Protein AF-0000000077077808 (afdb_homodimer)

Secondary structure (DSSP, 8-state):
-------HHHHHHTT-PEEEE-TTS-EEEE-TTS-EEE-GGGGGGS-SHHHHHHHHHHHHHHHHHTT--EEEEEEEGGGGGGHHHHHHTT-EEEEEETTEEEEEEE--SSS---PPPPP-EEEEEEEEEB-TT-EEEEEEESGGGGSSS---B--EEEPPTT--HHHHHHHHHHHHH---EEEEEEEEEEEEEEEETTEEEEEEEEEEEES-------TTTEEEEEEEEHHHHHH-TTS-HHHHHHHHHHHHHHHHTEEEEEEEE--SSTTSPPEEEEEEEEPPGGG--------------/-------HHHHHHTT-PEEEE-TTS-EEEE-TTS-EEE-GGGGGGT-SHHHHHHHHHHHHHHHHHTT--EEEEEEEGGGGGGHHHHHHTT-EEEEEETTEEEEEEE--SSS---PPPPP-EEEEEEEEEB-TT-EEEEEEESGGGGSSS---B--EEEPPTT--HHHHHHHHHHHHH---EEEEEEEEEEEEEEEETTEEEEEEEEEEEES-------TTTEEEEEEEEHHHHHH-TTS-HHHHHHHHHHHHHHHHTEEEEEEEE--SSTTSPPEEEEEEEEPPGGG--------------

InterPro domains:
  IPR000086 NUDIX hydrolase domain [PF00293] (123-238)
  IPR000086 NUDIX hydrolase domain [PS51462] (120-250)
  IPR003293 Nudix hydrolase 6-like [PR01356] (79-97)
  IPR003293 Nudix hydrolase 6-like [PR01356] (118-136)
  IPR003293 Nudix hydrolase 6-like [PR01356] (206-230)
  IPR003293 Nudix hydrolase 6-like [PTHR13994] (26-263)
  IPR015797 NUDIX hydrolase-like domain superfamily [SSF55811] (88-247)
  IPR020084 NUDIX hydrolase, conserved site [PS00893] (157-178)
  IPR020476 NUDIX hydrolase [PR00502] (152-166)
  IPR020476 NUDIX hydrolase [PR00502] (166-181)
  IPR040618 Pre-nudix hydrolase domain [PF18290] (26-107)

Structure (mmCIF, N/CA/C/O backbone):
data_AF-0000000077077808-model_v1
#
loop_
_entity.id
_entity.type
_entity.pdbx_description
1 polymer 'Nudix hydrolase domain-containing protein'
#
loop_
_atom_site.group_PDB
_atom_site.id
_atom_site.type_symbol
_atom_site.label_atom_id
_atom_site.label_alt_id
_atom_site.label_comp_id
_atom_site.label_asym_id
_atom_site.label_entity_id
_atom_site.label_seq_id
_atom_site.pdbx_PDB_ins_code
_atom_site.Cartn_x
_atom_site.Cartn_y
_atom_site.Cartn_z
_atom_site.occupancy
_atom_site.B_iso_or_equiv
_atom_site.auth_seq_id
_atom_site.auth_comp_id
_atom_site.auth_asym_id
_atom_site.auth_atom_id
_atom_site.pdbx_PDB_model_num
ATOM 1 N N . MET A 1 1 ? -30.734 -7.098 -23.516 1 17.91 1 MET A N 1
ATOM 2 C CA . MET A 1 1 ? -31.203 -7.047 -22.125 1 17.91 1 MET A CA 1
ATOM 3 C C . MET A 1 1 ? -30.031 -6.898 -21.172 1 17.91 1 MET A C 1
ATOM 5 O O . MET A 1 1 ? -29.172 -7.77 -21.094 1 17.91 1 MET A O 1
ATOM 9 N N . ALA A 1 2 ? -29.562 -5.672 -21.047 1 20.84 2 ALA A N 1
ATOM 10 C CA . ALA A 1 2 ? -28.328 -5.035 -20.609 1 20.84 2 ALA A CA 1
ATOM 11 C C . ALA A 1 2 ? -28.062 -5.324 -19.125 1 20.84 2 ALA A C 1
ATOM 13 O O . ALA A 1 2 ? -28.859 -4.957 -18.266 1 20.84 2 ALA A O 1
ATOM 14 N N . THR A 1 3 ? -27.562 -6.566 -18.781 1 25.2 3 THR A N 1
ATOM 15 C CA . THR A 1 3 ? -27.312 -7.27 -17.531 1 25.2 3 THR A CA 1
ATOM 16 C C . THR A 1 3 ? -26.656 -6.336 -16.516 1 25.2 3 THR A C 1
ATOM 18 O O . THR A 1 3 ? -25.641 -5.699 -16.797 1 25.2 3 THR A O 1
ATOM 21 N N . GLU A 1 4 ? -27.484 -5.66 -15.766 1 26.56 4 GLU A N 1
ATOM 22 C CA . GLU A 1 4 ? -27.297 -4.637 -14.742 1 26.56 4 GLU A CA 1
ATOM 23 C C . GLU A 1 4 ? -26.078 -4.938 -13.875 1 26.56 4 GLU A C 1
ATOM 25 O O . GLU A 1 4 ? -26.031 -5.98 -13.211 1 26.56 4 GLU A O 1
ATOM 30 N N . ARG A 1 5 ? -24.906 -4.746 -14.461 1 29.81 5 ARG A N 1
ATOM 31 C CA . ARG A 1 5 ? -23.531 -4.777 -13.984 1 29.81 5 ARG A CA 1
ATOM 32 C C . ARG A 1 5 ? -23.438 -4.32 -12.531 1 29.81 5 ARG A C 1
ATOM 34 O O . ARG A 1 5 ? -23.812 -3.193 -12.203 1 29.81 5 ARG A O 1
ATOM 41 N N . PHE A 1 6 ? -23.922 -5.09 -11.648 1 31.81 6 PHE A N 1
ATOM 42 C CA . PHE A 1 6 ? -23.938 -5.016 -10.195 1 31.81 6 PHE A CA 1
ATOM 43 C C . PHE A 1 6 ? -22.719 -4.273 -9.68 1 31.81 6 PHE A C 1
ATOM 45 O O . PHE A 1 6 ? -21.594 -4.75 -9.812 1 31.81 6 PHE A O 1
ATOM 52 N N . ASP A 1 7 ? -22.531 -2.9 -9.844 1 35.22 7 ASP A N 1
ATOM 53 C CA . ASP A 1 7 ? -21.547 -1.822 -9.945 1 35.22 7 ASP A CA 1
ATOM 54 C C . ASP A 1 7 ? -20.875 -1.556 -8.609 1 35.22 7 ASP A C 1
ATOM 56 O O . ASP A 1 7 ? -21.547 -1.324 -7.602 1 35.22 7 ASP A O 1
ATOM 60 N N . GLN A 1 8 ? -19.75 -2.119 -8.297 1 35.97 8 GLN A N 1
ATOM 61 C CA . GLN A 1 8 ? -18.797 -1.578 -7.336 1 35.97 8 GLN A CA 1
ATOM 62 C C . GLN A 1 8 ? -19 -0.08 -7.137 1 35.97 8 GLN A C 1
ATOM 64 O O . GLN A 1 8 ? -18.594 0.481 -6.121 1 35.97 8 GLN A O 1
ATOM 69 N N . LYS A 1 9 ? -19.625 0.487 -8.086 1 37.06 9 LYS A N 1
ATOM 70 C CA . LYS A 1 9 ? -20.109 1.868 -8.07 1 37.06 9 LYS A CA 1
ATOM 71 C C . LYS A 1 9 ? -21.109 2.09 -6.941 1 37.06 9 LYS A C 1
ATOM 73 O O . LYS A 1 9 ? -21.094 3.131 -6.281 1 37.06 9 LYS A O 1
ATOM 78 N N . GLU A 1 10 ? -21.922 1.099 -6.828 1 40.56 10 GLU A N 1
ATOM 79 C CA . GLU A 1 10 ? -22.969 1.285 -5.832 1 40.56 10 GLU A CA 1
ATOM 80 C C . GLU A 1 10 ? -22.406 1.292 -4.418 1 40.56 10 GLU A C 1
ATOM 82 O O . GLU A 1 10 ? -22.859 2.059 -3.566 1 40.56 10 GLU A O 1
ATOM 87 N N . ILE A 1 11 ? -21.344 0.424 -4.246 1 43.03 11 ILE A N 1
ATOM 88 C CA . ILE A 1 11 ? -20.703 0.46 -2.938 1 43.03 11 ILE A CA 1
ATOM 89 C C . ILE A 1 11 ? -20.031 1.815 -2.729 1 43.03 11 ILE A C 1
ATOM 91 O O . ILE A 1 11 ? -20.141 2.408 -1.652 1 43.03 11 ILE A O 1
ATOM 95 N N . GLN A 1 12 ? -19.297 2.191 -3.725 1 42.84 12 GLN A N 1
ATOM 96 C CA . GLN A 1 12 ? -18.625 3.482 -3.609 1 42.84 12 GLN A CA 1
ATOM 97 C C . GLN A 1 12 ? -19.641 4.617 -3.498 1 42.84 12 GLN A C 1
ATOM 99 O O . GLN A 1 12 ? -19.391 5.613 -2.816 1 42.84 12 GLN A O 1
ATOM 104 N N . ARG A 1 13 ? -20.75 4.445 -4.25 1 43.78 13 ARG A N 1
ATOM 105 C CA . ARG A 1 13 ? -21.797 5.453 -4.172 1 43.78 13 ARG A CA 1
ATOM 106 C C . ARG A 1 13 ? -22.375 5.539 -2.762 1 43.78 13 ARG A C 1
ATOM 108 O O . ARG A 1 13 ? -23.031 6.52 -2.416 1 43.78 13 ARG A O 1
ATOM 115 N N . LEU A 1 14 ? -22.375 4.395 -2.256 1 44.97 14 LEU A N 1
ATOM 116 C CA . LEU A 1 14 ? -22.938 4.461 -0.909 1 44.97 14 LEU A CA 1
ATOM 117 C C . LEU A 1 14 ? -22.203 5.496 -0.066 1 44.97 14 LEU A C 1
ATOM 119 O O . LEU A 1 14 ? -22.688 5.914 0.985 1 44.97 14 LEU A O 1
ATOM 123 N N . VAL A 1 15 ? -20.953 5.871 -0.549 1 51.28 15 VAL A N 1
ATOM 124 C CA . VAL A 1 15 ? -20.391 6.895 0.324 1 51.28 15 VAL A CA 1
ATOM 125 C C . VAL A 1 15 ? -20.766 8.281 -0.195 1 51.28 15 VAL A C 1
ATOM 127 O O . VAL A 1 15 ? -19.984 9.219 -0.094 1 51.28 15 VAL A O 1
ATOM 130 N N . VAL A 1 16 ? -21.781 8.312 -1.075 1 55.19 16 VAL A N 1
ATOM 131 C CA . VAL A 1 16 ? -22.094 9.695 -1.415 1 55.19 16 VAL A CA 1
ATOM 132 C C . VAL A 1 16 ? -22.594 10.438 -0.173 1 55.19 16 VAL A C 1
ATOM 134 O O . VAL A 1 16 ? -23.578 10.039 0.443 1 55.19 16 VAL A O 1
ATOM 137 N N . GLY A 1 17 ? -21.766 11.266 0.308 1 70.44 17 GLY A N 1
ATOM 138 C CA . GLY A 1 17 ? -22.062 12.07 1.484 1 70.44 17 GLY A CA 1
ATOM 139 C C . GLY A 1 17 ? -23.219 13.016 1.279 1 70.44 17 GLY A C 1
ATOM 140 O O . GLY A 1 17 ? -23.453 13.508 0.168 1 70.44 17 GLY A O 1
ATOM 141 N N . VAL A 1 18 ? -24.234 13.086 2.094 1 84.06 18 VAL A N 1
ATOM 142 C CA . VAL A 1 18 ? -25.312 14.062 2.127 1 84.06 18 VAL A CA 1
ATOM 143 C C . VAL A 1 18 ? -24.812 15.375 2.729 1 84.06 18 VAL A C 1
ATOM 145 O O . VAL A 1 18 ? -24.25 15.383 3.82 1 84.06 18 VAL A O 1
ATOM 148 N N . PRO A 1 19 ? -25 16.406 1.884 1 87.75 19 PRO A N 1
ATOM 149 C CA . PRO A 1 19 ? -24.531 17.688 2.414 1 87.75 19 PRO A CA 1
ATOM 150 C C . PRO A 1 19 ? -25.219 18.078 3.723 1 87.75 19 PRO A C 1
ATOM 152 O O . PRO A 1 19 ? -26.406 17.812 3.9 1 87.75 19 PRO A O 1
ATOM 155 N N . THR A 1 20 ? -24.438 18.609 4.609 1 86.44 20 THR A N 1
ATOM 156 C CA . THR A 1 20 ? -24.953 19.109 5.879 1 86.44 20 THR A CA 1
ATOM 157 C C . THR A 1 20 ? -24.266 20.406 6.266 1 86.44 20 THR A C 1
ATOM 159 O O . THR A 1 20 ? -23.156 20.688 5.82 1 86.44 20 THR A O 1
ATOM 162 N N . LYS A 1 21 ? -25.094 21.234 6.863 1 85.62 21 LYS A N 1
ATOM 163 C CA . LYS A 1 21 ? -24.547 22.484 7.398 1 85.62 21 LYS A CA 1
ATOM 164 C C . LYS A 1 21 ? -25.094 22.766 8.797 1 85.62 21 LYS A C 1
ATOM 166 O O . LYS A 1 21 ? -26.297 22.734 9.016 1 85.62 21 LYS A O 1
ATOM 171 N N . THR A 1 22 ? -24.141 22.953 9.656 1 84.5 22 THR A N 1
ATOM 172 C CA . THR A 1 22 ? -24.5 23.375 11.008 1 84.5 22 THR A CA 1
ATOM 173 C C . THR A 1 22 ? -24.781 24.875 11.055 1 84.5 22 THR A C 1
ATOM 175 O O . THR A 1 22 ? -24.078 25.656 10.422 1 84.5 22 THR A O 1
ATOM 178 N N . GLU A 1 23 ? -25.828 25.25 11.664 1 83.75 23 GLU A N 1
ATOM 179 C CA . GLU A 1 23 ? -26.078 26.672 11.828 1 83.75 23 GLU A CA 1
ATOM 180 C C . GLU A 1 23 ? -24.906 27.375 12.508 1 83.75 23 GLU A C 1
ATOM 182 O O . GLU A 1 23 ? -24.547 27.047 13.641 1 83.75 23 GLU A O 1
ATOM 187 N N . GLY A 1 24 ? -24.25 28.266 11.789 1 87.94 24 GLY A N 1
ATOM 188 C CA . GLY A 1 24 ? -23.094 28.953 12.328 1 87.94 24 GLY A CA 1
ATOM 189 C C . GLY A 1 24 ? -21.828 28.109 12.336 1 87.94 24 GLY A C 1
ATOM 190 O O . GLY A 1 24 ? -20.844 28.469 12.977 1 87.94 24 GLY A O 1
ATOM 191 N N . GLY A 1 25 ? -22.016 26.984 11.68 1 94.62 25 GLY A N 1
ATOM 192 C CA . GLY A 1 25 ? -20.891 26.062 11.719 1 94.62 25 GLY A CA 1
ATOM 193 C C . GLY A 1 25 ? -20.328 25.734 10.352 1 94.62 25 GLY A C 1
ATOM 194 O O . GLY A 1 25 ? -20.438 26.547 9.422 1 94.62 25 GLY A O 1
ATOM 195 N N . LEU A 1 26 ? -19.578 24.672 10.289 1 96.56 26 LEU A N 1
ATOM 196 C CA . LEU A 1 26 ? -18.906 24.266 9.062 1 96.56 26 LEU A CA 1
ATOM 197 C C . LEU A 1 26 ? -19.859 23.484 8.156 1 96.56 26 LEU A C 1
ATOM 199 O O . LEU A 1 26 ? -20.812 22.859 8.641 1 96.56 26 LEU A O 1
ATOM 203 N N . GLN A 1 27 ? -19.578 23.594 6.891 1 95.31 27 GLN A N 1
ATOM 204 C CA . GLN A 1 27 ? -20.234 22.734 5.918 1 95.31 27 GLN A CA 1
ATOM 205 C C . GLN A 1 27 ? -19.5 21.391 5.789 1 95.31 27 GLN A C 1
ATOM 207 O O . GLN A 1 27 ? -18.281 21.328 5.965 1 95.31 27 GLN A O 1
ATOM 212 N N . GLY A 1 28 ? -20.328 20.328 5.535 1 95.06 28 GLY A N 1
ATOM 213 C CA . GLY A 1 28 ? -19.734 19.016 5.336 1 95.06 28 GLY A CA 1
ATOM 214 C C . GLY A 1 28 ? -20.688 18.031 4.68 1 95.06 28 GLY A C 1
ATOM 215 O O . GLY A 1 28 ? -21.781 18.391 4.277 1 95.06 28 GLY A O 1
ATOM 216 N N . ASP A 1 29 ? -20.203 16.812 4.48 1 95.25 29 ASP A N 1
ATOM 217 C CA . ASP A 1 29 ? -21 15.734 3.91 1 95.25 29 ASP A CA 1
ATOM 218 C C . ASP A 1 29 ? -21.125 14.57 4.891 1 95.25 29 ASP A C 1
ATOM 220 O O . ASP A 1 29 ? -20.125 14.102 5.438 1 95.25 29 ASP A O 1
ATOM 224 N N . ILE A 1 30 ? -22.359 14.109 5.059 1 93.69 30 ILE A N 1
ATOM 225 C CA . ILE A 1 30 ? -22.609 12.969 5.934 1 93.69 30 ILE A CA 1
ATOM 226 C C . ILE A 1 30 ? -22.484 11.672 5.141 1 93.69 30 ILE A C 1
ATOM 228 O O . ILE A 1 30 ? -23 11.57 4.02 1 93.69 30 ILE A O 1
ATOM 232 N N . ASP A 1 31 ? -21.812 10.734 5.754 1 88.69 31 ASP A N 1
ATOM 233 C CA . ASP A 1 31 ? -21.656 9.461 5.062 1 88.69 31 ASP A CA 1
ATOM 234 C C . ASP A 1 31 ? -22.531 8.375 5.691 1 88.69 31 ASP A C 1
ATOM 236 O O . ASP A 1 31 ? -23.281 8.648 6.629 1 88.69 31 ASP A O 1
ATOM 240 N N . VAL A 1 32 ? -22.5 7.172 5.156 1 82 32 VAL A N 1
ATOM 241 C CA . VAL A 1 32 ? -23.391 6.078 5.535 1 82 32 VAL A CA 1
ATOM 242 C C . VAL A 1 32 ? -23.031 5.586 6.938 1 82 32 VAL A C 1
ATOM 244 O O . VAL A 1 32 ? -23.812 4.875 7.566 1 82 32 VAL A O 1
ATOM 247 N N . PHE A 1 33 ? -21.906 5.965 7.418 1 85.62 33 PHE A N 1
ATOM 248 C CA . PHE A 1 33 ? -21.469 5.535 8.742 1 85.62 33 PHE A CA 1
ATOM 249 C C . PHE A 1 33 ? -21.766 6.609 9.781 1 85.62 33 PHE A C 1
ATOM 251 O O . PHE A 1 33 ? -21.25 6.551 10.906 1 85.62 33 PHE A O 1
ATOM 258 N N . ASN A 1 34 ? -22.453 7.594 9.297 1 91.75 34 ASN A N 1
ATOM 259 C CA . ASN A 1 34 ? -22.844 8.711 10.156 1 91.75 34 ASN A CA 1
ATOM 260 C C . ASN A 1 34 ? -21.656 9.602 10.5 1 91.75 34 ASN A C 1
ATOM 262 O O . ASN A 1 34 ? -21.641 10.219 11.57 1 91.75 34 ASN A O 1
ATOM 266 N N . GLY A 1 35 ? -20.688 9.625 9.641 1 94.94 35 GLY A N 1
ATOM 267 C CA . GLY A 1 35 ? -19.578 10.547 9.734 1 94.94 35 GLY A CA 1
ATOM 268 C C . GLY A 1 35 ? -19.781 11.812 8.922 1 94.94 35 GLY A C 1
ATOM 269 O O . GLY A 1 35 ? -20.688 11.883 8.102 1 94.94 35 GLY A O 1
ATOM 270 N N . VAL A 1 36 ? -18.938 12.82 9.227 1 96.5 36 VAL A N 1
ATOM 271 C CA . VAL A 1 36 ? -19 14.078 8.484 1 96.5 36 VAL A CA 1
ATOM 272 C C . VAL A 1 36 ? -17.625 14.391 7.883 1 96.5 36 VAL A C 1
ATOM 274 O O . VAL A 1 36 ? -16.609 14.266 8.555 1 96.5 36 VAL A O 1
ATOM 277 N N . THR A 1 37 ? -17.625 14.75 6.648 1 96.94 37 THR A N 1
ATOM 278 C CA . THR A 1 37 ? -16.391 15.156 5.98 1 96.94 37 THR A CA 1
ATOM 279 C C . THR A 1 37 ? -16.469 16.609 5.551 1 96.94 37 THR A C 1
ATOM 281 O O . THR A 1 37 ? -17.328 17 4.77 1 96.94 37 THR A O 1
ATOM 284 N N . VAL A 1 38 ? -15.57 17.391 6.148 1 97.12 38 VAL A N 1
ATOM 285 C CA . VAL A 1 38 ? -15.359 18.75 5.664 1 97.12 38 VAL A CA 1
ATOM 286 C C . VAL A 1 38 ? -14.305 18.75 4.555 1 97.12 38 VAL A C 1
ATOM 288 O O . VAL A 1 38 ? -13.117 18.594 4.82 1 97.12 38 VAL A O 1
ATOM 291 N N . LYS A 1 39 ? -14.734 19.016 3.379 1 95.81 39 LYS A N 1
ATOM 292 C CA . LYS A 1 39 ? -13.867 18.906 2.207 1 95.81 39 LYS A CA 1
ATOM 293 C C . LYS A 1 39 ? -13.125 20.203 1.947 1 95.81 39 LYS A C 1
ATOM 295 O O . LYS A 1 39 ? -13.469 21.25 2.504 1 95.81 39 LYS A O 1
ATOM 300 N N . THR A 1 40 ? -12.148 20.078 1.099 1 95.56 40 THR A N 1
ATOM 301 C CA . THR A 1 40 ? -11.258 21.188 0.792 1 95.56 40 THR A CA 1
ATOM 302 C C . THR A 1 40 ? -12.055 22.406 0.343 1 95.56 40 THR A C 1
ATOM 304 O O . THR A 1 40 ? -11.781 23.531 0.777 1 95.56 40 THR A O 1
ATOM 307 N N . HIS A 1 41 ? -13.031 22.156 -0.48 1 93.62 41 HIS A N 1
ATOM 308 C CA . HIS A 1 41 ? -13.766 23.281 -1.044 1 93.62 41 HIS A CA 1
ATOM 309 C C . HIS A 1 41 ? -14.641 23.953 0.011 1 93.62 41 HIS A C 1
ATOM 311 O O . HIS A 1 41 ? -15.031 25.109 -0.149 1 93.62 41 HIS A O 1
ATOM 317 N N . HIS A 1 42 ? -14.961 23.281 1.086 1 93.31 42 HIS A N 1
ATOM 318 C CA . HIS A 1 42 ? -15.758 23.859 2.166 1 93.31 42 HIS A CA 1
ATOM 319 C C . HIS A 1 42 ? -14.977 24.938 2.918 1 93.31 42 HIS A C 1
ATOM 321 O O . HIS A 1 42 ? -15.562 25.75 3.631 1 93.31 42 HIS A O 1
ATOM 327 N N . PHE A 1 43 ? -13.625 24.938 2.803 1 93.94 43 PHE A N 1
ATOM 328 C CA . PHE A 1 43 ? -12.781 25.875 3.521 1 93.94 43 PHE A CA 1
ATOM 329 C C . PHE A 1 43 ? -12.797 27.25 2.842 1 93.94 43 PHE A C 1
ATOM 331 O O . PHE A 1 43 ? -12.375 28.234 3.434 1 93.94 43 PHE A O 1
ATOM 338 N N . ASN A 1 44 ? -13.258 27.281 1.633 1 91 44 ASN A N 1
ATOM 339 C CA . ASN A 1 44 ? -13.25 28.516 0.852 1 91 44 ASN A CA 1
ATOM 340 C C . ASN A 1 44 ? -14.109 29.594 1.498 1 91 44 ASN A C 1
ATOM 342 O O . ASN A 1 44 ? -13.797 30.781 1.396 1 91 44 ASN A O 1
ATOM 346 N N . ASP A 1 45 ? -15.125 29.203 2.25 1 87.75 45 ASP A N 1
ATOM 347 C CA . ASP A 1 45 ? -16.094 30.172 2.758 1 87.75 45 ASP A CA 1
ATOM 348 C C . ASP A 1 45 ? -15.984 30.312 4.273 1 87.75 45 ASP A C 1
ATOM 350 O O . ASP A 1 45 ? -16.875 30.859 4.918 1 87.75 45 ASP A O 1
ATOM 354 N N . ILE A 1 46 ? -14.984 29.797 4.879 1 91.62 46 ILE A N 1
ATOM 355 C CA . ILE A 1 46 ? -14.906 29.75 6.336 1 91.62 46 ILE A CA 1
ATOM 356 C C . ILE A 1 46 ? -14.359 31.062 6.871 1 91.62 46 ILE A C 1
ATOM 358 O O . ILE A 1 46 ? -14.711 31.484 7.977 1 91.62 46 ILE A O 1
ATOM 362 N N . GLY A 1 47 ? -13.625 31.781 6.109 1 90.62 47 GLY A N 1
ATOM 363 C CA . GLY A 1 47 ? -13.031 33 6.598 1 90.62 47 GLY A CA 1
ATOM 364 C C . GLY A 1 47 ? -11.656 32.812 7.215 1 90.62 47 GLY A C 1
ATOM 365 O O . GLY A 1 47 ? -10.867 32 6.723 1 90.62 47 GLY A O 1
ATOM 366 N N . ASP A 1 48 ? -11.391 33.562 8.312 1 93.31 48 ASP A N 1
ATOM 367 C CA . ASP A 1 48 ? -10.055 33.5 8.898 1 93.31 48 ASP A CA 1
ATOM 368 C C . ASP A 1 48 ? -10 32.469 10.016 1 93.31 48 ASP A C 1
ATOM 370 O O . ASP A 1 48 ? -10.961 31.719 10.227 1 93.31 48 ASP A O 1
ATOM 374 N N . ALA A 1 49 ? -8.898 32.344 10.695 1 95.31 49 ALA A N 1
ATOM 375 C CA . ALA A 1 49 ? -8.633 31.344 11.711 1 95.31 49 ALA A CA 1
ATOM 376 C C . ALA A 1 49 ? -9.617 31.453 12.875 1 95.31 49 ALA A C 1
ATOM 378 O O . ALA A 1 49 ? -10.086 30.453 13.406 1 95.31 49 ALA A O 1
ATOM 379 N N . GLU A 1 50 ? -9.891 32.656 13.234 1 96 50 GLU A N 1
ATOM 380 C CA . GLU A 1 50 ? -10.82 32.875 14.344 1 96 50 GLU A CA 1
ATOM 381 C C . GLU A 1 50 ? -12.234 32.438 13.977 1 96 50 GLU A C 1
ATOM 383 O O . GLU A 1 50 ? -12.922 31.812 14.789 1 96 50 GLU A O 1
ATOM 388 N N . SER A 1 51 ? -12.617 32.844 12.82 1 96.81 51 SER A N 1
ATOM 389 C CA . SER A 1 51 ? -13.922 32.406 12.328 1 96.81 51 SER A CA 1
ATOM 390 C C . SER A 1 51 ? -13.992 30.891 12.266 1 96.81 51 SER A C 1
ATOM 392 O O . SER A 1 51 ? -15 30.281 12.648 1 96.81 51 SER A O 1
ATOM 394 N N . PHE A 1 52 ? -12.977 30.312 11.781 1 97.94 52 PHE A N 1
ATOM 395 C CA . PHE A 1 52 ? -12.906 28.859 11.703 1 97.94 52 PHE A CA 1
ATOM 396 C C . PHE A 1 52 ? -13.062 28.234 13.078 1 97.94 52 PHE A C 1
ATOM 398 O O . PHE A 1 52 ? -13.797 27.266 13.25 1 97.94 52 PHE A O 1
ATOM 405 N N . LYS A 1 53 ? -12.336 28.734 14 1 98.12 53 LYS A N 1
ATOM 406 C CA . LYS A 1 53 ? -12.391 28.234 15.367 1 98.12 53 LYS A CA 1
ATOM 407 C C . LYS A 1 53 ? -13.828 28.219 15.891 1 98.12 53 LYS A C 1
ATOM 409 O O . LYS A 1 53 ? -14.297 27.219 16.422 1 98.12 53 LYS A O 1
ATOM 414 N N . GLU A 1 54 ? -14.492 29.328 15.734 1 97.56 54 GLU A N 1
ATOM 415 C CA . GLU A 1 54 ? -15.867 29.453 16.203 1 97.56 54 GLU A CA 1
ATOM 416 C C . GLU A 1 54 ? -16.797 28.469 15.5 1 97.56 54 GLU A C 1
ATOM 418 O O . GLU A 1 54 ? -17.609 27.797 16.156 1 97.56 54 GLU A O 1
ATOM 423 N N . LYS A 1 55 ? -16.594 28.406 14.258 1 97.44 55 LYS A N 1
ATOM 424 C CA . LYS A 1 55 ? -17.438 27.516 13.461 1 97.44 55 LYS A CA 1
ATOM 425 C C . LYS A 1 55 ? -17.188 26.047 13.82 1 97.44 55 LYS A C 1
ATOM 427 O O . LYS A 1 55 ? -18.125 25.234 13.859 1 97.44 55 LYS A O 1
ATOM 432 N N . LEU A 1 56 ? -15.938 25.703 14.023 1 98.19 56 LEU A N 1
ATOM 433 C CA . LEU A 1 56 ? -15.594 24.328 14.367 1 98.19 56 LEU A CA 1
ATOM 434 C C . LEU A 1 56 ? -16.172 23.938 15.727 1 98.19 56 LEU A C 1
ATOM 436 O O . LEU A 1 56 ? -16.703 22.844 15.891 1 98.19 56 LEU A O 1
ATOM 440 N N . ILE A 1 57 ? -16.062 24.844 16.688 1 98.06 57 ILE A N 1
ATOM 441 C CA . ILE A 1 57 ? -16.609 24.594 18.016 1 98.06 57 ILE A CA 1
ATOM 442 C C . ILE A 1 57 ? -18.109 24.375 17.922 1 98.06 57 ILE A C 1
ATOM 444 O O . ILE A 1 57 ? -18.641 23.406 18.5 1 98.06 57 ILE A O 1
ATOM 448 N N . ALA A 1 58 ? -18.781 25.234 17.203 1 97.38 58 ALA A N 1
ATOM 449 C CA . ALA A 1 58 ? -20.219 25.109 17.016 1 97.38 58 ALA A CA 1
ATOM 450 C C . ALA A 1 58 ? -20.578 23.781 16.344 1 97.38 58 ALA A C 1
ATOM 452 O O . ALA A 1 58 ? -21.516 23.109 16.75 1 97.38 58 ALA A O 1
ATOM 453 N N . SER A 1 59 ? -19.844 23.406 15.352 1 97.81 59 SER A N 1
ATOM 454 C CA . SER A 1 59 ? -20.094 22.188 14.609 1 97.81 59 SER A CA 1
ATOM 455 C C . SER A 1 59 ? -19.891 20.953 15.484 1 97.81 59 SER A C 1
ATOM 457 O O . SER A 1 59 ? -20.688 20.016 15.453 1 97.81 59 SER A O 1
ATOM 459 N N . LEU A 1 60 ? -18.828 20.984 16.25 1 97.75 60 LEU A N 1
ATOM 460 C CA . LEU A 1 60 ? -18.516 19.859 17.125 1 97.75 60 LEU A CA 1
ATOM 461 C C . LEU A 1 60 ? -19.641 19.625 18.125 1 97.75 60 LEU A C 1
ATOM 463 O O . LEU A 1 60 ? -20.016 18.484 18.406 1 97.75 60 LEU A O 1
ATOM 467 N N . ARG A 1 61 ? -20.156 20.688 18.672 1 96.62 61 ARG A N 1
ATOM 468 C CA . ARG A 1 61 ? -21.281 20.578 19.609 1 96.62 61 ARG A CA 1
ATOM 469 C C . ARG A 1 61 ? -22.5 19.969 18.922 1 96.62 61 ARG A C 1
ATOM 471 O O . ARG A 1 61 ? -23.109 19.047 19.453 1 96.62 61 ARG A O 1
ATOM 478 N N . THR A 1 62 ? -22.781 20.453 17.766 1 97.06 62 THR A N 1
ATOM 479 C CA . THR A 1 62 ? -23.938 19.984 17.016 1 97.06 62 THR A CA 1
ATOM 480 C C . THR A 1 62 ? -23.75 18.516 16.609 1 97.06 62 THR A C 1
ATOM 482 O O . THR A 1 62 ? -24.672 17.719 16.734 1 97.06 62 THR A O 1
ATOM 485 N N . TRP A 1 63 ? -22.578 18.203 16.109 1 97.06 63 TRP A N 1
ATOM 486 C CA . TRP A 1 63 ? -22.297 16.844 15.641 1 97.06 63 TRP A CA 1
ATOM 487 C C . TRP A 1 63 ? -22.391 15.844 16.797 1 97.06 63 TRP A C 1
ATOM 489 O O . TRP A 1 63 ? -22.891 14.727 16.625 1 97.06 63 TRP A O 1
ATOM 499 N N . GLU A 1 64 ? -21.953 16.25 17.906 1 95.94 64 GLU A N 1
ATOM 500 C CA . GLU A 1 64 ? -22.062 15.391 19.094 1 95.94 64 GLU A CA 1
ATOM 501 C C . GLU A 1 64 ? -23.516 15.156 19.469 1 95.94 64 GLU A C 1
ATOM 503 O O . GLU A 1 64 ? -23.922 14.023 19.75 1 95.94 64 GLU A O 1
ATOM 508 N N . LEU A 1 65 ? -24.281 16.188 19.453 1 95.12 65 LEU A N 1
ATOM 509 C CA . LEU A 1 65 ? -25.703 16.109 19.797 1 95.12 65 LEU A CA 1
ATOM 510 C C . LEU A 1 65 ? -26.453 15.242 18.797 1 95.12 65 LEU A C 1
ATOM 512 O O . LEU A 1 65 ? -27.391 14.523 19.172 1 95.12 65 LEU A O 1
ATOM 516 N N . GLU A 1 66 ? -26.031 15.305 17.562 1 95.5 66 GLU A N 1
ATOM 517 C CA . GLU A 1 66 ? -26.703 14.562 16.484 1 95.5 66 GLU A CA 1
ATOM 518 C C . GLU A 1 66 ? -26.219 13.117 16.438 1 95.5 66 GLU A C 1
ATOM 520 O O . GLU A 1 66 ? -26.719 12.312 15.641 1 95.5 66 GLU A O 1
ATOM 525 N N . GLY A 1 67 ? -25.188 12.867 17.219 1 95.38 67 GLY A N 1
ATOM 526 C CA . GLY A 1 67 ? -24.703 11.508 17.297 1 95.38 67 GLY A CA 1
ATOM 527 C C . GLY A 1 67 ? -23.766 11.148 16.156 1 95.38 67 GLY A C 1
ATOM 528 O O . GLY A 1 67 ? -23.688 9.984 15.758 1 95.38 67 GLY A O 1
ATOM 529 N N . ARG A 1 68 ? -23.156 12.18 15.617 1 95.94 68 ARG A N 1
ATOM 530 C CA . ARG A 1 68 ? -22.188 11.914 14.57 1 95.94 68 ARG A CA 1
ATOM 531 C C . ARG A 1 68 ? -20.984 11.156 15.117 1 95.94 68 ARG A C 1
ATOM 533 O O . ARG A 1 68 ? -20.688 11.234 16.312 1 95.94 68 ARG A O 1
ATOM 540 N N . ARG A 1 69 ? -20.297 10.414 14.219 1 95.88 69 ARG A N 1
ATOM 541 C CA . ARG A 1 69 ? -19.219 9.523 14.672 1 95.88 69 ARG A CA 1
ATOM 542 C C . ARG A 1 69 ? -17.859 10.062 14.258 1 95.88 69 ARG A C 1
ATOM 544 O O . ARG A 1 69 ? -17.328 10.977 14.898 1 95.88 69 ARG A O 1
ATOM 551 N N . GLY A 1 70 ? -17.391 9.648 13.07 1 97.19 70 GLY A N 1
ATOM 552 C CA . GLY A 1 70 ? -16.078 10.102 12.609 1 97.19 70 GLY A CA 1
ATOM 553 C C . GLY A 1 70 ? -16.141 11.398 11.828 1 97.19 70 GLY A C 1
ATOM 554 O O . GLY A 1 70 ? -16.906 11.516 10.867 1 97.19 70 GLY A O 1
ATOM 555 N N . ILE A 1 71 ? -15.336 12.438 12.289 1 97.88 71 ILE A N 1
ATOM 556 C CA . ILE A 1 71 ? -15.25 13.695 11.562 1 97.88 71 ILE A CA 1
ATOM 557 C C . ILE A 1 71 ? -13.945 13.75 10.773 1 97.88 71 ILE A C 1
ATOM 559 O O . ILE A 1 71 ? -12.867 13.5 11.328 1 97.88 71 ILE A O 1
ATOM 563 N N . TRP A 1 72 ? -14.102 14 9.516 1 97.94 72 TRP A N 1
ATOM 564 C CA . TRP A 1 72 ? -12.969 14.156 8.609 1 97.94 72 TRP A CA 1
ATOM 565 C C . TRP A 1 72 ? -12.82 15.609 8.164 1 97.94 72 TRP A C 1
ATOM 567 O O . TRP A 1 72 ? -13.812 16.266 7.828 1 97.94 72 TRP A O 1
ATOM 577 N N . MET A 1 73 ? -11.57 16.078 8.195 1 98.19 73 MET A N 1
ATOM 578 C CA . MET A 1 73 ? -11.305 17.422 7.695 1 98.19 73 MET A CA 1
ATOM 579 C C . MET A 1 73 ? -10.125 17.422 6.723 1 98.19 73 MET A C 1
ATOM 581 O O . MET A 1 73 ? -8.992 17.141 7.117 1 98.19 73 MET A O 1
ATOM 585 N N . GLN A 1 74 ? -10.453 17.719 5.516 1 98.25 74 GLN A N 1
ATOM 586 C CA . GLN A 1 74 ? -9.422 17.828 4.484 1 98.25 74 GLN A CA 1
ATOM 587 C C . GLN A 1 74 ? -8.938 19.266 4.34 1 98.25 74 GLN A C 1
ATOM 589 O O . GLN A 1 74 ? -9.469 20.016 3.531 1 98.25 74 GLN A O 1
ATOM 594 N N . VAL A 1 75 ? -7.887 19.625 5.035 1 98.5 75 VAL A N 1
ATOM 595 C CA . VAL A 1 75 ? -7.414 21 5.105 1 98.5 75 VAL A CA 1
ATOM 596 C C . VAL A 1 75 ? -6.391 21.25 4 1 98.5 75 VAL A C 1
ATOM 598 O O . VAL A 1 75 ? -5.336 20.609 3.961 1 98.5 75 VAL A O 1
ATOM 601 N N . PRO A 1 76 ? -6.668 22.172 3.111 1 98.12 76 PRO A N 1
ATOM 602 C CA . PRO A 1 76 ? -5.676 22.469 2.08 1 98.12 76 PRO A CA 1
ATOM 603 C C . PRO A 1 76 ? -4.434 23.156 2.639 1 98.12 76 PRO A C 1
ATOM 605 O O . PRO A 1 76 ? -4.523 23.875 3.637 1 98.12 76 PRO A O 1
ATOM 608 N N . THR A 1 77 ? -3.367 22.922 1.94 1 98.31 77 THR A N 1
ATOM 609 C CA . THR A 1 77 ? -2.1 23.5 2.375 1 98.31 77 THR A CA 1
ATOM 610 C C . THR A 1 77 ? -2.219 25.016 2.547 1 98.31 77 THR A C 1
ATOM 612 O O . THR A 1 77 ? -1.648 25.578 3.48 1 98.31 77 THR A O 1
ATOM 615 N N . GLU A 1 78 ? -2.971 25.656 1.761 1 96.75 78 GLU A N 1
ATOM 616 C CA . GLU A 1 78 ? -3.117 27.109 1.776 1 96.75 78 GLU A CA 1
ATOM 617 C C . GLU A 1 78 ? -3.865 27.578 3.021 1 96.75 78 GLU A C 1
ATOM 619 O O . GLU A 1 78 ? -3.854 28.766 3.352 1 96.75 78 GLU A O 1
ATOM 624 N N . LYS A 1 79 ? -4.523 26.672 3.699 1 97.75 79 LYS A N 1
ATOM 625 C CA . LYS A 1 79 ? -5.254 26.984 4.926 1 97.75 79 LYS A CA 1
ATOM 626 C C . LYS A 1 79 ? -4.625 26.281 6.129 1 97.75 79 LYS A C 1
ATOM 628 O O . LYS A 1 79 ? -5.324 25.906 7.074 1 97.75 79 LYS A O 1
ATOM 633 N N . ALA A 1 80 ? -3.34 26.094 6.074 1 98.06 80 ALA A N 1
ATOM 634 C CA . ALA A 1 80 ? -2.613 25.359 7.105 1 98.06 80 ALA A CA 1
ATOM 635 C C . ALA A 1 80 ? -2.783 26.016 8.469 1 98.06 80 ALA A C 1
ATOM 637 O O . ALA A 1 80 ? -2.588 25.375 9.508 1 98.06 80 ALA A O 1
ATOM 638 N N . GLU A 1 81 ? -3.176 27.281 8.547 1 97.69 81 GLU A N 1
ATOM 639 C CA . GLU A 1 81 ? -3.365 28 9.797 1 97.69 81 GLU A CA 1
ATOM 640 C C . GLU A 1 81 ? -4.52 27.422 10.602 1 97.69 81 GLU A C 1
ATOM 642 O O . GLU A 1 81 ? -4.633 27.656 11.805 1 97.69 81 GLU A O 1
ATOM 647 N N . MET A 1 82 ? -5.328 26.641 9.969 1 98.25 82 MET A N 1
ATOM 648 C CA . MET A 1 82 ? -6.484 26.047 10.633 1 98.25 82 MET A CA 1
ATOM 649 C C . MET A 1 82 ? -6.09 24.766 11.375 1 98.25 82 MET A C 1
ATOM 651 O O . MET A 1 82 ? -6.82 24.297 12.25 1 98.25 82 MET A O 1
ATOM 655 N N . ILE A 1 83 ? -4.969 24.203 11.047 1 98.69 83 ILE A N 1
ATOM 656 C CA . ILE A 1 83 ? -4.57 22.891 11.523 1 98.69 83 ILE A CA 1
ATOM 657 C C . ILE A 1 83 ? -4.297 22.953 13.023 1 98.69 83 ILE A C 1
ATOM 659 O O . ILE A 1 83 ? -4.805 22.125 13.781 1 98.69 83 ILE A O 1
ATOM 663 N N . PRO A 1 84 ? -3.539 23.969 13.523 1 98.5 84 PRO A N 1
ATOM 664 C CA . PRO A 1 84 ? -3.322 24.016 14.977 1 98.5 84 PRO A CA 1
ATOM 665 C C . PRO A 1 84 ? -4.621 24.203 15.758 1 98.5 84 PRO A C 1
ATOM 667 O O . PRO A 1 84 ? -4.742 23.703 16.875 1 98.5 84 PRO A O 1
ATOM 670 N N . ILE A 1 85 ? -5.578 24.875 15.195 1 98.69 85 ILE A N 1
ATOM 671 C CA . ILE A 1 85 ? -6.875 25.062 15.836 1 98.69 85 ILE A CA 1
ATOM 672 C C . ILE A 1 85 ? -7.582 23.719 15.961 1 98.69 85 ILE A C 1
ATOM 674 O O . ILE A 1 85 ? -8.062 23.359 17.031 1 98.69 85 ILE A O 1
ATOM 678 N N . ALA A 1 86 ? -7.605 22.969 14.867 1 98.75 86 ALA A N 1
ATOM 679 C CA . ALA A 1 86 ? -8.258 21.656 14.844 1 98.75 86 ALA A CA 1
ATOM 680 C C . ALA A 1 86 ? -7.602 20.703 15.836 1 98.75 86 ALA A C 1
ATOM 682 O O . ALA A 1 86 ? -8.289 19.984 16.562 1 98.75 86 ALA A O 1
ATOM 683 N N . THR A 1 87 ? -6.273 20.688 15.828 1 98.69 87 THR A N 1
ATOM 684 C CA . THR A 1 87 ? -5.574 19.75 16.703 1 98.69 87 THR A CA 1
ATOM 685 C C . THR A 1 87 ? -5.809 20.094 18.172 1 98.69 87 THR A C 1
ATOM 687 O O . THR A 1 87 ? -5.898 19.203 19.016 1 98.69 87 THR A O 1
ATOM 690 N N . LYS A 1 88 ? -5.891 21.344 18.5 1 98.25 88 LYS A N 1
ATOM 691 C CA . LYS A 1 88 ? -6.184 21.766 19.859 1 98.25 88 LYS A CA 1
ATOM 692 C C . LYS A 1 88 ? -7.59 21.344 20.281 1 98.25 88 LYS A C 1
ATOM 694 O O . LYS A 1 88 ? -7.863 21.172 21.469 1 98.25 88 LYS A O 1
ATOM 699 N N . LEU A 1 89 ? -8.43 21.172 19.297 1 98.38 89 LEU A N 1
ATOM 700 C CA . LEU A 1 89 ? -9.797 20.766 19.578 1 98.38 89 LEU A CA 1
ATOM 701 C C . LEU A 1 89 ? -9.938 19.25 19.469 1 98.38 89 LEU A C 1
ATOM 703 O O . LEU A 1 89 ? -11.055 18.734 19.391 1 98.38 89 LEU A O 1
ATOM 707 N N . GLY A 1 90 ? -8.859 18.547 19.375 1 97.94 90 GLY A N 1
ATOM 708 C CA . GLY A 1 90 ? -8.891 17.094 19.547 1 97.94 90 GLY A CA 1
ATOM 709 C C . GLY A 1 90 ? -8.711 16.344 18.25 1 97.94 90 GLY A C 1
ATOM 710 O O . GLY A 1 90 ? -8.766 15.109 18.234 1 97.94 90 GLY A O 1
ATOM 711 N N . PHE A 1 91 ? -8.523 17.062 17.141 1 98.75 91 PHE A N 1
ATOM 712 C CA . PHE A 1 91 ? -8.227 16.391 15.891 1 98.75 91 PHE A CA 1
ATOM 713 C C . PHE A 1 91 ? -6.777 15.922 15.844 1 98.75 91 PHE A C 1
ATOM 715 O O . PHE A 1 91 ? -5.91 16.531 16.484 1 98.75 91 PHE A O 1
ATOM 722 N N . ASP A 1 92 ? -6.562 14.836 15.117 1 98.69 92 ASP A N 1
ATOM 723 C CA . ASP A 1 92 ? -5.223 14.344 14.828 1 98.69 92 ASP A CA 1
ATOM 724 C C . ASP A 1 92 ? -5.059 14.039 13.344 1 98.69 92 ASP A C 1
ATOM 726 O O . ASP A 1 92 ? -6.043 13.961 12.602 1 98.69 92 ASP A O 1
ATOM 730 N N . PHE A 1 93 ? -3.83 13.906 12.969 1 98.81 93 PHE A N 1
ATOM 731 C CA . PHE A 1 93 ? -3.557 13.609 11.57 1 98.81 93 PHE A CA 1
ATOM 732 C C . PHE A 1 93 ? -3.982 12.188 11.227 1 98.81 93 PHE A C 1
ATOM 734 O O . PHE A 1 93 ? -3.801 11.266 12.031 1 98.81 93 PHE A O 1
ATOM 741 N N . HIS A 1 94 ? -4.559 12.016 10.078 1 98.12 94 HIS A N 1
ATOM 742 C CA . HIS A 1 94 ? -4.836 10.703 9.516 1 98.12 94 HIS A CA 1
ATOM 743 C C . HIS A 1 94 ? -3.863 10.375 8.383 1 98.12 94 HIS A C 1
ATOM 745 O O . HIS A 1 94 ? -3.168 9.359 8.438 1 98.12 94 HIS A O 1
ATOM 751 N N . HIS A 1 95 ? -3.822 11.188 7.426 1 98.31 95 HIS A N 1
ATOM 752 C CA . HIS A 1 95 ? -2.883 11.125 6.312 1 98.31 95 HIS A CA 1
ATOM 753 C C . HIS A 1 95 ? -2.707 12.492 5.66 1 98.31 95 HIS A C 1
ATOM 755 O O . HIS A 1 95 ? -3.395 13.453 6.02 1 98.31 95 HIS A O 1
ATOM 761 N N . ALA A 1 96 ? -1.734 12.555 4.777 1 98.69 96 ALA A N 1
ATOM 762 C CA . ALA A 1 96 ? -1.556 13.766 3.98 1 98.69 96 ALA A CA 1
ATOM 763 C C . ALA A 1 96 ? -1.023 13.438 2.59 1 98.69 96 ALA A C 1
ATOM 765 O O . ALA A 1 96 ? -0.472 12.352 2.369 1 98.69 96 ALA A O 1
ATOM 766 N N . GLN A 1 97 ? -1.292 14.258 1.706 1 97.62 97 GLN A N 1
ATOM 767 C CA . GLN A 1 97 ? -0.742 14.32 0.355 1 97.62 97 GLN A CA 1
ATOM 768 C C . GLN A 1 97 ? -0.336 15.742 -0.012 1 97.62 97 GLN A C 1
ATOM 770 O O . GLN A 1 97 ? -0.722 16.703 0.665 1 97.62 97 GLN A O 1
ATOM 775 N N . PRO A 1 98 ? 0.535 15.82 -1.01 1 97.44 98 PRO A N 1
ATOM 776 C CA . PRO A 1 98 ? 0.793 17.188 -1.442 1 97.44 98 PRO A CA 1
ATOM 777 C C . PRO A 1 98 ? -0.488 17.984 -1.688 1 97.44 98 PRO A C 1
ATOM 779 O O . PRO A 1 98 ? -1.37 17.531 -2.42 1 97.44 98 PRO A O 1
ATOM 782 N N . GLY A 1 99 ? -0.602 19.078 -0.955 1 98.12 99 GLY A N 1
ATOM 783 C CA . GLY A 1 99 ? -1.741 19.953 -1.18 1 98.12 99 GLY A CA 1
ATOM 784 C C . GLY A 1 99 ? -2.744 19.938 -0.042 1 98.12 99 GLY A C 1
ATOM 785 O O . GLY A 1 99 ? -3.588 20.828 0.066 1 98.12 99 GLY A O 1
ATOM 786 N N . TYR A 1 100 ? -2.627 18.844 0.809 1 98.38 100 TYR A N 1
ATOM 787 C CA . TYR A 1 100 ? -3.59 18.859 1.903 1 98.38 100 TYR A CA 1
ATOM 788 C C . TYR A 1 100 ? -3.17 17.922 3.021 1 98.38 100 TYR A C 1
ATOM 790 O O . TYR A 1 100 ? -2.328 17.047 2.816 1 98.38 100 TYR A O 1
ATOM 798 N N . ALA A 1 101 ? -3.707 18.125 4.156 1 98.75 101 ALA A N 1
ATOM 799 C CA . ALA A 1 101 ? -3.676 17.188 5.281 1 98.75 101 ALA A CA 1
ATOM 800 C C . ALA A 1 101 ? -5.086 16.781 5.695 1 98.75 101 ALA A C 1
ATOM 802 O O . ALA A 1 101 ? -5.996 17.609 5.73 1 98.75 101 ALA A O 1
ATOM 803 N N . MET A 1 102 ? -5.254 15.516 5.93 1 98.75 102 MET A N 1
ATOM 804 C CA . MET A 1 102 ? -6.512 14.992 6.449 1 98.75 102 MET A CA 1
ATOM 805 C C . MET A 1 102 ? -6.441 14.797 7.957 1 98.75 102 MET A C 1
ATOM 807 O O . MET A 1 102 ? -5.582 14.07 8.453 1 98.75 102 MET A O 1
ATOM 811 N N . LEU A 1 103 ? -7.297 15.469 8.656 1 98.81 103 LEU A N 1
ATOM 812 C CA . LEU A 1 103 ? -7.426 15.32 10.102 1 98.81 103 LEU A CA 1
ATOM 813 C C . LEU A 1 103 ? -8.719 14.594 10.461 1 98.81 103 LEU A C 1
ATOM 815 O O . LEU A 1 103 ? -9.711 14.68 9.727 1 98.81 103 LEU A O 1
ATOM 819 N N . THR A 1 104 ? -8.672 13.875 11.625 1 98.62 104 THR A N 1
ATOM 820 C CA . THR A 1 104 ? -9.883 13.172 12.047 1 98.62 104 THR A CA 1
ATOM 821 C C . THR A 1 104 ? -10.094 13.312 13.547 1 98.62 104 THR A C 1
ATOM 823 O O . THR A 1 104 ? -9.156 13.594 14.289 1 98.62 104 THR A O 1
ATOM 826 N N . LYS A 1 105 ? -11.297 13.195 13.922 1 98.5 105 LYS A N 1
ATOM 827 C CA . LYS A 1 105 ? -11.734 13.109 15.312 1 98.5 105 LYS A CA 1
ATOM 828 C C . LYS A 1 105 ? -12.898 12.133 15.469 1 98.5 105 LYS A C 1
ATOM 830 O O . LYS A 1 105 ? -13.891 12.227 14.742 1 98.5 105 LYS A O 1
ATOM 835 N N . TRP A 1 106 ? -12.742 11.148 16.281 1 98.19 106 TRP A N 1
ATOM 836 C CA . TRP A 1 106 ? -13.812 10.219 16.625 1 98.19 106 TRP A CA 1
ATOM 837 C C . TRP A 1 106 ? -14.617 10.734 17.812 1 98.19 106 TRP A C 1
ATOM 839 O O . TRP A 1 106 ? -14.07 10.977 18.891 1 98.19 106 TRP A O 1
ATOM 849 N N . LEU A 1 107 ? -15.859 10.93 17.688 1 97.81 107 LEU A N 1
ATOM 850 C CA . LEU A 1 107 ? -16.656 11.672 18.672 1 97.81 107 LEU A CA 1
ATOM 851 C C . LEU A 1 107 ? -17.188 10.734 19.766 1 97.81 107 LEU A C 1
ATOM 853 O O . LEU A 1 107 ? -17.172 11.078 20.938 1 97.81 107 LEU A O 1
ATOM 857 N N . PRO A 1 108 ? -17.656 9.516 19.391 1 96.38 108 PRO A N 1
ATOM 858 C CA . PRO A 1 108 ? -18.172 8.656 20.453 1 96.38 108 PRO A CA 1
ATOM 859 C C . PRO A 1 108 ? -17.125 8.281 21.5 1 96.38 108 PRO A C 1
ATOM 861 O O . PRO A 1 108 ? -15.977 7.996 21.141 1 96.38 108 PRO A O 1
ATOM 864 N N . LYS A 1 109 ? -17.484 8.258 22.672 1 93.88 109 LYS A N 1
ATOM 865 C CA . LYS A 1 109 ? -16.562 7.953 23.766 1 93.88 109 LYS A CA 1
ATOM 866 C C . LYS A 1 109 ? -16.703 6.504 24.219 1 93.88 109 LYS A C 1
ATOM 868 O O . LYS A 1 109 ? -15.805 5.953 24.859 1 93.88 109 LYS A O 1
ATOM 873 N N . ASP A 1 110 ? -17.781 5.863 23.906 1 93.5 110 ASP A N 1
ATOM 874 C CA . ASP A 1 110 ? -18.125 4.543 24.438 1 93.5 110 ASP A CA 1
ATOM 875 C C . ASP A 1 110 ? -17.797 3.447 23.422 1 93.5 110 ASP A C 1
ATOM 877 O O . ASP A 1 110 ? -18.109 2.275 23.641 1 93.5 110 ASP A O 1
ATOM 881 N N . GLU A 1 111 ? -17.344 3.826 22.312 1 90.69 111 GLU A N 1
ATOM 882 C CA . GLU A 1 111 ? -16.922 2.848 21.312 1 90.69 111 GLU A CA 1
ATOM 883 C C . GLU A 1 111 ? -15.539 3.195 20.766 1 90.69 111 GLU A C 1
ATOM 885 O O . GLU A 1 111 ? -15.164 4.367 20.688 1 90.69 111 GLU A O 1
ATOM 890 N N . PRO A 1 112 ? -14.859 2.211 20.469 1 92.06 112 PRO A N 1
ATOM 891 C CA . PRO A 1 112 ? -13.523 2.471 19.922 1 92.06 112 PRO A CA 1
ATOM 892 C C . PRO A 1 112 ? -13.555 3.133 18.547 1 92.06 112 PRO A C 1
ATOM 894 O O . PRO A 1 112 ? -14.531 2.984 17.812 1 92.06 112 PRO A O 1
ATOM 897 N N . ASN A 1 113 ? -12.508 3.902 18.25 1 93.94 113 ASN A N 1
ATOM 898 C CA . ASN A 1 113 ? -12.344 4.523 16.938 1 93.94 113 ASN A CA 1
ATOM 899 C C . ASN A 1 113 ? -12.289 3.48 15.828 1 93.94 113 ASN A C 1
ATOM 901 O O . ASN A 1 113 ? -11.414 2.617 15.82 1 93.94 113 ASN A O 1
ATOM 905 N N . LYS A 1 114 ? -13.141 3.529 14.898 1 87.5 114 LYS A N 1
ATOM 906 C CA . LYS A 1 114 ? -13.266 2.518 13.852 1 87.5 114 LYS A CA 1
ATOM 907 C C . LYS A 1 114 ? -12.898 3.09 12.484 1 87.5 114 LYS A C 1
ATOM 909 O O . LYS A 1 114 ? -13.18 2.48 11.453 1 87.5 114 LYS A O 1
ATOM 914 N N . LEU A 1 115 ? -12.312 4.301 12.492 1 92.31 115 LEU A N 1
ATOM 915 C CA . LEU A 1 115 ? -11.906 4.887 11.219 1 92.31 115 LEU A CA 1
ATOM 916 C C . LEU A 1 115 ? -10.852 4.023 10.539 1 92.31 115 LEU A C 1
ATOM 918 O O . LEU A 1 115 ? -9.938 3.52 11.195 1 92.31 115 LEU A O 1
ATOM 922 N N . PRO A 1 116 ? -10.984 3.816 9.297 1 89.88 116 PRO A N 1
ATOM 923 C CA . PRO A 1 116 ? -10.023 2.961 8.594 1 89.88 116 PRO A CA 1
ATOM 924 C C . PRO A 1 116 ? -8.641 3.594 8.484 1 89.88 116 PRO A C 1
ATOM 926 O O . PRO A 1 116 ? -8.516 4.82 8.469 1 89.88 116 PRO A O 1
ATOM 929 N N . HIS A 1 117 ? -7.684 2.736 8.352 1 92.94 117 HIS A N 1
ATOM 930 C CA . HIS A 1 117 ? -6.312 3.199 8.156 1 92.94 117 HIS A CA 1
ATOM 931 C C . HIS A 1 117 ? -6.098 3.689 6.727 1 92.94 117 HIS A C 1
ATOM 933 O O . HIS A 1 117 ? -6.895 3.395 5.836 1 92.94 117 HIS A O 1
ATOM 939 N N . TYR A 1 118 ? -5.078 4.465 6.551 1 95.19 118 TYR A N 1
ATOM 940 C CA . TYR A 1 118 ? -4.637 4.906 5.234 1 95.19 118 TYR A CA 1
ATOM 941 C C . TYR A 1 118 ? -3.789 3.838 4.555 1 95.19 118 TYR A C 1
ATOM 943 O O . TYR A 1 118 ? -3.41 2.846 5.184 1 95.19 118 TYR A O 1
ATOM 951 N N . ALA A 1 119 ? -3.543 4.012 3.227 1 96.75 119 ALA A N 1
ATOM 952 C CA . ALA A 1 119 ? -2.646 3.121 2.496 1 96.75 119 ALA A CA 1
ATOM 953 C C . ALA A 1 119 ? -1.321 2.949 3.232 1 96.75 119 ALA A C 1
ATOM 955 O O . ALA A 1 119 ? -0.785 3.91 3.789 1 96.75 119 ALA A O 1
ATOM 956 N N . ASN A 1 120 ? -0.808 1.72 3.246 1 97.12 120 ASN A N 1
ATOM 957 C CA . ASN A 1 120 ? 0.371 1.475 4.07 1 97.12 120 ASN A CA 1
ATOM 958 C C . ASN A 1 120 ? 1.322 0.482 3.408 1 97.12 120 ASN A C 1
ATOM 960 O O . ASN A 1 120 ? 2.07 -0.219 4.09 1 97.12 120 ASN A O 1
ATOM 964 N N . HIS A 1 121 ? 1.246 0.36 2.094 1 97.88 121 HIS A N 1
ATOM 965 C CA . HIS A 1 121 ? 2.162 -0.505 1.36 1 97.88 121 HIS A CA 1
ATOM 966 C C . HIS A 1 121 ? 2.814 0.24 0.201 1 97.88 121 HIS A C 1
ATOM 968 O O . HIS A 1 121 ? 2.137 0.956 -0.541 1 97.88 121 HIS A O 1
ATOM 974 N N . TYR A 1 122 ? 4.113 0.062 0.134 1 96.94 122 TYR A N 1
ATOM 975 C CA . TYR A 1 122 ? 4.852 0.437 -1.065 1 96.94 122 TYR A CA 1
ATOM 976 C C . TYR A 1 122 ? 4.859 -0.7 -2.08 1 96.94 122 TYR A C 1
ATOM 978 O O . TYR A 1 122 ? 4.59 -1.853 -1.732 1 96.94 122 TYR A O 1
ATOM 986 N N . VAL A 1 123 ? 5.121 -0.344 -3.334 1 97.62 123 VAL A N 1
ATOM 987 C CA . VAL A 1 123 ? 5.23 -1.36 -4.375 1 97.62 123 VAL A CA 1
ATOM 988 C C . VAL A 1 123 ? 6.5 -1.132 -5.195 1 97.62 123 VAL A C 1
ATOM 990 O O . VAL A 1 123 ? 6.648 -0.093 -5.844 1 97.62 123 VAL A O 1
ATOM 993 N N . GLY A 1 124 ? 7.41 -2.049 -5.086 1 97.5 124 GLY A N 1
ATOM 994 C CA . GLY A 1 124 ? 8.531 -2.158 -6.004 1 97.5 124 GLY A CA 1
ATOM 995 C C . GLY A 1 124 ? 8.367 -3.279 -7.012 1 97.5 124 GLY A C 1
ATOM 996 O O . GLY A 1 124 ? 7.664 -4.258 -6.754 1 97.5 124 GLY A O 1
ATOM 997 N N . VAL A 1 125 ? 9.008 -3.078 -8.133 1 98.12 125 VAL A N 1
ATOM 998 C CA . VAL A 1 125 ? 8.914 -4.082 -9.188 1 98.12 125 VAL A CA 1
ATOM 999 C C . VAL A 1 125 ? 10.297 -4.328 -9.789 1 98.12 125 VAL A C 1
ATOM 1001 O O . VAL A 1 125 ? 11.055 -3.385 -10.016 1 98.12 125 VAL A O 1
ATOM 1004 N N . GLY A 1 126 ? 10.625 -5.547 -9.977 1 97.88 126 GLY A N 1
ATOM 1005 C CA . GLY A 1 126 ? 11.844 -5.945 -10.656 1 97.88 126 GLY A CA 1
ATOM 1006 C C . GLY A 1 126 ? 11.594 -6.625 -11.992 1 97.88 126 GLY A C 1
ATOM 1007 O O . GLY A 1 126 ? 10.594 -7.316 -12.164 1 97.88 126 GLY A O 1
ATOM 1008 N N . GLY A 1 127 ? 12.508 -6.395 -12.875 1 98.31 127 GLY A N 1
ATOM 1009 C CA . GLY A 1 127 ? 12.492 -7.074 -14.156 1 98.31 127 GLY A CA 1
ATOM 1010 C C . GLY A 1 127 ? 13.492 -8.211 -14.242 1 98.31 127 GLY A C 1
ATOM 1011 O O . GLY A 1 127 ? 14.703 -7.977 -14.289 1 98.31 127 GLY A O 1
ATOM 1012 N N . PHE A 1 128 ? 13 -9.398 -14.211 1 98.12 128 PHE A N 1
ATOM 1013 C CA . PHE A 1 128 ? 13.789 -10.602 -14.484 1 98.12 128 PHE A CA 1
ATOM 1014 C C . PHE A 1 128 ? 13.93 -10.82 -15.984 1 98.12 128 PHE A C 1
ATOM 1016 O O . PHE A 1 128 ? 13.148 -11.555 -16.594 1 98.12 128 PHE A O 1
ATOM 1023 N N . VAL A 1 129 ? 14.977 -10.227 -16.531 1 97.69 129 VAL A N 1
ATOM 1024 C CA . VAL A 1 129 ? 15.164 -10.227 -17.984 1 97.69 129 VAL A CA 1
ATOM 1025 C C . VAL A 1 129 ? 16.031 -11.406 -18.391 1 97.69 129 VAL A C 1
ATOM 1027 O O . VAL A 1 129 ? 17.219 -11.453 -18.094 1 97.69 129 VAL A O 1
ATOM 1030 N N . LEU A 1 130 ? 15.422 -12.297 -19.078 1 95.94 130 LEU A N 1
ATOM 1031 C CA . LEU A 1 130 ? 16.109 -13.492 -19.562 1 95.94 130 LEU A CA 1
ATOM 1032 C C . LEU A 1 130 ? 16.141 -13.523 -21.078 1 95.94 130 LEU A C 1
ATOM 1034 O O . LEU A 1 130 ? 15.109 -13.414 -21.734 1 95.94 130 LEU A O 1
ATOM 1038 N N . ASN A 1 131 ? 17.344 -13.656 -21.609 1 93.81 131 ASN A N 1
ATOM 1039 C CA . ASN A 1 131 ? 17.438 -13.727 -23.062 1 93.81 131 ASN A CA 1
ATOM 1040 C C . ASN A 1 131 ? 17.328 -15.164 -23.578 1 93.81 131 ASN A C 1
ATOM 1042 O O . ASN A 1 131 ? 17.094 -16.078 -22.781 1 93.81 131 ASN A O 1
ATOM 1046 N N . ASP A 1 132 ? 17.516 -15.344 -24.844 1 90.06 132 ASP A N 1
ATOM 1047 C CA . ASP A 1 132 ? 17.281 -16.641 -25.484 1 90.06 132 ASP A CA 1
ATOM 1048 C C . ASP A 1 132 ? 18.344 -17.656 -25.078 1 90.06 132 ASP A C 1
ATOM 1050 O O . ASP A 1 132 ? 18.141 -18.859 -25.234 1 90.06 132 ASP A O 1
ATOM 1054 N N . LYS A 1 133 ? 19.5 -17.172 -24.609 1 91.06 133 LYS A N 1
ATOM 1055 C CA . LYS A 1 133 ? 20.578 -18.047 -24.172 1 91.06 133 LYS A CA 1
ATOM 1056 C C . LYS A 1 133 ? 20.453 -18.391 -22.703 1 91.06 133 LYS A C 1
ATOM 1058 O O . LYS A 1 133 ? 21.359 -18.984 -22.109 1 91.06 133 LYS A O 1
ATOM 1063 N N . ASN A 1 134 ? 19.375 -17.906 -22.047 1 92.31 134 ASN A N 1
ATOM 1064 C CA . ASN A 1 134 ? 19.125 -18.094 -20.625 1 92.31 134 ASN A CA 1
ATOM 1065 C C . ASN A 1 134 ? 20.094 -17.297 -19.766 1 92.31 134 ASN A C 1
ATOM 1067 O O . ASN A 1 134 ? 20.453 -17.719 -18.672 1 92.31 134 ASN A O 1
ATOM 1071 N N . ASP A 1 135 ? 20.578 -16.25 -20.375 1 95.31 135 ASP A N 1
ATOM 1072 C CA . ASP A 1 135 ? 21.359 -15.312 -19.562 1 95.31 135 ASP A CA 1
ATOM 1073 C C . ASP A 1 135 ? 20.438 -14.297 -18.875 1 95.31 135 ASP A C 1
ATOM 1075 O O . ASP A 1 135 ? 19.484 -13.812 -19.484 1 95.31 135 ASP A O 1
ATOM 1079 N N . LEU A 1 136 ? 20.781 -14.023 -17.641 1 97.12 136 LEU A N 1
ATOM 1080 C CA . LEU A 1 136 ? 20.031 -13.07 -16.828 1 97.12 136 LEU A CA 1
ATOM 1081 C C . LEU A 1 136 ? 20.719 -11.711 -16.812 1 97.12 136 LEU A C 1
ATOM 1083 O O . LEU A 1 136 ? 21.922 -11.617 -16.594 1 97.12 136 LEU A O 1
ATOM 1087 N N . LEU A 1 137 ? 19.969 -10.656 -17.062 1 97.06 137 LEU A N 1
ATOM 1088 C CA . LEU A 1 137 ? 20.484 -9.297 -16.969 1 97.06 137 LEU A CA 1
ATOM 1089 C C . LEU A 1 137 ? 20.547 -8.836 -15.523 1 97.06 137 LEU A C 1
ATOM 1091 O O . LEU A 1 137 ? 19.531 -8.812 -14.836 1 97.06 137 LEU A O 1
ATOM 1095 N N . VAL A 1 138 ? 21.703 -8.5 -15.008 1 95.88 138 VAL A N 1
ATOM 1096 C CA . VAL A 1 138 ? 21.859 -7.992 -13.648 1 95.88 138 VAL A CA 1
ATOM 1097 C C . VAL A 1 138 ? 22.656 -6.691 -13.672 1 95.88 138 VAL A C 1
ATOM 1099 O O . VAL A 1 138 ? 23.375 -6.414 -14.633 1 95.88 138 VAL A O 1
ATOM 1102 N N . ILE A 1 139 ? 22.438 -5.891 -12.625 1 93.62 139 ILE A N 1
ATOM 1103 C CA . ILE A 1 139 ? 23.062 -4.574 -12.562 1 93.62 139 ILE A CA 1
ATOM 1104 C C . ILE A 1 139 ? 23.688 -4.367 -11.18 1 93.62 139 ILE A C 1
ATOM 1106 O O . ILE A 1 139 ? 23.391 -5.117 -10.242 1 93.62 139 ILE A O 1
ATOM 1110 N N . GLN A 1 140 ? 24.562 -3.396 -11.125 1 89.5 140 GLN A N 1
ATOM 1111 C CA . GLN A 1 140 ? 25.125 -2.891 -9.875 1 89.5 140 GLN A CA 1
ATOM 1112 C C . GLN A 1 140 ? 24.828 -1.407 -9.695 1 89.5 140 GLN A C 1
ATOM 1114 O O . GLN A 1 140 ? 25.047 -0.605 -10.602 1 89.5 140 GLN A O 1
ATOM 1119 N N . GLU A 1 141 ? 24.328 -1.115 -8.547 1 81.56 141 GLU A N 1
ATOM 1120 C CA . GLU A 1 141 ? 24.031 0.286 -8.266 1 81.56 141 GLU A CA 1
ATOM 1121 C C . GLU A 1 141 ? 25.266 1.023 -7.77 1 81.56 141 GLU A C 1
ATOM 1123 O O . GLU A 1 141 ? 26.109 0.443 -7.074 1 81.56 141 GLU A O 1
ATOM 1128 N N . LYS A 1 142 ? 25.391 2.305 -8.094 1 74.75 142 LYS A N 1
ATOM 1129 C CA . LYS A 1 142 ? 26.547 3.123 -7.762 1 74.75 142 LYS A CA 1
ATOM 1130 C C . LYS A 1 142 ? 26.703 3.275 -6.25 1 74.75 142 LYS A C 1
ATOM 1132 O O . LYS A 1 142 ? 27.812 3.182 -5.723 1 74.75 142 LYS A O 1
ATOM 1137 N N . TYR A 1 143 ? 25.672 3.582 -5.586 1 61.41 143 TYR A N 1
ATOM 1138 C CA . TYR A 1 143 ? 25.828 3.967 -4.188 1 61.41 143 TYR A CA 1
ATOM 1139 C C . TYR A 1 143 ? 25.938 2.736 -3.293 1 61.41 143 TYR A C 1
ATOM 1141 O O . TYR A 1 143 ? 26.266 2.848 -2.111 1 61.41 143 TYR A O 1
ATOM 1149 N N . LEU A 1 144 ? 25.703 1.596 -3.744 1 57.22 144 LEU A N 1
ATOM 1150 C CA . LEU A 1 144 ? 25.859 0.37 -2.969 1 57.22 144 LEU A CA 1
ATOM 1151 C C . LEU A 1 144 ? 27.25 -0.229 -3.174 1 57.22 144 LEU A C 1
ATOM 1153 O O . LEU A 1 144 ? 27.578 -1.277 -2.607 1 57.22 144 LEU A O 1
ATOM 1157 N N . THR A 1 145 ? 28.031 0.465 -3.854 1 48.75 145 THR A N 1
ATOM 1158 C CA . THR A 1 145 ? 29.344 -0.041 -4.254 1 48.75 145 THR A CA 1
ATOM 1159 C C . THR A 1 145 ? 30.344 0.07 -3.104 1 48.75 145 THR A C 1
ATOM 1161 O O . THR A 1 145 ? 31.422 -0.499 -3.164 1 48.75 145 THR A O 1
ATOM 1164 N N . SER A 1 146 ? 29.875 0.797 -2.158 1 50.28 146 SER A N 1
ATOM 1165 C CA . SER A 1 146 ? 30.859 0.937 -1.09 1 50.28 146 SER A CA 1
ATOM 1166 C C . SER A 1 146 ? 31 -0.354 -0.289 1 50.28 146 SER A C 1
ATOM 1168 O O . SER A 1 146 ? 31.875 -0.469 0.573 1 50.28 146 SER A O 1
ATOM 1170 N N . LEU A 1 147 ? 30.156 -1.217 -0.694 1 53.22 147 LEU A N 1
ATOM 1171 C CA . LEU A 1 147 ? 30.266 -2.496 -0.002 1 53.22 147 LEU A CA 1
ATOM 1172 C C . LEU A 1 147 ? 31.453 -3.301 -0.524 1 53.22 147 LEU A C 1
ATOM 1174 O O . LEU A 1 147 ? 31.859 -3.127 -1.672 1 53.22 147 LEU A O 1
ATOM 1178 N N . LYS A 1 148 ? 32.156 -3.945 0.275 1 56.53 148 LYS A N 1
ATOM 1179 C CA . LYS A 1 148 ? 33.344 -4.723 -0.017 1 56.53 148 LYS A CA 1
ATOM 1180 C C . LYS A 1 148 ? 33.125 -5.652 -1.205 1 56.53 148 LYS A C 1
ATOM 1182 O O . LYS A 1 148 ? 34.062 -5.984 -1.927 1 56.53 148 LYS A O 1
ATOM 1187 N N . ARG A 1 149 ? 31.891 -6.047 -1.422 1 64.81 149 ARG A N 1
ATOM 1188 C CA . ARG A 1 149 ? 31.625 -6.906 -2.576 1 64.81 149 ARG A CA 1
ATOM 1189 C C . ARG A 1 149 ? 30.469 -6.367 -3.41 1 64.81 149 ARG A C 1
ATOM 1191 O O . ARG A 1 149 ? 29.5 -5.844 -2.867 1 64.81 149 ARG A O 1
ATOM 1198 N N . PRO A 1 150 ? 30.734 -6.535 -4.707 1 75.25 150 PRO A N 1
ATOM 1199 C CA . PRO A 1 150 ? 29.672 -6.035 -5.586 1 75.25 150 PRO A CA 1
ATOM 1200 C C . PRO A 1 150 ? 28.375 -6.836 -5.461 1 75.25 150 PRO A C 1
ATOM 1202 O O . PRO A 1 150 ? 28.406 -8.07 -5.418 1 75.25 150 PRO A O 1
ATOM 1205 N N . ILE A 1 151 ? 27.312 -6.176 -5.32 1 82.94 151 ILE A N 1
ATOM 1206 C CA . ILE A 1 151 ? 26.016 -6.848 -5.266 1 82.94 151 ILE A CA 1
ATOM 1207 C C . ILE A 1 151 ? 25.297 -6.707 -6.609 1 82.94 151 ILE A C 1
ATOM 1209 O O . ILE A 1 151 ? 25 -5.594 -7.047 1 82.94 151 ILE A O 1
ATOM 1213 N N . TRP A 1 152 ? 25.172 -7.867 -7.258 1 90 152 TRP A N 1
ATOM 1214 C CA . TRP A 1 152 ? 24.422 -7.902 -8.516 1 90 152 TRP A CA 1
ATOM 1215 C C . TRP A 1 152 ? 22.953 -8.172 -8.266 1 90 152 TRP A C 1
ATOM 1217 O O . TRP A 1 152 ? 22.594 -9.141 -7.59 1 90 152 TRP A O 1
ATOM 1227 N N . LYS A 1 153 ? 22.125 -7.352 -8.758 1 91.56 153 LYS A N 1
ATOM 1228 C CA . LYS A 1 153 ? 20.688 -7.508 -8.602 1 91.56 153 LYS A CA 1
ATOM 1229 C C . LYS A 1 153 ? 19.953 -7.297 -9.922 1 91.56 153 LYS A C 1
ATOM 1231 O O . LYS A 1 153 ? 20.547 -6.801 -10.883 1 91.56 153 LYS A O 1
ATOM 1236 N N . ILE A 1 154 ? 18.75 -7.684 -9.984 1 95.88 154 ILE A N 1
ATOM 1237 C CA . ILE A 1 154 ? 17.953 -7.438 -11.18 1 95.88 154 ILE A CA 1
ATOM 1238 C C . ILE A 1 154 ? 17.531 -5.969 -11.234 1 95.88 154 ILE A C 1
ATOM 1240 O O . ILE A 1 154 ? 17.406 -5.316 -10.203 1 95.88 154 ILE A O 1
ATOM 1244 N N . PRO A 1 155 ? 17.391 -5.445 -12.461 1 96.06 155 PRO A N 1
ATOM 1245 C CA . PRO A 1 155 ? 16.906 -4.07 -12.562 1 96.06 155 PRO A CA 1
ATOM 1246 C C . PRO A 1 155 ? 15.484 -3.91 -12.016 1 96.06 155 PRO A C 1
ATOM 1248 O O . PRO A 1 155 ? 14.688 -4.852 -12.07 1 96.06 155 PRO A O 1
ATOM 1251 N N . GLY A 1 156 ? 15.109 -2.82 -11.516 1 95.88 156 GLY A N 1
ATOM 1252 C CA . GLY A 1 156 ? 13.789 -2.555 -10.969 1 95.88 156 GLY A CA 1
ATOM 1253 C C . GLY A 1 156 ? 13.703 -1.231 -10.227 1 95.88 156 GLY A C 1
ATOM 1254 O O . GLY A 1 156 ? 14.656 -0.449 -10.234 1 95.88 156 GLY A O 1
ATOM 1255 N N . GLY A 1 157 ? 12.562 -0.978 -9.641 1 94.5 157 GLY A N 1
ATOM 1256 C CA . GLY A 1 157 ? 12.32 0.256 -8.914 1 94.5 157 GLY A CA 1
ATOM 1257 C C . GLY A 1 157 ? 10.906 0.355 -8.367 1 94.5 157 GLY A C 1
ATOM 1258 O O . GLY A 1 157 ? 10.18 -0.638 -8.336 1 94.5 157 GLY A O 1
ATOM 1259 N N . MET A 1 158 ? 10.609 1.521 -7.914 1 94.81 158 MET A N 1
ATOM 1260 C CA . MET A 1 158 ? 9.297 1.76 -7.316 1 94.81 158 MET A CA 1
ATOM 1261 C C . MET A 1 158 ? 8.242 1.991 -8.398 1 94.81 158 MET A C 1
ATOM 1263 O O . MET A 1 158 ? 8.516 2.641 -9.406 1 94.81 158 MET A O 1
ATOM 1267 N N . ALA A 1 159 ? 7.082 1.479 -8.141 1 96.25 159 ALA A N 1
ATOM 1268 C CA . ALA A 1 159 ? 5.965 1.744 -9.039 1 96.25 159 ALA A CA 1
ATOM 1269 C C . ALA A 1 159 ? 5.434 3.162 -8.852 1 96.25 159 ALA A C 1
ATOM 1271 O O . ALA A 1 159 ? 5.246 3.617 -7.723 1 96.25 159 ALA A O 1
ATOM 1272 N N . ASP A 1 160 ? 5.199 3.871 -9.945 1 93.44 160 ASP A N 1
ATOM 1273 C CA . ASP A 1 160 ? 4.504 5.152 -9.875 1 93.44 160 ASP A CA 1
ATOM 1274 C C . ASP A 1 160 ? 3.014 4.957 -9.602 1 93.44 160 ASP A C 1
ATOM 1276 O O . ASP A 1 160 ? 2.43 3.949 -10.008 1 93.44 160 ASP A O 1
ATOM 1280 N N . PRO A 1 161 ? 2.43 5.922 -8.898 1 92.56 161 PRO A N 1
ATOM 1281 C CA . PRO A 1 161 ? 0.987 5.801 -8.68 1 92.56 161 PRO A CA 1
ATOM 1282 C C . PRO A 1 161 ? 0.212 5.551 -9.969 1 92.56 161 PRO A C 1
ATOM 1284 O O . PRO A 1 161 ? 0.424 6.25 -10.961 1 92.56 161 PRO A O 1
ATOM 1287 N N . GLY A 1 162 ? -0.628 4.488 -9.922 1 93.88 162 GLY A N 1
ATOM 1288 C CA . GLY A 1 162 ? -1.482 4.215 -11.062 1 93.88 162 GLY A CA 1
ATOM 1289 C C . GLY A 1 162 ? -0.855 3.262 -12.062 1 93.88 162 GLY A C 1
ATOM 1290 O O . GLY A 1 162 ? -1.506 2.844 -13.023 1 93.88 162 GLY A O 1
ATOM 1291 N N . GLU A 1 163 ? 0.361 2.838 -11.914 1 95.94 163 GLU A N 1
ATOM 1292 C CA . GLU A 1 163 ? 1.038 1.935 -12.836 1 95.94 163 GLU A CA 1
ATOM 1293 C C . GLU A 1 163 ? 0.72 0.477 -12.516 1 95.94 163 GLU A C 1
ATOM 1295 O O . GLU A 1 163 ? 0.733 0.074 -11.352 1 95.94 163 GLU A O 1
ATOM 1300 N N . ASN A 1 164 ? 0.433 -0.24 -13.602 1 97.62 164 ASN A N 1
ATOM 1301 C CA . ASN A 1 164 ? 0.379 -1.688 -13.43 1 97.62 164 ASN A CA 1
ATOM 1302 C C . ASN A 1 164 ? 1.766 -2.275 -13.18 1 97.62 164 ASN A C 1
ATOM 1304 O O . ASN A 1 164 ? 2.771 -1.7 -13.602 1 97.62 164 ASN A O 1
ATOM 1308 N N . ILE A 1 165 ? 1.792 -3.41 -12.562 1 98.38 165 ILE A N 1
ATOM 1309 C CA . ILE A 1 165 ? 3.031 -4.09 -12.195 1 98.38 165 ILE A CA 1
ATOM 1310 C C . ILE A 1 165 ? 3.902 -4.273 -13.438 1 98.38 165 ILE A C 1
ATOM 1312 O O . ILE A 1 165 ? 5.082 -3.918 -13.43 1 98.38 165 ILE A O 1
ATOM 1316 N N . ALA A 1 166 ? 3.338 -4.746 -14.5 1 98.06 166 ALA A N 1
ATOM 1317 C CA . ALA A 1 166 ? 4.082 -5.012 -15.734 1 98.06 166 ALA A CA 1
ATOM 1318 C C . ALA A 1 166 ? 4.633 -3.719 -16.328 1 98.06 166 ALA A C 1
ATOM 1320 O O . ALA A 1 166 ? 5.77 -3.684 -16.812 1 98.06 166 ALA A O 1
ATOM 1321 N N . GLU A 1 167 ? 3.83 -2.678 -16.312 1 98 167 GLU A N 1
ATOM 1322 C CA . GLU A 1 167 ? 4.25 -1.378 -16.828 1 98 167 GLU A CA 1
ATOM 1323 C C . GLU A 1 167 ? 5.473 -0.855 -16.078 1 98 167 GLU A C 1
ATOM 1325 O O . GLU A 1 167 ? 6.398 -0.318 -16.688 1 98 167 GLU A O 1
ATOM 1330 N N . THR A 1 168 ? 5.434 -1.016 -14.812 1 97.94 168 THR A N 1
ATOM 1331 C CA . THR A 1 168 ? 6.543 -0.561 -13.984 1 97.94 168 THR A CA 1
ATOM 1332 C C . THR A 1 168 ? 7.82 -1.319 -14.328 1 97.94 168 THR A C 1
ATOM 1334 O O . THR A 1 168 ? 8.883 -0.714 -14.508 1 97.94 168 THR A O 1
ATOM 1337 N N . ALA A 1 169 ? 7.723 -2.633 -14.445 1 98.25 169 ALA A N 1
ATOM 1338 C CA . ALA A 1 169 ? 8.891 -3.453 -14.734 1 98.25 169 ALA A CA 1
ATOM 1339 C C . ALA A 1 169 ? 9.531 -3.045 -16.062 1 98.25 169 ALA A C 1
ATOM 1341 O O . ALA A 1 169 ? 10.742 -2.826 -16.141 1 98.25 169 ALA A O 1
ATOM 1342 N N . ILE A 1 170 ? 8.719 -2.914 -17.031 1 98.38 170 ILE A N 1
ATOM 1343 C CA . ILE A 1 170 ? 9.188 -2.578 -18.375 1 98.38 170 ILE A CA 1
ATOM 1344 C C . ILE A 1 170 ? 9.836 -1.198 -18.359 1 98.38 170 ILE A C 1
ATOM 1346 O O . ILE A 1 170 ? 10.93 -1.015 -18.906 1 98.38 170 ILE A O 1
ATOM 1350 N N . ARG A 1 171 ? 9.203 -0.261 -17.719 1 97.88 171 ARG A N 1
A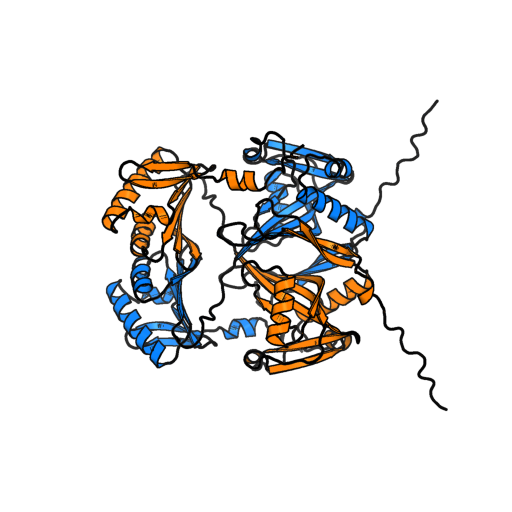TOM 1351 C CA . ARG A 1 171 ? 9.734 1.1 -17.672 1 97.88 171 ARG A CA 1
ATOM 1352 C C . ARG A 1 171 ? 11.062 1.141 -16.938 1 97.88 171 ARG A C 1
ATOM 1354 O O . ARG A 1 171 ? 12.023 1.747 -17.406 1 97.88 171 ARG A O 1
ATOM 1361 N N . GLU A 1 172 ? 11.156 0.497 -15.758 1 96.44 172 GLU A N 1
ATOM 1362 C CA . GLU A 1 172 ? 12.367 0.521 -14.945 1 96.44 172 GLU A CA 1
ATOM 1363 C C . GLU A 1 172 ? 13.539 -0.118 -15.68 1 96.44 172 GLU A C 1
ATOM 1365 O O . GLU A 1 172 ? 14.664 0.379 -15.609 1 96.44 172 GLU A O 1
ATOM 1370 N N . VAL A 1 173 ? 13.328 -1.229 -16.375 1 97.31 173 VAL A N 1
ATOM 1371 C CA . VAL A 1 173 ? 14.383 -1.886 -17.141 1 97.31 173 VAL A CA 1
ATOM 1372 C C . VAL A 1 173 ? 14.875 -0.962 -18.25 1 97.31 173 VAL A C 1
ATOM 1374 O O . VAL A 1 173 ? 16.078 -0.815 -18.453 1 97.31 173 VAL A O 1
ATOM 1377 N N . LYS A 1 174 ? 13.945 -0.336 -18.906 1 97.5 174 LYS A N 1
ATOM 1378 C CA . LYS A 1 174 ? 14.312 0.593 -19.984 1 97.5 174 LYS A CA 1
ATOM 1379 C C . LYS A 1 174 ? 15.102 1.778 -19.422 1 97.5 174 LYS A C 1
ATOM 1381 O O . LYS A 1 174 ? 16.125 2.16 -19.984 1 97.5 174 LYS A O 1
ATOM 1386 N N . GLU A 1 175 ? 14.625 2.354 -18.359 1 95 175 GLU A N 1
ATOM 1387 C CA . GLU A 1 175 ? 15.281 3.516 -17.766 1 95 175 GLU A CA 1
ATOM 1388 C C . GLU A 1 175 ? 16.688 3.176 -17.297 1 95 175 GLU A C 1
ATOM 1390 O O . GLU A 1 175 ? 17.625 3.957 -17.484 1 95 175 GLU A O 1
ATOM 1395 N N . GLU A 1 176 ? 16.844 1.987 -16.703 1 94.25 176 GLU A N 1
ATOM 1396 C CA . GLU A 1 176 ? 18.109 1.656 -16.047 1 94.25 176 GLU A CA 1
ATOM 1397 C C . GLU A 1 176 ? 19.094 1.039 -17.031 1 94.25 176 GLU A C 1
ATOM 1399 O O . GLU A 1 176 ? 20.312 1.149 -16.844 1 94.25 176 GLU A O 1
ATOM 1404 N N . THR A 1 177 ? 18.625 0.37 -18.094 1 95.75 177 THR A N 1
ATOM 1405 C CA . THR A 1 177 ? 19.531 -0.419 -18.922 1 95.75 177 THR A CA 1
ATOM 1406 C C . THR A 1 177 ? 19.359 -0.067 -20.391 1 95.75 177 THR A C 1
ATOM 1408 O O . THR A 1 177 ? 20.156 -0.493 -21.234 1 95.75 177 THR A O 1
ATOM 1411 N N . GLY A 1 178 ? 18.297 0.651 -20.734 1 95.69 178 GLY A N 1
ATOM 1412 C CA . GLY A 1 178 ? 18.031 1.018 -22.125 1 95.69 178 GLY A CA 1
ATOM 1413 C C . GLY A 1 178 ? 17.375 -0.091 -22.922 1 95.69 178 GLY A C 1
ATOM 1414 O O . GLY A 1 178 ? 16.953 0.12 -24.062 1 95.69 178 GLY A O 1
ATOM 1415 N N . ILE A 1 179 ? 17.203 -1.223 -22.391 1 95.25 179 ILE A N 1
ATOM 1416 C CA . ILE A 1 179 ? 16.688 -2.387 -23.109 1 95.25 179 ILE A CA 1
ATOM 1417 C C . ILE A 1 179 ? 15.164 -2.33 -23.141 1 95.25 179 ILE A C 1
ATOM 1419 O O . ILE A 1 179 ? 14.516 -2.041 -22.141 1 95.25 179 ILE A O 1
ATOM 1423 N N . GLU A 1 180 ? 14.617 -2.533 -24.328 1 96.88 180 GLU A N 1
ATOM 1424 C CA . GLU A 1 180 ? 13.18 -2.729 -24.469 1 96.88 180 GLU A CA 1
ATOM 1425 C C . GLU A 1 180 ? 12.789 -4.176 -24.172 1 96.88 180 GLU A C 1
ATOM 1427 O O . GLU A 1 180 ? 13.492 -5.105 -24.562 1 96.88 180 GLU A O 1
ATOM 1432 N N . THR A 1 181 ? 11.68 -4.332 -23.422 1 97.56 181 THR A N 1
ATOM 1433 C CA . THR A 1 181 ? 11.281 -5.68 -23.031 1 97.56 181 THR A CA 1
ATOM 1434 C C . THR A 1 181 ? 9.781 -5.879 -23.234 1 97.56 181 THR A C 1
ATOM 1436 O O . THR A 1 181 ? 9.047 -4.914 -23.453 1 97.56 181 THR A O 1
ATOM 1439 N N . GLU A 1 182 ? 9.422 -7.102 -23.266 1 97.31 182 GLU A N 1
ATOM 1440 C CA . GLU A 1 182 ? 8.023 -7.512 -23.25 1 97.31 182 GLU A CA 1
ATOM 1441 C C . GLU A 1 182 ? 7.707 -8.344 -22.016 1 97.31 182 GLU A C 1
ATOM 1443 O O . GLU A 1 182 ? 8.516 -9.18 -21.594 1 97.31 182 GLU A O 1
ATOM 1448 N N . PHE A 1 183 ? 6.551 -8.055 -21.453 1 97.5 183 PHE A N 1
ATOM 1449 C CA . PHE A 1 183 ? 6.105 -8.781 -20.266 1 97.5 183 PHE A CA 1
ATOM 1450 C C . PHE A 1 183 ? 5.695 -10.203 -20.625 1 97.5 183 PHE A C 1
ATOM 1452 O O . PHE A 1 183 ? 4.953 -10.422 -21.594 1 97.5 183 PHE A O 1
ATOM 1459 N N . VAL A 1 184 ? 6.16 -11.203 -19.859 1 96.44 184 VAL A N 1
ATOM 1460 C CA . VAL A 1 184 ? 5.797 -12.602 -20.062 1 96.44 184 VAL A CA 1
ATOM 1461 C C . VAL A 1 184 ? 4.859 -13.062 -18.953 1 96.44 184 VAL A C 1
ATOM 1463 O O . VAL A 1 184 ? 3.719 -13.453 -19.219 1 96.44 184 VAL A O 1
ATOM 1466 N N . SER A 1 185 ? 5.285 -12.945 -17.719 1 97 185 SER A N 1
ATOM 1467 C CA . SER A 1 185 ? 4.492 -13.367 -16.562 1 97 185 SER A CA 1
ATOM 1468 C C . SER A 1 185 ? 5.051 -12.789 -15.273 1 97 185 SER A C 1
ATOM 1470 O O . SER A 1 185 ? 6.109 -12.156 -15.273 1 97 185 SER A O 1
ATOM 1472 N N . LEU A 1 186 ? 4.297 -12.914 -14.195 1 97.69 186 LEU A N 1
ATOM 1473 C CA . LEU A 1 186 ? 4.77 -12.625 -12.844 1 97.69 186 LEU A CA 1
ATOM 1474 C C . LEU A 1 186 ? 5.363 -13.867 -12.195 1 97.69 186 LEU A C 1
ATOM 1476 O O . LEU A 1 186 ? 4.684 -14.891 -12.062 1 97.69 186 LEU A O 1
ATOM 1480 N N . LEU A 1 187 ? 6.609 -13.812 -11.781 1 96.88 187 LEU A N 1
ATOM 1481 C CA . LEU A 1 187 ? 7.312 -14.984 -11.273 1 96.88 187 LEU A CA 1
ATOM 1482 C C . LEU A 1 187 ? 7.016 -15.195 -9.789 1 96.88 187 LEU A C 1
ATOM 1484 O O . LEU A 1 187 ? 6.75 -16.312 -9.359 1 96.88 187 LEU A O 1
ATOM 1488 N N . CYS A 1 188 ? 7.148 -14.203 -9.07 1 98.06 188 CYS A N 1
ATOM 1489 C CA . CYS A 1 188 ? 6.988 -14.227 -7.617 1 98.06 188 CYS A CA 1
ATOM 1490 C C . CYS A 1 188 ? 6.859 -12.812 -7.059 1 98.06 188 CYS A C 1
ATOM 1492 O O . CYS A 1 188 ? 6.945 -11.836 -7.805 1 98.06 188 CYS A O 1
ATOM 1494 N N . PHE A 1 189 ? 6.555 -12.672 -5.812 1 98.31 189 PHE A N 1
ATOM 1495 C CA . PHE A 1 189 ? 6.609 -11.383 -5.133 1 98.31 189 PHE A CA 1
ATOM 1496 C C . PHE A 1 189 ? 6.934 -11.57 -3.656 1 98.31 189 PHE A C 1
ATOM 1498 O O . PHE A 1 189 ? 6.609 -12.602 -3.066 1 98.31 189 PHE A O 1
ATOM 1505 N N . ARG A 1 190 ? 7.582 -10.586 -3.104 1 97.44 190 ARG A N 1
ATOM 1506 C CA . ARG A 1 190 ? 7.988 -10.586 -1.702 1 97.44 190 ARG A CA 1
ATOM 1507 C C . ARG A 1 190 ? 7.148 -9.609 -0.888 1 97.44 190 ARG A C 1
ATOM 1509 O O . ARG A 1 190 ? 6.887 -8.492 -1.333 1 97.44 190 ARG A O 1
ATOM 1516 N N . HIS A 1 191 ? 6.656 -10.023 0.207 1 97.56 191 HIS A N 1
ATOM 1517 C CA . HIS A 1 191 ? 5.992 -9.188 1.203 1 97.56 191 HIS A CA 1
ATOM 1518 C C . HIS A 1 191 ? 6.906 -8.914 2.393 1 97.56 191 HIS A C 1
ATOM 1520 O O . HIS A 1 191 ? 7.363 -9.852 3.057 1 97.56 191 HIS A O 1
ATOM 1526 N N . MET A 1 192 ? 7.203 -7.652 2.613 1 96.12 192 MET A N 1
ATOM 1527 C CA . MET A 1 192 ? 8.07 -7.23 3.707 1 96.12 192 MET A CA 1
ATOM 1528 C C . MET A 1 192 ? 7.391 -6.172 4.566 1 96.12 192 MET A C 1
ATOM 1530 O O . MET A 1 192 ? 6.777 -5.242 4.043 1 96.12 192 MET A O 1
ATOM 1534 N N . HIS A 1 193 ? 7.508 -6.352 5.891 1 95.19 193 HIS A N 1
ATOM 1535 C CA . HIS A 1 193 ? 6.938 -5.359 6.797 1 95.19 193 HIS A CA 1
ATOM 1536 C C . HIS A 1 193 ? 8.023 -4.441 7.355 1 95.19 193 HIS A C 1
ATOM 1538 O O . HIS A 1 193 ? 9.211 -4.715 7.203 1 95.19 193 HIS A O 1
ATOM 1544 N N . GLN A 1 194 ? 7.621 -3.211 7.957 1 90.69 194 GLN A N 1
ATOM 1545 C CA . GLN A 1 194 ? 8.508 -2.211 8.539 1 90.69 194 GLN A CA 1
ATOM 1546 C C . GLN A 1 194 ? 9.539 -1.732 7.523 1 90.69 194 GLN A C 1
ATOM 1548 O O . GLN A 1 194 ? 10.734 -1.652 7.832 1 90.69 194 GLN A O 1
ATOM 1553 N N . PHE A 1 195 ? 9.141 -1.475 6.316 1 90.31 195 PHE A N 1
ATOM 1554 C CA . PHE A 1 195 ? 9.992 -1.031 5.223 1 90.31 195 PHE A CA 1
ATOM 1555 C C . PHE A 1 195 ? 10.375 0.434 5.395 1 90.31 195 PHE A C 1
ATOM 1557 O O . PHE A 1 195 ? 11.547 0.755 5.609 1 90.31 195 PHE A O 1
ATOM 1564 N N . ARG A 1 196 ? 9.391 1.254 5.367 1 89.56 196 ARG A N 1
ATOM 1565 C CA . ARG A 1 196 ? 9.617 2.686 5.531 1 89.56 196 ARG A CA 1
ATOM 1566 C C . ARG A 1 196 ? 8.469 3.338 6.293 1 89.56 196 ARG A C 1
ATOM 1568 O O . ARG A 1 196 ? 7.297 3.129 5.961 1 89.56 196 ARG A O 1
ATOM 1575 N N . TRP A 1 197 ? 8.805 4.164 7.32 1 91.81 197 TRP A N 1
ATOM 1576 C CA . TRP A 1 197 ? 7.836 4.891 8.141 1 91.81 197 TRP A CA 1
ATOM 1577 C C . TRP A 1 197 ? 6.789 3.941 8.719 1 91.81 197 TRP A C 1
ATOM 1579 O O . TRP A 1 197 ? 5.598 4.258 8.742 1 91.81 197 TRP A O 1
ATOM 1589 N N . GLY A 1 198 ? 7.219 2.75 8.961 1 91.19 198 GLY A N 1
ATOM 1590 C CA . GLY A 1 198 ? 6.352 1.771 9.594 1 91.19 198 GLY A CA 1
ATOM 1591 C C . GLY A 1 198 ? 5.441 1.055 8.617 1 91.19 198 GLY A C 1
ATOM 1592 O O . GLY A 1 198 ? 4.633 0.216 9.008 1 91.19 198 GLY A O 1
ATOM 1593 N N . ASN A 1 199 ? 5.594 1.353 7.328 1 95.62 199 ASN A N 1
ATOM 1594 C CA . ASN A 1 199 ? 4.75 0.751 6.301 1 95.62 199 ASN A CA 1
ATOM 1595 C C . ASN A 1 199 ? 5.383 -0.512 5.727 1 95.62 199 ASN A C 1
ATOM 1597 O O . ASN A 1 199 ? 6.547 -0.809 6 1 95.62 199 ASN A O 1
ATOM 1601 N N . SER A 1 200 ? 4.633 -1.254 4.984 1 96.62 200 SER A N 1
ATOM 1602 C CA . SER A 1 200 ? 5.066 -2.502 4.363 1 96.62 200 SER A CA 1
ATOM 1603 C C . SER A 1 200 ? 5.406 -2.295 2.891 1 96.62 200 SER A C 1
ATOM 1605 O O . SER A 1 200 ? 5.203 -1.209 2.346 1 96.62 200 SER A O 1
ATOM 1607 N N . ASP A 1 201 ? 6.031 -3.369 2.322 1 96.56 201 ASP A N 1
ATOM 1608 C CA . ASP A 1 201 ? 6.492 -3.283 0.94 1 96.56 201 ASP A CA 1
ATOM 1609 C C . ASP A 1 201 ? 6.25 -4.594 0.198 1 96.56 201 ASP A C 1
ATOM 1611 O O . ASP A 1 201 ? 6.453 -5.676 0.754 1 96.56 201 ASP A O 1
ATOM 1615 N N . PHE A 1 202 ? 5.672 -4.43 -0.984 1 98 202 PHE A N 1
ATOM 1616 C CA . PHE A 1 202 ? 5.668 -5.539 -1.931 1 98 202 PHE A CA 1
ATOM 1617 C C . PHE A 1 202 ? 6.719 -5.332 -3.014 1 98 202 PHE A C 1
ATOM 1619 O O . PHE A 1 202 ? 6.898 -4.215 -3.506 1 98 202 PHE A O 1
ATOM 1626 N N . PHE A 1 203 ? 7.477 -6.336 -3.268 1 98 203 PHE A N 1
ATOM 1627 C CA . PHE A 1 203 ? 8.406 -6.367 -4.391 1 98 203 PHE A CA 1
ATOM 1628 C C . PHE A 1 203 ? 8.008 -7.438 -5.398 1 98 203 PHE A C 1
ATOM 1630 O O . PHE A 1 203 ? 8.203 -8.633 -5.152 1 98 203 PHE A O 1
ATOM 1637 N N . PHE A 1 204 ? 7.422 -7.059 -6.543 1 98.62 204 PHE A N 1
ATOM 1638 C CA . PHE A 1 204 ? 6.957 -7.973 -7.582 1 98.62 204 PHE A CA 1
ATOM 1639 C C . PHE A 1 204 ? 8.039 -8.211 -8.625 1 98.62 204 PHE A C 1
ATOM 1641 O O . PHE A 1 204 ? 8.734 -7.273 -9.023 1 98.62 204 PHE A O 1
ATOM 1648 N N . ILE A 1 205 ? 8.203 -9.445 -9.039 1 98.56 205 ILE A N 1
ATOM 1649 C CA . ILE A 1 205 ? 9.219 -9.805 -10.023 1 98.56 205 ILE A CA 1
ATOM 1650 C C . ILE A 1 205 ? 8.547 -10.25 -11.32 1 98.56 205 ILE A C 1
ATOM 1652 O O . ILE A 1 205 ? 7.887 -11.289 -11.359 1 98.56 205 ILE A O 1
ATOM 1656 N N . CYS A 1 206 ? 8.766 -9.539 -12.375 1 98.44 206 CYS A N 1
ATOM 1657 C CA . CYS A 1 206 ? 8.203 -9.852 -13.68 1 98.44 206 CYS A CA 1
ATOM 1658 C C . CYS A 1 206 ? 9.227 -10.555 -14.562 1 98.44 206 CYS A C 1
ATOM 1660 O O . CYS A 1 206 ? 10.359 -10.086 -14.711 1 98.44 206 CYS A O 1
ATOM 1662 N N . LEU A 1 207 ? 8.836 -11.656 -15.125 1 97.75 207 LEU A N 1
ATOM 1663 C CA . LEU A 1 207 ? 9.617 -12.25 -16.203 1 97.75 207 LEU A CA 1
ATOM 1664 C C . LEU A 1 207 ? 9.453 -11.453 -17.484 1 97.75 207 LEU A C 1
ATOM 1666 O O . LEU A 1 207 ? 8.336 -11.258 -17.969 1 97.75 207 LEU A O 1
ATOM 1670 N N . LEU A 1 208 ? 10.594 -10.984 -18 1 97.81 208 LEU A N 1
ATOM 1671 C CA . LEU A 1 208 ? 10.594 -10.172 -19.203 1 97.81 208 LEU A CA 1
ATOM 1672 C C . LEU A 1 208 ? 11.477 -10.789 -20.281 1 97.81 208 LEU A C 1
ATOM 1674 O O . LEU A 1 208 ? 12.539 -11.336 -19.984 1 97.81 208 LEU A O 1
ATOM 1678 N N . LYS A 1 209 ? 11.039 -10.617 -21.484 1 96.44 209 LYS A N 1
ATOM 1679 C CA . LYS A 1 209 ? 11.836 -10.961 -22.656 1 96.44 209 LYS A CA 1
ATOM 1680 C C . LYS A 1 209 ? 12.43 -9.711 -23.297 1 96.44 209 LYS A C 1
ATOM 1682 O O . LYS A 1 209 ? 11.695 -8.773 -23.625 1 96.44 209 LYS A O 1
ATOM 1687 N N . PRO A 1 210 ? 13.742 -9.719 -23.484 1 97 210 PRO A N 1
ATOM 1688 C CA . PRO A 1 210 ? 14.328 -8.562 -24.156 1 97 210 PRO A CA 1
ATOM 1689 C C . PRO A 1 210 ? 13.992 -8.516 -25.656 1 97 210 PRO A C 1
ATOM 1691 O O . PRO A 1 210 ? 13.992 -9.555 -26.312 1 97 210 PRO A O 1
ATOM 1694 N N . LEU A 1 211 ? 13.664 -7.344 -26.109 1 95.44 211 LEU A N 1
ATOM 1695 C CA . LEU A 1 211 ? 13.406 -7.109 -27.516 1 95.44 211 LEU A CA 1
ATOM 1696 C C . LEU A 1 211 ? 14.633 -6.504 -28.203 1 95.44 211 LEU A C 1
ATOM 1698 O O . LEU A 1 211 ? 14.758 -6.559 -29.422 1 95.44 211 LEU A O 1
ATOM 1702 N N . THR A 1 212 ? 15.461 -5.859 -27.391 1 91.44 212 THR A N 1
ATOM 1703 C CA . THR A 1 212 ? 16.75 -5.332 -27.828 1 91.44 212 THR A CA 1
ATOM 1704 C C . THR A 1 212 ? 17.875 -5.871 -26.953 1 91.44 212 THR A C 1
ATOM 1706 O O . THR A 1 212 ? 17.641 -6.379 -25.859 1 91.44 212 THR A O 1
ATOM 1709 N N . ILE A 1 213 ? 19.078 -5.828 -27.516 1 82.88 213 ILE A N 1
ATOM 1710 C CA . ILE A 1 213 ? 20.156 -6.465 -26.766 1 82.88 213 ILE A CA 1
ATOM 1711 C C . ILE A 1 213 ? 21.188 -5.414 -26.359 1 82.88 213 ILE A C 1
ATOM 1713 O O . ILE A 1 213 ? 22.016 -5.66 -25.484 1 82.88 213 ILE A O 1
ATOM 1717 N N . ASP A 1 214 ? 21.156 -4.297 -26.922 1 87.12 214 ASP A N 1
ATOM 1718 C CA . ASP A 1 214 ? 22.141 -3.27 -26.625 1 87.12 214 ASP A CA 1
ATOM 1719 C C . ASP A 1 214 ? 21.797 -2.541 -25.328 1 87.12 214 ASP A C 1
ATOM 1721 O O . ASP A 1 214 ? 20.812 -1.807 -25.266 1 87.12 214 ASP A O 1
ATOM 1725 N N . VAL A 1 215 ? 22.656 -2.711 -24.406 1 88.62 215 VAL A N 1
ATOM 1726 C CA . VAL A 1 215 ? 22.422 -2.127 -23.094 1 88.62 215 VAL A CA 1
ATOM 1727 C C . VAL A 1 215 ? 23.047 -0.735 -23.031 1 88.62 215 VAL A C 1
ATOM 1729 O O . VAL A 1 215 ? 24.203 -0.545 -23.422 1 88.62 215 VAL A O 1
ATOM 1732 N N . VAL A 1 216 ? 22.359 0.197 -22.641 1 89.06 216 VAL A N 1
ATOM 1733 C CA . VAL A 1 216 ? 22.812 1.539 -22.297 1 89.06 216 VAL A CA 1
ATOM 1734 C C . VAL A 1 216 ? 22.422 1.876 -20.859 1 89.06 216 VAL A C 1
ATOM 1736 O O . VAL A 1 216 ? 21.266 2.17 -20.578 1 89.06 216 VAL A O 1
ATOM 1739 N N . ILE A 1 217 ? 23.344 1.919 -19.984 1 88.31 217 ILE A N 1
ATOM 1740 C CA . ILE A 1 217 ? 23.047 2.064 -18.562 1 88.31 217 ILE A CA 1
ATOM 1741 C C . ILE A 1 217 ? 22.859 3.543 -18.219 1 88.31 217 ILE A C 1
ATOM 1743 O O . ILE A 1 217 ? 23.516 4.41 -18.812 1 88.31 217 ILE A O 1
ATOM 1747 N N . ASP A 1 218 ? 22.031 3.805 -17.375 1 87.25 218 ASP A N 1
ATOM 1748 C CA . ASP A 1 218 ? 21.938 5.117 -16.734 1 87.25 218 ASP A CA 1
ATOM 1749 C C . ASP A 1 218 ? 23.078 5.32 -15.742 1 87.25 218 ASP A C 1
ATOM 1751 O O . ASP A 1 218 ? 23 4.871 -14.602 1 87.25 218 ASP A O 1
ATOM 1755 N N . ARG A 1 219 ? 24.031 6.023 -16.016 1 84.31 219 ARG A N 1
ATOM 1756 C CA . ARG A 1 219 ? 25.266 6.137 -15.25 1 84.31 219 ARG A CA 1
ATOM 1757 C C . ARG A 1 219 ? 25.031 6.934 -13.969 1 84.31 219 ARG A C 1
ATOM 1759 O O . ARG A 1 219 ? 25.875 6.918 -13.07 1 84.31 219 ARG A O 1
ATOM 1766 N N . SER A 1 220 ? 23.953 7.582 -13.883 1 79.62 220 SER A N 1
ATOM 1767 C CA . SER A 1 220 ? 23.656 8.297 -12.648 1 79.62 220 SER A CA 1
ATOM 1768 C C . SER A 1 220 ? 23.234 7.34 -11.531 1 79.62 220 SER A C 1
ATOM 1770 O O . SER A 1 220 ? 23.406 7.645 -10.352 1 79.62 220 SER A O 1
ATOM 1772 N N . GLU A 1 221 ? 22.844 6.086 -11.875 1 80.12 221 GLU A N 1
ATOM 1773 C CA . GLU A 1 221 ? 22.281 5.168 -10.891 1 80.12 221 GLU A CA 1
ATOM 1774 C C . GLU A 1 221 ? 23.047 3.84 -10.891 1 80.12 221 GLU A C 1
ATOM 1776 O O . GLU A 1 221 ? 23.156 3.184 -9.852 1 80.12 221 GLU A O 1
ATOM 1781 N N . ILE A 1 222 ? 23.5 3.512 -12.102 1 86.06 222 ILE A N 1
ATOM 1782 C CA . ILE A 1 222 ? 24.031 2.17 -12.305 1 86.06 222 ILE A CA 1
ATOM 1783 C C . ILE A 1 222 ? 25.516 2.256 -12.641 1 86.06 222 ILE A C 1
ATOM 1785 O O . ILE A 1 222 ? 25.922 3.07 -13.477 1 86.06 222 ILE A O 1
ATOM 1789 N N . SER A 1 223 ? 26.281 1.449 -12 1 87.69 223 SER A N 1
ATOM 1790 C CA . SER A 1 223 ? 27.734 1.46 -12.219 1 87.69 223 SER A CA 1
ATOM 1791 C C . SER A 1 223 ? 28.141 0.425 -13.266 1 87.69 223 SER A C 1
ATOM 1793 O O . SER A 1 223 ? 29.047 0.667 -14.062 1 87.69 223 SER A O 1
ATOM 1795 N N . GLU A 1 224 ? 27.422 -0.708 -13.172 1 91.62 224 GLU A N 1
ATOM 1796 C CA . GLU A 1 224 ? 27.797 -1.812 -14.055 1 91.62 224 GLU A CA 1
ATOM 1797 C C . GLU A 1 224 ? 26.594 -2.686 -14.383 1 91.62 224 GLU A C 1
ATOM 1799 O O . GLU A 1 224 ? 25.562 -2.619 -13.695 1 91.62 224 GLU A O 1
ATOM 1804 N N . TYR A 1 225 ? 26.734 -3.387 -15.523 1 93.44 225 TYR A N 1
ATOM 1805 C CA . TYR A 1 225 ? 25.766 -4.402 -15.891 1 93.44 225 TYR A CA 1
ATOM 1806 C C . TYR A 1 225 ? 26.453 -5.652 -16.422 1 93.44 225 TYR A C 1
ATOM 1808 O O . TYR A 1 225 ? 27.625 -5.613 -16.797 1 93.44 225 TYR A O 1
ATOM 1816 N N . LYS A 1 226 ? 25.719 -6.762 -16.438 1 93.88 226 LYS A N 1
ATOM 1817 C CA . LYS A 1 226 ? 26.203 -7.938 -17.156 1 93.88 226 LYS A CA 1
ATOM 1818 C C . LYS A 1 226 ? 25.062 -8.914 -17.438 1 93.88 226 LYS A C 1
ATOM 1820 O O . LYS A 1 226 ? 24.031 -8.875 -16.766 1 93.88 226 LYS A O 1
ATOM 1825 N N . TRP A 1 227 ? 25.312 -9.633 -18.484 1 95.38 227 TRP A N 1
ATOM 1826 C CA . TRP A 1 227 ? 24.547 -10.852 -18.734 1 95.38 227 TRP A CA 1
ATOM 1827 C C . TRP A 1 227 ? 25.25 -12.062 -18.109 1 95.38 227 TRP A C 1
ATOM 1829 O O . TRP A 1 227 ? 26.406 -12.336 -18.406 1 95.38 227 TRP A O 1
ATOM 1839 N N . ILE A 1 228 ? 24.531 -12.727 -17.25 1 96 228 ILE A N 1
ATOM 1840 C CA . ILE A 1 228 ? 25.141 -13.859 -16.547 1 96 228 ILE A CA 1
ATOM 1841 C C . ILE A 1 228 ? 24.266 -15.102 -16.734 1 96 228 ILE A C 1
ATOM 1843 O O . ILE A 1 228 ? 23.047 -15.016 -16.719 1 96 228 ILE A O 1
ATOM 1847 N N . LYS A 1 229 ? 24.938 -16.219 -16.875 1 96.5 229 LYS A N 1
ATOM 1848 C CA . LYS A 1 229 ? 24.188 -17.453 -16.938 1 96.5 229 LYS A CA 1
ATOM 1849 C C . LYS A 1 229 ? 23.375 -17.656 -15.656 1 96.5 229 LYS A C 1
ATOM 1851 O O . LYS A 1 229 ? 23.875 -17.469 -14.547 1 96.5 229 LYS A O 1
ATOM 1856 N N . LEU A 1 230 ? 22.156 -18.062 -15.828 1 95.94 230 LEU A N 1
ATOM 1857 C CA . LEU A 1 230 ? 21.234 -18.203 -14.703 1 95.94 230 LEU A CA 1
ATOM 1858 C C . LEU A 1 230 ? 21.797 -19.141 -13.648 1 95.94 230 LEU A C 1
ATOM 1860 O O . LEU A 1 230 ? 21.766 -18.828 -12.453 1 95.94 230 LEU A O 1
ATOM 1864 N N . GLU A 1 231 ? 22.344 -20.234 -14.086 1 94.88 231 GLU A N 1
ATOM 1865 C CA . GLU A 1 231 ? 22.891 -21.234 -13.172 1 94.88 231 GLU A CA 1
ATOM 1866 C C . GLU A 1 231 ? 24.078 -20.672 -12.391 1 94.88 231 GLU A C 1
ATOM 1868 O O . GLU A 1 231 ? 24.25 -20.984 -11.211 1 94.88 231 GLU A O 1
ATOM 1873 N N . GLU A 1 232 ? 24.844 -19.906 -13.039 1 95.62 232 GLU A N 1
ATOM 1874 C CA . GLU A 1 232 ? 25.984 -19.266 -12.383 1 95.62 232 GLU A CA 1
ATOM 1875 C C . GLU A 1 232 ? 25.516 -18.266 -11.336 1 95.62 232 GLU A C 1
ATOM 1877 O O . GLU A 1 232 ? 26.094 -18.172 -10.258 1 95.62 232 GLU A O 1
ATOM 1882 N N . TYR A 1 233 ? 24.5 -17.531 -11.688 1 95.44 233 TYR A N 1
ATOM 1883 C CA . TYR A 1 233 ? 23.953 -16.547 -10.758 1 95.44 233 TYR A CA 1
ATOM 1884 C C . TYR A 1 233 ? 23.438 -17.234 -9.492 1 95.44 233 TYR A C 1
ATOM 1886 O O . TYR A 1 233 ? 23.703 -16.75 -8.383 1 95.44 233 TYR A O 1
ATOM 1894 N N . ILE A 1 234 ? 22.797 -18.328 -9.602 1 95.5 234 ILE A N 1
ATOM 1895 C CA . ILE A 1 234 ? 22.203 -19.062 -8.484 1 95.5 234 ILE A CA 1
ATOM 1896 C C . ILE A 1 234 ? 23.312 -19.672 -7.629 1 95.5 234 ILE A C 1
ATOM 1898 O O . ILE A 1 234 ? 23.219 -19.688 -6.398 1 95.5 234 ILE A O 1
ATOM 1902 N N . ALA A 1 235 ? 24.359 -20.031 -8.266 1 94.69 235 ALA A N 1
ATOM 1903 C CA . ALA A 1 235 ? 25.438 -20.734 -7.578 1 94.69 235 ALA A CA 1
ATOM 1904 C C . ALA A 1 235 ? 26.406 -19.75 -6.93 1 94.69 235 ALA A C 1
ATOM 1906 O O . ALA A 1 235 ? 27.219 -20.141 -6.082 1 94.69 235 ALA A O 1
ATOM 1907 N N . ASP A 1 236 ? 26.344 -18.531 -7.363 1 92.44 236 ASP A N 1
ATOM 1908 C CA . ASP A 1 236 ? 27.266 -17.516 -6.859 1 92.44 236 ASP A CA 1
ATOM 1909 C C . ASP A 1 236 ? 27.047 -17.266 -5.367 1 92.44 236 ASP A C 1
ATOM 1911 O O . ASP A 1 236 ? 25.969 -16.859 -4.957 1 92.44 236 ASP A O 1
ATOM 1915 N N . PRO A 1 237 ? 28.031 -17.438 -4.574 1 88.81 237 PRO A N 1
ATOM 1916 C CA . PRO A 1 237 ? 27.875 -17.25 -3.131 1 88.81 237 PRO A CA 1
ATOM 1917 C C . PRO A 1 237 ? 27.625 -15.789 -2.754 1 88.81 237 PRO A C 1
ATOM 1919 O O . PRO A 1 237 ? 27.141 -15.508 -1.66 1 88.81 237 PRO A O 1
ATOM 1922 N N . ASP A 1 238 ? 27.953 -14.93 -3.674 1 85.75 238 ASP A N 1
ATOM 1923 C CA . ASP A 1 238 ? 27.812 -13.508 -3.381 1 85.75 238 ASP A CA 1
ATOM 1924 C C . ASP A 1 238 ? 26.391 -13.023 -3.709 1 85.75 238 ASP A C 1
ATOM 1926 O O . ASP A 1 238 ? 26.031 -11.906 -3.363 1 85.75 238 ASP A O 1
ATOM 1930 N N . THR A 1 239 ? 25.656 -13.867 -4.375 1 88.44 239 THR A N 1
ATOM 1931 C CA . THR A 1 239 ? 24.25 -13.523 -4.637 1 88.44 239 THR A CA 1
ATOM 1932 C C . THR A 1 239 ? 23.453 -13.516 -3.344 1 88.44 239 THR A C 1
ATOM 1934 O O . THR A 1 239 ? 23.5 -14.477 -2.57 1 88.44 239 THR A O 1
ATOM 1937 N N . LEU A 1 240 ? 22.766 -12.445 -3.111 1 84.88 240 LEU A N 1
ATOM 1938 C CA . LEU A 1 240 ? 21.922 -12.359 -1.92 1 84.88 240 LEU A CA 1
ATOM 1939 C C . LEU A 1 240 ? 20.859 -13.453 -1.917 1 84.88 240 LEU A C 1
ATOM 1941 O O . LEU A 1 240 ? 20.359 -13.836 -2.973 1 84.88 240 LEU A O 1
ATOM 1945 N N . GLU A 1 241 ? 20.5 -13.883 -0.738 1 86.88 241 GLU A N 1
ATOM 1946 C CA . GLU A 1 241 ? 19.578 -15 -0.58 1 86.88 241 GLU A CA 1
ATOM 1947 C C . GLU A 1 241 ? 18.25 -14.727 -1.29 1 86.88 241 GLU A C 1
ATOM 1949 O O . GLU A 1 241 ? 17.734 -15.586 -2.008 1 86.88 241 GLU A O 1
ATOM 1954 N N . ILE A 1 242 ? 17.719 -13.609 -1.132 1 87.88 242 ILE A N 1
ATOM 1955 C CA . ILE A 1 242 ? 16.422 -13.281 -1.732 1 87.88 242 ILE A CA 1
ATOM 1956 C C . ILE A 1 242 ? 16.547 -13.328 -3.254 1 87.88 242 ILE A C 1
ATOM 1958 O O . ILE A 1 242 ? 15.617 -13.766 -3.939 1 87.88 242 ILE A O 1
ATOM 1962 N N . ASN A 1 243 ? 17.641 -12.883 -3.781 1 91.56 243 ASN A N 1
ATOM 1963 C CA . ASN A 1 243 ? 17.844 -12.914 -5.227 1 91.56 243 ASN A CA 1
ATOM 1964 C C . ASN A 1 243 ? 17.969 -14.344 -5.746 1 91.56 243 ASN A C 1
ATOM 1966 O O . ASN A 1 243 ? 17.484 -14.656 -6.832 1 91.56 243 ASN A O 1
ATOM 1970 N N . ARG A 1 244 ? 18.625 -15.078 -4.949 1 93.75 244 ARG A N 1
ATOM 1971 C CA . ARG A 1 244 ? 18.734 -16.5 -5.289 1 93.75 244 ARG A CA 1
ATOM 1972 C C . ARG A 1 244 ? 17.375 -17.172 -5.32 1 93.75 244 ARG A C 1
ATOM 1974 O O . ARG A 1 244 ? 17.062 -17.938 -6.234 1 93.75 244 ARG A O 1
ATOM 1981 N N . LEU A 1 245 ? 16.594 -16.875 -4.363 1 93.81 245 LEU A N 1
ATOM 1982 C CA . LEU A 1 245 ? 15.25 -17.453 -4.285 1 93.81 245 LEU A CA 1
ATOM 1983 C C . LEU A 1 245 ? 14.406 -17 -5.477 1 93.81 245 LEU A C 1
ATOM 1985 O O . LEU A 1 245 ? 13.609 -17.781 -6.004 1 93.81 245 LEU A O 1
ATOM 1989 N N . ILE A 1 246 ? 14.586 -15.828 -5.879 1 95.44 246 ILE A N 1
ATOM 1990 C CA . ILE A 1 246 ? 13.883 -15.305 -7.043 1 95.44 246 ILE A CA 1
ATOM 1991 C C . ILE A 1 246 ? 14.281 -16.094 -8.289 1 95.44 246 ILE A C 1
ATOM 1993 O O . ILE A 1 246 ? 13.414 -16.531 -9.055 1 95.44 246 ILE A O 1
ATOM 1997 N N . ALA A 1 247 ? 15.555 -16.281 -8.453 1 96.19 247 ALA A N 1
ATOM 1998 C CA . ALA A 1 247 ? 16.047 -17.047 -9.594 1 96.19 247 ALA A CA 1
ATOM 1999 C C . ALA A 1 247 ? 15.523 -18.484 -9.547 1 96.19 247 ALA A C 1
ATOM 2001 O O . ALA A 1 247 ? 15.141 -19.047 -10.578 1 96.19 247 ALA A O 1
ATOM 2002 N N . GLN A 1 248 ? 15.492 -19 -8.414 1 95 248 GLN A N 1
ATOM 2003 C CA . GLN A 1 248 ? 15 -20.359 -8.227 1 95 248 GLN A CA 1
ATOM 2004 C C . GLN A 1 248 ? 13.508 -20.453 -8.523 1 95 248 GLN A C 1
ATOM 2006 O O . GLN A 1 248 ? 13.023 -21.484 -8.984 1 95 248 GLN A O 1
ATOM 2011 N N . SER A 1 249 ? 12.797 -19.422 -8.227 1 95.19 249 SER A N 1
ATOM 2012 C CA . SER A 1 249 ? 11.375 -19.391 -8.531 1 95.19 249 SER A CA 1
ATOM 2013 C C . SER A 1 249 ? 11.125 -19.516 -10.031 1 95.19 249 SER A C 1
ATOM 2015 O O . SER A 1 249 ? 10.141 -20.141 -10.453 1 95.19 249 SER A O 1
ATOM 2017 N N . PHE A 1 250 ? 11.992 -18.922 -10.82 1 95.38 250 PHE A N 1
ATOM 2018 C CA . PHE A 1 250 ? 11.875 -19.094 -12.266 1 95.38 250 PHE A CA 1
ATOM 2019 C C . PHE A 1 250 ? 12.055 -20.547 -12.664 1 95.38 250 PHE A C 1
ATOM 2021 O O . PHE A 1 250 ? 11.266 -21.078 -13.453 1 95.38 250 PHE A O 1
ATOM 2028 N N . LEU A 1 251 ? 13.078 -21.125 -12.094 1 93.44 251 LEU A N 1
ATOM 2029 C CA . LEU A 1 251 ? 13.352 -22.516 -12.414 1 93.44 251 LEU A CA 1
ATOM 2030 C C . LEU A 1 251 ? 12.172 -23.406 -12.023 1 93.44 251 LEU A C 1
ATOM 2032 O O . LEU A 1 251 ? 11.805 -24.328 -12.766 1 93.44 251 LEU A O 1
ATOM 2036 N N . SER A 1 252 ? 11.633 -23.125 -10.898 1 90.75 252 SER A N 1
ATOM 2037 C CA . SER A 1 252 ? 10.469 -23.875 -10.445 1 90.75 252 SER A CA 1
ATOM 2038 C C . SER A 1 252 ? 9.289 -23.703 -11.398 1 90.75 252 SER A C 1
ATOM 2040 O O . SER A 1 252 ? 8.633 -24.688 -11.758 1 90.75 252 SER A O 1
ATOM 2042 N N . SER A 1 253 ? 9.023 -22.547 -11.758 1 92.25 253 SER A N 1
ATOM 2043 C CA . SER A 1 253 ? 7.945 -22.25 -12.703 1 92.25 253 SER A CA 1
ATOM 2044 C C . SER A 1 253 ? 8.164 -22.969 -14.031 1 92.25 253 SER A C 1
ATOM 2046 O O . SER A 1 253 ? 7.23 -23.531 -14.602 1 92.25 253 SER A O 1
ATOM 2048 N N . ARG A 1 254 ? 9.359 -22.875 -14.469 1 91.44 254 ARG A N 1
ATOM 2049 C CA . ARG A 1 254 ? 9.703 -23.531 -15.719 1 91.44 254 ARG A CA 1
ATOM 2050 C C . ARG A 1 254 ? 9.5 -25.047 -15.625 1 91.44 254 ARG A C 1
ATOM 2052 O O . ARG A 1 254 ? 8.938 -25.656 -16.531 1 91.44 254 ARG A O 1
ATOM 2059 N N . ASP A 1 255 ? 9.961 -25.625 -14.539 1 91 255 ASP A N 1
ATOM 2060 C CA . ASP A 1 255 ? 9.883 -27.062 -14.336 1 91 255 ASP A CA 1
ATOM 2061 C C . ASP A 1 255 ? 8.438 -27.531 -14.273 1 91 255 ASP A C 1
ATOM 2063 O O . ASP A 1 255 ? 8.102 -28.609 -14.781 1 91 255 ASP A O 1
ATOM 2067 N N . HIS A 1 256 ? 7.562 -26.75 -13.711 1 90.44 256 HIS A N 1
ATOM 2068 C CA . HIS A 1 256 ? 6.184 -27.188 -13.5 1 90.44 256 HIS A CA 1
ATOM 2069 C C . HIS A 1 256 ? 5.262 -26.625 -14.578 1 90.44 256 HIS A C 1
ATOM 2071 O O . HIS A 1 256 ? 4.09 -27 -14.656 1 90.44 256 HIS A O 1
ATOM 2077 N N . GLY A 1 257 ? 5.758 -25.672 -15.297 1 91.75 257 GLY A N 1
ATOM 2078 C CA . GLY A 1 257 ? 5.035 -25.172 -16.453 1 91.75 257 GLY A CA 1
ATOM 2079 C C . GLY A 1 257 ? 3.922 -24.203 -16.094 1 91.75 257 GLY A C 1
ATOM 2080 O O . GLY A 1 257 ? 2.922 -24.094 -16.812 1 91.75 257 GLY A O 1
ATOM 2081 N N . CYS A 1 258 ? 3.979 -23.594 -14.883 1 94.75 258 CYS A N 1
ATOM 2082 C CA . CYS A 1 258 ? 2.955 -22.656 -14.453 1 94.75 258 CYS A CA 1
ATOM 2083 C C . CYS A 1 258 ? 3.586 -21.359 -13.945 1 94.75 258 CYS A C 1
ATOM 2085 O O . CYS A 1 258 ? 4.699 -21.375 -13.414 1 94.75 258 CYS A O 1
ATOM 2087 N N . SER A 1 259 ? 2.967 -20.266 -14.156 1 94.75 259 SER A N 1
ATOM 2088 C CA . SER A 1 259 ? 3.338 -18.938 -13.656 1 94.75 259 SER A CA 1
ATOM 2089 C C . SER A 1 259 ? 2.105 -18.094 -13.383 1 94.75 259 SER A C 1
ATOM 2091 O O . SER A 1 259 ? 0.976 -18.531 -13.609 1 94.75 259 SER A O 1
ATOM 2093 N N . MET A 1 260 ? 2.305 -16.906 -12.852 1 96.44 260 MET A N 1
ATOM 2094 C CA . MET A 1 260 ? 1.183 -16.016 -12.609 1 96.44 260 MET A CA 1
ATOM 2095 C C . MET A 1 260 ? 0.941 -15.109 -13.812 1 96.44 260 MET A C 1
ATOM 2097 O O . MET A 1 260 ? 1.856 -14.43 -14.281 1 96.44 260 MET A O 1
ATOM 2101 N N . SER A 1 261 ? -0.237 -15.109 -14.273 1 95.62 261 SER A N 1
ATOM 2102 C CA . SER A 1 261 ? -0.571 -14.312 -15.445 1 95.62 261 SER A CA 1
ATOM 2103 C C . SER A 1 261 ? -1.75 -13.391 -15.172 1 95.62 261 SER A C 1
ATOM 2105 O O . SER A 1 261 ? -2.648 -13.734 -14.398 1 95.62 261 SER A O 1
ATOM 2107 N N . PRO A 1 262 ? -1.746 -12.234 -15.82 1 96.31 262 PRO A N 1
ATOM 2108 C CA . PRO A 1 262 ? -2.826 -11.273 -15.602 1 96.31 262 PRO A CA 1
ATOM 2109 C C . PRO A 1 262 ? -4.055 -11.547 -16.469 1 96.31 262 PRO A C 1
ATOM 2111 O O . PRO A 1 262 ? -3.922 -12.016 -17.594 1 96.31 262 PRO A O 1
ATOM 2114 N N . THR A 1 263 ? -5.199 -11.367 -15.953 1 94.81 263 THR A N 1
ATOM 2115 C CA . THR A 1 263 ? -6.477 -11.242 -16.641 1 94.81 263 THR A CA 1
ATOM 2116 C C . THR A 1 263 ? -7.098 -9.867 -16.391 1 94.81 263 THR A C 1
ATOM 2118 O O . THR A 1 263 ? -7.262 -9.461 -15.242 1 94.81 263 THR A O 1
ATOM 2121 N N . PHE A 1 264 ? -7.43 -9.18 -17.438 1 93.56 264 PHE A N 1
ATOM 2122 C CA . PHE A 1 264 ? -7.957 -7.828 -17.328 1 93.56 264 PHE A CA 1
ATOM 2123 C C . PHE A 1 264 ? -9.484 -7.836 -17.359 1 93.56 264 PHE A C 1
ATOM 2125 O O . PHE A 1 264 ? -10.086 -8.562 -18.156 1 93.56 264 PHE A O 1
ATOM 2132 N N . THR A 1 265 ? -10.078 -7.164 -16.438 1 90.25 265 THR A N 1
ATOM 2133 C CA . THR A 1 265 ? -11.516 -6.949 -16.406 1 90.25 265 THR A CA 1
ATOM 2134 C C . THR A 1 265 ? -11.844 -5.465 -16.281 1 90.25 265 THR A C 1
ATOM 2136 O O . THR A 1 265 ? -11.164 -4.738 -15.547 1 90.25 265 THR A O 1
ATOM 2139 N N . PRO A 1 266 ? -12.797 -5.043 -16.984 1 85.94 266 PRO A N 1
ATOM 2140 C CA . PRO A 1 266 ? -13.133 -3.619 -16.891 1 85.94 266 PRO A CA 1
ATOM 2141 C C . PRO A 1 266 ? -13.453 -3.172 -15.469 1 85.94 266 PRO A C 1
ATOM 2143 O O . PRO A 1 266 ? -14.047 -3.93 -14.703 1 85.94 266 PRO A O 1
ATOM 2146 N N . HIS A 1 267 ? -13.094 -1.973 -15.258 1 84 267 HIS A N 1
ATOM 2147 C CA . HIS A 1 267 ? -13.453 -1.345 -13.992 1 84 267 HIS A CA 1
ATOM 2148 C C . HIS A 1 267 ? -14.953 -1.078 -13.914 1 84 267 HIS A C 1
ATOM 2150 O O . HIS A 1 267 ? -15.602 -0.861 -14.938 1 84 267 HIS A O 1
ATOM 2156 N N . TYR A 1 268 ? -15.422 -1.11 -12.68 1 77.12 268 TYR A N 1
ATOM 2157 C CA . TYR A 1 268 ? -16.844 -0.849 -12.508 1 77.12 268 TYR A CA 1
ATOM 2158 C C . TYR A 1 268 ? -17.188 0.591 -12.875 1 77.12 268 TYR A C 1
ATOM 2160 O O . TYR A 1 268 ? -18.328 0.893 -13.25 1 77.12 268 TYR A O 1
ATOM 2168 N N . ARG A 1 269 ? -16.156 1.48 -12.766 1 77.19 269 ARG A N 1
ATOM 2169 C CA . ARG A 1 269 ? -16.312 2.883 -13.141 1 77.19 269 ARG A CA 1
ATOM 2170 C C . ARG A 1 269 ? -15.742 3.152 -14.523 1 77.19 269 ARG A C 1
ATOM 2172 O O . ARG A 1 269 ? -14.586 2.816 -14.805 1 77.19 269 ARG A O 1
ATOM 2179 N N . LYS A 1 270 ? -16.594 3.795 -15.273 1 78.81 270 LYS A N 1
ATOM 2180 C CA . LYS A 1 270 ? -16.141 4.145 -16.625 1 78.81 270 LYS A CA 1
ATOM 2181 C C . LYS A 1 270 ? -14.945 5.09 -16.578 1 78.81 270 LYS A C 1
ATOM 2183 O O . LYS A 1 270 ? -14.914 6.023 -15.773 1 78.81 270 LYS A O 1
ATOM 2188 N N . GLY A 1 271 ? -13.977 4.824 -17.438 1 80.25 271 GLY A N 1
ATOM 2189 C CA . GLY A 1 271 ? -12.82 5.707 -17.547 1 80.25 271 GLY A CA 1
ATOM 2190 C C . GLY A 1 271 ? -11.664 5.289 -16.656 1 80.25 271 GLY A C 1
ATOM 2191 O O . GLY A 1 271 ? -10.57 5.844 -16.75 1 80.25 271 GLY A O 1
ATOM 2192 N N . PHE A 1 272 ? -11.969 4.426 -15.789 1 85.19 272 PHE A N 1
ATOM 2193 C CA . PHE A 1 272 ? -10.906 3.953 -14.906 1 85.19 272 PHE A CA 1
ATOM 2194 C C . PHE A 1 272 ? -10.141 2.801 -15.539 1 85.19 272 PHE A C 1
ATOM 2196 O O . PHE A 1 272 ? -10.656 2.125 -16.438 1 85.19 272 PHE A O 1
ATOM 2203 N N . LYS A 1 273 ? -8.898 2.666 -15.109 1 88.31 273 LYS A N 1
ATOM 2204 C CA . LYS A 1 273 ? -8.078 1.551 -15.57 1 88.31 273 LYS A CA 1
ATOM 2205 C C . LYS A 1 273 ? -8.711 0.213 -15.203 1 88.31 273 LYS A C 1
ATOM 2207 O O . LYS A 1 273 ? -9.305 0.073 -14.125 1 88.31 273 LYS A O 1
ATOM 2212 N N . ASP A 1 274 ? -8.523 -0.734 -16.109 1 86.75 274 ASP A N 1
ATOM 2213 C CA . ASP A 1 274 ? -9.031 -2.082 -15.883 1 86.75 274 ASP A CA 1
ATOM 2214 C C . ASP A 1 274 ? -8.484 -2.674 -14.594 1 86.75 274 ASP A C 1
ATOM 2216 O O . ASP A 1 274 ? -7.371 -2.336 -14.172 1 86.75 274 ASP A O 1
ATOM 2220 N N . LEU A 1 275 ? -9.297 -3.52 -14.016 1 92.56 275 LEU A N 1
ATOM 2221 C CA . LEU A 1 275 ? -8.805 -4.379 -12.945 1 92.56 275 LEU A CA 1
ATOM 2222 C C . LEU A 1 275 ? -7.883 -5.461 -13.492 1 92.56 275 LEU A C 1
ATOM 2224 O O . LEU A 1 275 ? -8.094 -5.957 -14.602 1 92.56 275 LEU A O 1
ATOM 2228 N N . VAL A 1 276 ? -6.891 -5.797 -12.75 1 95.62 276 VAL A N 1
ATOM 2229 C CA . VAL A 1 276 ? -5.992 -6.871 -13.164 1 95.62 276 VAL A CA 1
ATOM 2230 C C . VAL A 1 276 ? -6.004 -7.984 -12.117 1 95.62 276 VAL A C 1
ATOM 2232 O O . VAL A 1 276 ? -5.66 -7.758 -10.953 1 95.62 276 VAL A O 1
ATOM 2235 N N . LEU A 1 277 ? -6.469 -9.141 -12.555 1 96.81 277 LEU A N 1
ATOM 2236 C CA . LEU A 1 277 ? -6.402 -10.32 -11.688 1 96.81 277 LEU A CA 1
ATOM 2237 C C . LEU A 1 277 ? -5.211 -11.195 -12.062 1 96.81 277 LEU A C 1
ATOM 2239 O O . LEU A 1 277 ? -5.102 -11.648 -13.203 1 96.81 277 LEU A O 1
ATOM 2243 N N . TYR A 1 278 ? -4.289 -11.398 -11.148 1 97.81 278 TYR A N 1
ATOM 2244 C CA . TYR A 1 278 ? -3.184 -12.328 -11.344 1 97.81 278 TYR A CA 1
ATOM 2245 C C . TYR A 1 278 ? -3.52 -13.703 -10.766 1 97.81 278 TYR A C 1
ATOM 2247 O O . TYR A 1 278 ? -3.922 -13.812 -9.602 1 97.81 278 TYR A O 1
ATOM 2255 N N . SER A 1 279 ? -3.426 -14.719 -11.539 1 97.19 279 SER A N 1
ATOM 2256 C CA . SER A 1 279 ? -3.67 -16.094 -11.125 1 97.19 279 SER A CA 1
ATOM 2257 C C . SER A 1 279 ? -2.672 -17.047 -11.766 1 97.19 279 SER A C 1
ATOM 2259 O O . SER A 1 279 ? -1.94 -16.672 -12.688 1 97.19 279 SER A O 1
ATOM 2261 N N . VAL A 1 280 ? -2.58 -18.25 -11.227 1 96.19 280 VAL A N 1
ATOM 2262 C CA . VAL A 1 280 ? -1.654 -19.25 -11.758 1 96.19 280 VAL A CA 1
ATOM 2263 C C . VAL A 1 280 ? -2.234 -19.875 -13.023 1 96.19 280 VAL A C 1
ATOM 2265 O O . VAL A 1 280 ? -3.369 -20.359 -13.016 1 96.19 280 VAL A O 1
ATOM 2268 N N . LYS A 1 281 ? -1.498 -19.797 -14.07 1 93.06 281 LYS A N 1
ATOM 2269 C CA . LYS A 1 281 ? -1.849 -20.359 -15.367 1 93.06 281 LYS A CA 1
ATOM 2270 C C . LYS A 1 281 ? -0.652 -21.062 -16 1 93.06 281 LYS A C 1
ATOM 2272 O O . LYS A 1 281 ? 0.495 -20.812 -15.625 1 93.06 281 LYS A O 1
ATOM 2277 N N . PRO A 1 282 ? -0.983 -21.969 -16.969 1 91.56 282 PRO A N 1
ATOM 2278 C CA . PRO A 1 282 ? 0.132 -22.562 -17.703 1 91.56 282 PRO A CA 1
ATOM 2279 C C . PRO A 1 282 ? 0.977 -21.531 -18.438 1 91.56 282 PRO A C 1
ATOM 2281 O O . PRO A 1 282 ? 0.439 -20.562 -18.984 1 91.56 282 PRO A O 1
ATOM 2284 N N . MET A 1 283 ? 2.252 -21.781 -18.344 1 86.62 283 MET A N 1
ATOM 2285 C CA . MET A 1 283 ? 3.172 -20.891 -19.047 1 86.62 283 MET A CA 1
ATOM 2286 C C . MET A 1 283 ? 3.053 -21.062 -20.562 1 86.62 283 MET A C 1
ATOM 2288 O O . MET A 1 283 ? 2.812 -22.172 -21.047 1 86.62 283 MET A O 1
ATOM 2292 N N . THR A 1 284 ? 3.062 -19.953 -21.234 1 72.88 284 THR A N 1
ATOM 2293 C CA . THR A 1 284 ? 3.031 -20.031 -22.688 1 72.88 284 THR A CA 1
ATOM 2294 C C . THR A 1 284 ? 4.332 -20.609 -23.234 1 72.88 284 THR A C 1
ATOM 2296 O O . THR A 1 284 ? 5.387 -20.484 -22.609 1 72.88 284 THR A O 1
ATOM 2299 N N . ALA A 1 285 ? 4.422 -21.469 -24.312 1 58.28 285 ALA A N 1
ATOM 2300 C CA . ALA A 1 285 ? 5.391 -22.359 -24.953 1 58.28 285 ALA A CA 1
ATOM 2301 C C . ALA A 1 285 ? 6.738 -21.656 -25.125 1 58.28 285 ALA A C 1
ATOM 2303 O O . ALA A 1 285 ? 7.789 -22.297 -25.078 1 58.28 285 ALA A O 1
ATOM 2304 N N . ASP A 1 286 ? 6.871 -20.469 -25.391 1 55.72 286 ASP A N 1
ATOM 2305 C CA . ASP A 1 286 ? 8.164 -19.938 -25.812 1 55.72 286 ASP A CA 1
ATOM 2306 C C . ASP A 1 286 ? 9.195 -20.047 -24.688 1 55.72 286 ASP A C 1
ATOM 2308 O O . ASP A 1 286 ? 10.398 -20.141 -24.953 1 55.72 286 ASP A O 1
ATOM 2312 N N . PHE A 1 287 ? 8.945 -20.188 -23.516 1 52.91 287 PHE A N 1
ATOM 2313 C CA . PHE A 1 287 ? 9.945 -20.234 -22.453 1 52.91 287 PHE A CA 1
ATOM 2314 C C . PHE A 1 287 ? 10.148 -21.672 -21.969 1 52.91 287 PHE A C 1
ATOM 2316 O O . PHE A 1 287 ? 11.016 -21.922 -21.125 1 52.91 287 PHE A O 1
ATOM 2323 N N . ASN A 1 288 ? 9.414 -22.672 -22.406 1 44 288 ASN A N 1
ATOM 2324 C CA . ASN A 1 288 ? 9.578 -24.062 -22 1 44 288 ASN A CA 1
ATOM 2325 C C . ASN A 1 288 ? 10.703 -24.75 -22.781 1 44 288 ASN A C 1
ATOM 2327 O O . ASN A 1 288 ? 10.953 -25.938 -22.609 1 44 288 ASN A O 1
ATOM 2331 N N . LYS A 1 289 ? 11.242 -24.25 -23.859 1 44.78 289 LYS A N 1
ATOM 2332 C CA . LYS A 1 289 ? 12.148 -25.094 -24.641 1 44.78 289 LYS A CA 1
ATOM 2333 C C . LYS A 1 289 ? 13.492 -25.25 -23.938 1 44.78 289 LYS A C 1
ATOM 2335 O O . LYS A 1 289 ? 14.188 -24.281 -23.688 1 44.78 289 LYS A O 1
ATOM 2340 N N . ARG A 1 290 ? 13.688 -26.312 -23.172 1 42.06 290 ARG A N 1
ATOM 2341 C CA . ARG A 1 290 ? 14.977 -26.781 -22.688 1 42.06 290 ARG A CA 1
ATOM 2342 C C . ARG A 1 290 ? 16 -26.859 -23.812 1 42.06 290 ARG A C 1
ATOM 2344 O O . ARG A 1 290 ? 15.688 -27.344 -24.906 1 42.06 290 ARG A O 1
ATOM 2351 N N . GLU A 1 291 ? 16.891 -26 -23.844 1 38.66 291 GLU A N 1
ATOM 2352 C CA . GLU A 1 291 ? 17.953 -26.297 -24.797 1 38.66 291 GLU A CA 1
ATOM 2353 C C . GLU A 1 291 ? 18.391 -27.75 -24.703 1 38.66 291 GLU A C 1
ATOM 2355 O O . GLU A 1 291 ? 18.656 -28.266 -23.609 1 38.66 291 GLU A O 1
ATOM 2360 N N . GLU A 1 292 ? 18.047 -28.609 -25.609 1 35.25 292 GLU A N 1
ATOM 2361 C CA . GLU A 1 292 ? 18.75 -29.891 -25.766 1 35.25 292 GLU A CA 1
ATOM 2362 C C . GLU A 1 292 ? 20.266 -29.688 -25.734 1 35.25 292 GLU A C 1
ATOM 2364 O O . GLU A 1 292 ? 20.781 -28.75 -26.328 1 35.25 292 GLU A O 1
ATOM 2369 N N . PRO A 1 293 ? 20.953 -30.188 -24.719 1 36.34 293 PRO A N 1
ATOM 2370 C CA . PRO A 1 293 ? 22.422 -30.156 -24.812 1 36.34 293 PRO A CA 1
ATOM 2371 C C . PRO A 1 293 ? 22.938 -30.484 -26.219 1 36.34 293 PRO A C 1
ATOM 2373 O O . PRO A 1 293 ? 22.344 -31.297 -26.922 1 36.34 293 PRO A O 1
ATOM 2376 N N . ASP A 1 294 ? 23.453 -29.531 -26.906 1 33.97 294 ASP A N 1
ATOM 2377 C CA . ASP A 1 294 ? 24.172 -29.859 -28.125 1 33.97 294 ASP A CA 1
ATOM 2378 C C . ASP A 1 294 ? 25.078 -31.078 -27.938 1 33.97 294 ASP A C 1
ATOM 2380 O O . ASP A 1 294 ? 26.047 -31.031 -27.188 1 33.97 294 ASP A O 1
ATOM 2384 N N . THR A 1 295 ? 24.594 -32.281 -27.844 1 35.94 295 THR A N 1
ATOM 2385 C CA . THR A 1 295 ? 25.344 -33.531 -27.828 1 35.94 295 THR A CA 1
ATOM 2386 C C . THR A 1 295 ? 26.266 -33.594 -29.031 1 35.94 295 THR A C 1
ATOM 2388 O O . THR A 1 295 ? 26.953 -34.625 -29.234 1 35.94 295 THR A O 1
ATOM 2391 N N . THR A 1 296 ? 26.125 -32.781 -30.062 1 35.25 296 THR A N 1
ATOM 2392 C CA . THR A 1 296 ? 26.859 -33.125 -31.266 1 35.25 296 THR A CA 1
ATOM 2393 C C . THR A 1 296 ? 28.328 -32.719 -31.141 1 35.25 296 THR A C 1
ATOM 2395 O O . THR A 1 296 ? 29.062 -32.688 -32.125 1 35.25 296 THR A O 1
ATOM 2398 N N . PHE A 1 297 ? 28.844 -32.094 -30.016 1 32.31 297 PHE A N 1
ATOM 2399 C CA . PHE A 1 297 ? 30.281 -31.844 -30.062 1 32.31 297 PHE A CA 1
ATOM 2400 C C . PHE A 1 297 ? 31.047 -33.156 -29.922 1 32.31 297 PHE A C 1
ATOM 2402 O O . PHE A 1 297 ? 31.062 -33.75 -28.844 1 32.31 297 PHE A O 1
ATOM 2409 N N . GLN A 1 298 ? 31.016 -34 -30.953 1 30.02 298 GLN A N 1
ATOM 2410 C CA . GLN A 1 298 ? 31.984 -35.094 -31.094 1 30.02 298 GLN A CA 1
ATOM 2411 C C . GLN A 1 298 ? 33.406 -34.562 -31.125 1 30.02 298 GLN A C 1
ATOM 2413 O O . GLN A 1 298 ? 33.719 -33.688 -31.938 1 30.02 298 GLN A O 1
ATOM 2418 N N . PRO A 1 299 ? 34.188 -34.719 -30.047 1 27.8 299 PRO A N 1
ATOM 2419 C CA . PRO A 1 299 ? 35.594 -34.406 -30.141 1 27.8 299 PRO A CA 1
ATOM 2420 C C . PRO A 1 299 ? 36.281 -35.094 -31.312 1 27.8 299 PRO A C 1
ATOM 2422 O O . PRO A 1 299 ? 36 -36.281 -31.594 1 27.8 299 PRO A O 1
ATOM 2425 N N . LYS A 1 300 ? 36.469 -34.438 -32.438 1 33.91 300 LYS A N 1
ATOM 2426 C CA . LYS A 1 300 ? 37.438 -35 -33.375 1 33.91 300 LYS A CA 1
ATOM 2427 C C . LYS A 1 300 ? 38.719 -35.406 -32.688 1 33.91 300 LYS A C 1
ATOM 2429 O O . LYS A 1 300 ? 39.375 -34.594 -32 1 33.91 300 LYS A O 1
ATOM 2434 N N . LEU A 1 301 ? 39.031 -36.719 -32.531 1 25.14 301 LEU A N 1
ATOM 2435 C CA . LEU A 1 301 ? 40.375 -37.281 -32.312 1 25.14 301 LEU A CA 1
ATOM 2436 C C . LEU A 1 301 ? 41.312 -36.844 -33.438 1 25.14 301 LEU A C 1
ATOM 2438 O O . LEU A 1 301 ? 40.906 -36.844 -34.625 1 25.14 301 LEU A O 1
ATOM 2442 N N . MET B 1 1 ? 32.875 -19 10.773 1 16.84 1 MET B N 1
ATOM 2443 C CA . MET B 1 1 ? 33.25 -18.047 9.742 1 16.84 1 MET B CA 1
ATOM 2444 C C . MET B 1 1 ? 32.062 -17.266 9.242 1 16.84 1 MET B C 1
ATOM 2446 O O . MET B 1 1 ? 31.062 -17.859 8.797 1 16.84 1 MET B O 1
ATOM 2450 N N . ALA B 1 2 ? 31.828 -16.062 9.93 1 21.61 2 ALA B N 1
ATOM 2451 C CA . ALA B 1 2 ? 30.688 -15.164 10.102 1 21.61 2 ALA B CA 1
ATOM 2452 C C . ALA B 1 2 ? 30.203 -14.625 8.758 1 21.61 2 ALA B C 1
ATOM 2454 O O . ALA B 1 2 ? 30.938 -13.891 8.078 1 21.61 2 ALA B O 1
ATOM 2455 N N . THR B 1 3 ? 29.703 -15.445 7.828 1 24.09 3 THR B N 1
ATOM 2456 C CA . THR B 1 3 ? 29.25 -15.227 6.461 1 24.09 3 THR B CA 1
ATOM 2457 C C . THR B 1 3 ? 28.406 -13.961 6.363 1 24.09 3 THR B C 1
ATOM 2459 O O . THR B 1 3 ? 27.375 -13.844 7.031 1 24.09 3 THR B O 1
ATOM 2462 N N . GLU B 1 4 ? 29.031 -12.844 6.254 1 26.2 4 GLU B N 1
ATOM 2463 C CA . GLU B 1 4 ? 28.672 -11.438 6.344 1 26.2 4 GLU B CA 1
ATOM 2464 C C . GLU B 1 4 ? 27.453 -11.125 5.48 1 26.2 4 GLU B C 1
ATOM 2466 O O . GLU B 1 4 ? 27.484 -11.297 4.262 1 26.2 4 GLU B O 1
ATOM 2471 N N . ARG B 1 5 ? 26.312 -11.648 5.938 1 30.27 5 ARG B N 1
ATOM 2472 C CA . ARG B 1 5 ? 24.922 -11.453 5.547 1 30.27 5 ARG B CA 1
ATOM 2473 C C . ARG B 1 5 ? 24.703 -10.047 4.984 1 30.27 5 ARG B C 1
ATOM 2475 O O . ARG B 1 5 ? 24.938 -9.055 5.672 1 30.27 5 ARG B O 1
ATOM 2482 N N . PHE B 1 6 ? 25.188 -9.82 3.85 1 31.94 6 PHE B N 1
ATOM 2483 C CA . PHE B 1 6 ? 25.109 -8.648 2.984 1 31.94 6 PHE B CA 1
ATOM 2484 C C . PHE B 1 6 ? 23.797 -7.918 3.17 1 31.94 6 PHE B C 1
ATOM 2486 O O . PHE B 1 6 ? 22.734 -8.43 2.799 1 31.94 6 PHE B O 1
ATOM 2493 N N . ASP B 1 7 ? 23.453 -7.293 4.324 1 35 7 ASP B N 1
ATOM 2494 C CA . ASP B 1 7 ? 22.344 -6.832 5.152 1 35 7 ASP B CA 1
ATOM 2495 C C . ASP B 1 7 ? 21.625 -5.652 4.5 1 35 7 ASP B C 1
ATOM 2497 O O . ASP B 1 7 ? 22.266 -4.684 4.082 1 35 7 ASP B O 1
ATOM 2501 N N . GLN B 1 8 ? 20.531 -5.879 3.809 1 35.78 8 GLN B N 1
ATOM 2502 C CA . GLN B 1 8 ? 19.531 -4.844 3.582 1 35.78 8 GLN B CA 1
ATOM 2503 C C . GLN B 1 8 ? 19.641 -3.74 4.633 1 35.78 8 GLN B C 1
ATOM 2505 O O . GLN B 1 8 ? 19.172 -2.621 4.414 1 35.78 8 GLN B O 1
ATOM 2510 N N . LYS B 1 9 ? 20.234 -4.113 5.684 1 36.53 9 LYS B N 1
ATOM 2511 C CA . LYS B 1 9 ? 20.609 -3.207 6.766 1 36.53 9 LYS B CA 1
ATOM 2512 C C . LYS B 1 9 ? 21.578 -2.129 6.27 1 36.53 9 LYS B C 1
ATOM 2514 O O . LYS B 1 9 ? 21.469 -0.966 6.664 1 36.53 9 LYS B O 1
ATOM 2519 N N . GLU B 1 10 ? 22.453 -2.621 5.48 1 40.38 10 GLU B N 1
ATOM 2520 C CA . GLU B 1 10 ? 23.484 -1.667 5.047 1 40.38 10 GLU B CA 1
ATOM 2521 C C . GLU B 1 10 ? 22.875 -0.599 4.133 1 40.38 10 GLU B C 1
ATOM 2523 O O . GLU B 1 10 ? 23.266 0.57 4.203 1 40.38 10 GLU B O 1
ATOM 2528 N N . ILE B 1 11 ? 21.891 -1.092 3.309 1 42.69 11 ILE B N 1
ATOM 2529 C CA . ILE B 1 11 ? 21.219 -0.095 2.486 1 42.69 11 ILE B CA 1
ATOM 2530 C C . ILE B 1 11 ? 20.438 0.871 3.379 1 42.69 11 ILE B C 1
ATOM 2532 O O . ILE B 1 11 ? 20.469 2.086 3.168 1 42.69 11 ILE B O 1
ATOM 2536 N N . GLN B 1 12 ? 19.688 0.296 4.254 1 42.75 12 GLN B N 1
ATOM 2537 C CA . GLN B 1 12 ? 18.922 1.148 5.16 1 42.75 12 GLN B CA 1
ATOM 2538 C C . GLN B 1 12 ? 19.844 1.99 6.031 1 42.75 12 GLN B C 1
ATOM 2540 O O . GLN B 1 12 ? 19.516 3.127 6.379 1 42.75 12 GLN B O 1
ATOM 2545 N N . ARG B 1 13 ? 20.953 1.347 6.426 1 43.59 13 ARG B N 1
ATOM 2546 C CA . ARG B 1 13 ? 21.922 2.088 7.223 1 43.59 13 ARG B CA 1
ATOM 2547 C C . ARG B 1 13 ? 22.469 3.279 6.445 1 43.59 13 ARG B C 1
ATOM 2549 O O . ARG B 1 13 ? 23.047 4.195 7.031 1 43.59 13 ARG B O 1
ATOM 2556 N N . LEU B 1 14 ? 22.578 2.961 5.238 1 44.78 14 LEU B N 1
ATOM 2557 C CA . LEU B 1 14 ? 23.125 4.09 4.492 1 44.78 14 LEU B CA 1
ATOM 2558 C C . LEU B 1 14 ? 22.312 5.352 4.742 1 44.78 14 LEU B C 1
ATOM 2560 O O . LEU B 1 14 ? 22.75 6.457 4.43 1 44.78 14 LEU B O 1
ATOM 2564 N N . VAL B 1 15 ? 21.047 5.141 5.262 1 50.91 15 VAL B N 1
ATOM 2565 C CA . VAL B 1 15 ? 20.422 6.441 5.484 1 50.91 15 VAL B CA 1
ATOM 2566 C C . VAL B 1 15 ? 20.719 6.918 6.906 1 50.91 15 VAL B C 1
ATOM 2568 O O . VAL B 1 15 ? 19.859 7.52 7.555 1 50.91 15 VAL B O 1
ATOM 2571 N N . VAL B 1 16 ? 21.766 6.32 7.508 1 54.88 16 VAL B N 1
ATOM 2572 C CA . VAL B 1 16 ? 22 6.945 8.805 1 54.88 16 VAL B CA 1
ATOM 2573 C C . VAL B 1 16 ? 22.375 8.414 8.617 1 54.88 16 VAL B C 1
ATOM 2575 O O . VAL B 1 16 ? 23.359 8.727 7.949 1 54.88 16 VAL B O 1
ATOM 2578 N N . GLY B 1 17 ? 21.453 9.234 8.93 1 70.38 17 GLY B N 1
ATOM 2579 C CA . GLY B 1 17 ? 21.641 10.672 8.82 1 70.38 17 GLY B CA 1
ATOM 2580 C C . GLY B 1 17 ? 22.734 11.203 9.727 1 70.38 17 GLY B C 1
ATOM 2581 O O . GLY B 1 17 ? 22.953 10.664 10.812 1 70.38 17 GLY B O 1
ATOM 2582 N N . VAL B 1 18 ? 23.703 11.93 9.312 1 84.19 18 VAL B N 1
ATOM 2583 C CA . VAL B 1 18 ? 24.719 12.656 10.078 1 84.19 18 VAL B CA 1
ATOM 2584 C C . VAL B 1 18 ? 24.094 13.906 10.703 1 84.19 18 VAL B C 1
ATOM 2586 O O . VAL B 1 18 ? 23.484 14.719 10 1 84.19 18 VAL B O 1
ATOM 2589 N N . PRO B 1 19 ? 24.219 13.906 12.062 1 87.94 19 PRO B N 1
ATOM 2590 C CA . PRO B 1 19 ? 23.641 15.078 12.703 1 87.94 19 PRO B CA 1
ATOM 2591 C C . PRO B 1 19 ? 24.25 16.391 12.203 1 87.94 19 PRO B C 1
ATOM 2593 O O . PRO B 1 19 ? 25.438 16.453 11.93 1 87.94 19 PRO B O 1
ATOM 2596 N N . THR B 1 20 ? 23.391 17.359 12.023 1 86.62 20 THR B N 1
ATOM 2597 C CA . THR B 1 20 ? 23.828 18.703 11.625 1 86.62 20 THR B CA 1
ATOM 2598 C C . THR B 1 20 ? 23.031 19.766 12.375 1 86.62 20 THR B C 1
ATOM 2600 O O . THR B 1 20 ? 21.906 19.516 12.828 1 86.62 20 THR B O 1
ATOM 2603 N N . LYS B 1 21 ? 23.766 20.812 12.664 1 85.81 21 LYS B N 1
ATOM 2604 C CA . LYS B 1 21 ? 23.094 21.969 13.266 1 85.81 21 LYS B CA 1
ATOM 2605 C C . LYS B 1 21 ? 23.562 23.266 12.625 1 85.81 21 LYS B C 1
ATOM 2607 O O . LYS B 1 21 ? 24.766 23.516 12.492 1 85.81 21 LYS B O 1
ATOM 2612 N N . THR B 1 22 ? 22.562 23.969 12.188 1 84.81 22 THR B N 1
ATOM 2613 C CA . THR B 1 22 ? 22.828 25.312 11.672 1 84.81 22 THR B CA 1
ATOM 2614 C C . THR B 1 22 ? 23 26.312 12.805 1 84.81 22 THR B C 1
ATOM 2616 O O . THR B 1 22 ? 22.266 26.266 13.797 1 84.81 22 THR B O 1
ATOM 2619 N N . GLU B 1 23 ? 23.984 27.109 12.75 1 83.81 23 GLU B N 1
ATOM 2620 C CA . GLU B 1 23 ? 24.141 28.156 13.75 1 83.81 23 GLU B CA 1
ATOM 2621 C C . GLU B 1 23 ? 22.891 29.031 13.82 1 83.81 23 GLU B C 1
ATOM 2623 O O . GLU B 1 23 ? 22.5 29.656 12.836 1 83.81 23 GLU B O 1
ATOM 2628 N N . GLY B 1 24 ? 22.203 28.984 14.938 1 88.12 24 GLY B N 1
ATOM 2629 C CA . GLY B 1 24 ? 20.969 29.75 15.094 1 88.12 24 GLY B CA 1
ATOM 2630 C C . GLY B 1 24 ? 19.781 29.125 14.391 1 88.12 24 GLY B C 1
ATOM 2631 O O . GLY B 1 24 ? 18.734 29.75 14.234 1 88.12 24 GLY B O 1
ATOM 2632 N N . GLY B 1 25 ? 20.062 27.922 13.945 1 94.69 25 GLY B N 1
ATOM 2633 C CA . GLY B 1 25 ? 19.016 27.281 13.156 1 94.69 25 GLY B CA 1
ATOM 2634 C C . GLY B 1 25 ? 18.531 25.969 13.758 1 94.69 25 GLY B C 1
ATOM 2635 O O . GLY B 1 25 ? 18.609 25.781 14.969 1 94.69 25 GLY B O 1
ATOM 2636 N N . LEU B 1 26 ? 17.891 25.188 12.945 1 96.5 26 LEU B N 1
ATOM 2637 C CA . LEU B 1 26 ? 17.297 23.922 13.375 1 96.5 26 LEU B CA 1
ATOM 2638 C C . LEU B 1 26 ? 18.344 22.812 13.375 1 96.5 26 LEU B C 1
ATOM 2640 O O . LEU B 1 26 ? 19.312 22.875 12.633 1 96.5 26 LEU B O 1
ATOM 2644 N N . GLN B 1 27 ? 18.094 21.875 14.258 1 95.31 27 GLN B N 1
ATOM 2645 C CA . GLN B 1 27 ? 18.844 20.625 14.219 1 95.31 27 GLN B CA 1
ATOM 2646 C C . GLN B 1 27 ? 18.219 19.641 13.242 1 95.31 27 GLN B C 1
ATOM 2648 O O . GLN B 1 27 ? 17 19.641 13.047 1 95.31 27 GLN B O 1
ATOM 2653 N N . GLY B 1 28 ? 19.125 18.828 12.602 1 95.12 28 GLY B N 1
ATOM 2654 C CA . GLY B 1 28 ? 18.641 17.812 11.695 1 95.12 28 GLY B CA 1
ATOM 2655 C C . GLY B 1 28 ? 19.688 16.75 11.375 1 95.12 28 GLY B C 1
ATOM 2656 O O . GLY B 1 28 ? 20.781 16.75 11.961 1 95.12 28 GLY B O 1
ATOM 2657 N N . ASP B 1 29 ? 19.328 15.812 10.547 1 95.31 29 ASP B N 1
ATOM 2658 C CA . ASP B 1 29 ? 20.219 14.75 10.094 1 95.31 29 ASP B CA 1
AT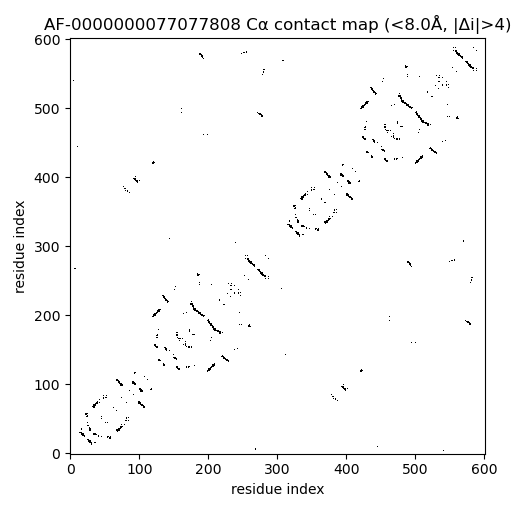OM 2659 C C . ASP B 1 29 ? 20.391 14.789 8.578 1 95.31 29 ASP B C 1
ATOM 2661 O O . ASP B 1 29 ? 19.406 14.836 7.832 1 95.31 29 ASP B O 1
ATOM 2665 N N . ILE B 1 30 ? 21.641 14.727 8.164 1 93.75 30 ILE B N 1
ATOM 2666 C CA . ILE B 1 30 ? 21.953 14.711 6.742 1 93.75 30 ILE B CA 1
ATOM 2667 C C . ILE B 1 30 ? 21.953 13.266 6.23 1 93.75 30 ILE B C 1
ATOM 2669 O O . ILE B 1 30 ? 22.5 12.375 6.883 1 93.75 30 ILE B O 1
ATOM 2673 N N . ASP B 1 31 ? 21.344 13.109 5.09 1 88.62 31 ASP B N 1
ATOM 2674 C CA . ASP B 1 31 ? 21.297 11.758 4.531 1 88.62 31 ASP B CA 1
ATOM 2675 C C . ASP B 1 31 ? 22.219 11.633 3.324 1 88.62 31 ASP B C 1
ATOM 2677 O O . ASP B 1 31 ? 22.922 12.586 2.973 1 88.62 31 ASP B O 1
ATOM 2681 N N . VAL B 1 32 ? 22.312 10.461 2.729 1 81.88 32 VAL B N 1
ATOM 2682 C CA . VAL B 1 32 ? 23.266 10.133 1.671 1 81.88 32 VAL B CA 1
ATOM 2683 C C . VAL B 1 32 ? 22.891 10.883 0.394 1 81.88 32 VAL B C 1
ATOM 2685 O O . VAL B 1 32 ? 23.703 10.984 -0.531 1 81.88 32 VAL B O 1
ATOM 2688 N N . PHE B 1 33 ? 21.734 11.414 0.346 1 85.56 33 PHE B N 1
ATOM 2689 C CA . PHE B 1 33 ? 21.266 12.141 -0.835 1 85.56 33 PHE B CA 1
ATOM 2690 C C . PHE B 1 33 ? 21.453 13.641 -0.651 1 85.56 33 PHE B C 1
ATOM 2692 O O . PHE B 1 33 ? 20.906 14.43 -1.421 1 85.56 33 PHE B O 1
ATOM 2699 N N . ASN B 1 34 ? 22.078 13.93 0.438 1 91.62 34 ASN B N 1
ATOM 2700 C CA . ASN B 1 34 ? 22.359 15.32 0.775 1 91.62 34 ASN B CA 1
ATOM 2701 C C . ASN B 1 34 ? 21.094 16.062 1.21 1 91.62 34 ASN B C 1
ATOM 2703 O O . ASN B 1 34 ? 20.984 17.266 1.01 1 91.62 34 ASN B O 1
ATOM 2707 N N . GLY B 1 35 ? 20.156 15.32 1.73 1 94.88 35 GLY B N 1
ATOM 2708 C CA . GLY B 1 35 ? 18.969 15.891 2.35 1 94.88 35 GLY B CA 1
ATOM 2709 C C . GLY B 1 35 ? 19.109 16.078 3.85 1 94.88 35 GLY B C 1
ATOM 2710 O O . GLY B 1 35 ? 20.047 15.555 4.457 1 94.88 35 GLY B O 1
ATOM 2711 N N . VAL B 1 36 ? 18.188 16.875 4.418 1 96.56 36 VAL B N 1
ATOM 2712 C CA . VAL B 1 36 ? 18.188 17.109 5.859 1 96.56 36 VAL B CA 1
ATOM 2713 C C . VAL B 1 36 ? 16.812 16.719 6.43 1 96.56 36 VAL B C 1
ATOM 2715 O O . VAL B 1 36 ? 15.781 17.094 5.875 1 96.56 36 VAL B O 1
ATOM 2718 N N . THR B 1 37 ? 16.828 15.992 7.488 1 97 37 THR B N 1
ATOM 2719 C CA . THR B 1 37 ? 15.594 15.633 8.172 1 97 37 THR B CA 1
ATOM 2720 C C . THR B 1 37 ? 15.57 16.219 9.578 1 97 37 THR B C 1
ATOM 2722 O O . THR B 1 37 ? 16.438 15.922 10.406 1 97 37 THR B O 1
ATOM 2725 N N . VAL B 1 38 ? 14.594 17.109 9.773 1 97.12 38 VAL B N 1
ATOM 2726 C CA . VAL B 1 38 ? 14.289 17.562 11.125 1 97.12 38 VAL B CA 1
ATOM 2727 C C . VAL B 1 38 ? 13.289 16.625 11.781 1 97.12 38 VAL B C 1
ATOM 2729 O O . VAL B 1 38 ? 12.102 16.641 11.453 1 97.12 38 VAL B O 1
ATOM 2732 N N . LYS B 1 39 ? 13.734 15.914 12.742 1 95.88 39 LYS B N 1
ATOM 2733 C CA . LYS B 1 39 ? 12.93 14.867 13.359 1 95.88 39 LYS B CA 1
ATOM 2734 C C . LYS B 1 39 ? 12.094 15.43 14.508 1 95.88 39 LYS B C 1
ATOM 2736 O O . LYS B 1 39 ? 12.344 16.547 14.984 1 95.88 39 LYS B O 1
ATOM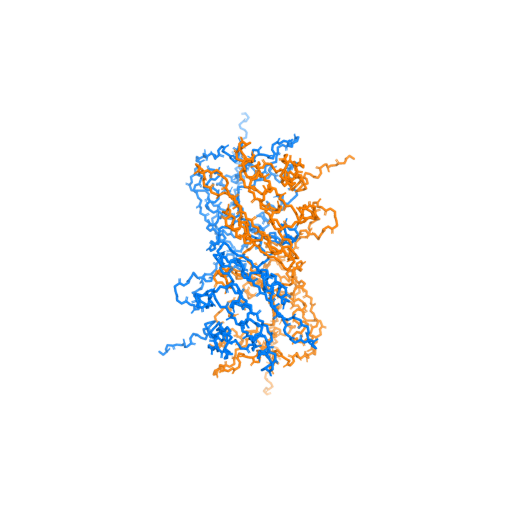 2741 N N . THR B 1 40 ? 11.164 14.609 14.914 1 95.62 40 THR B N 1
ATOM 2742 C CA . THR B 1 40 ? 10.203 15 15.938 1 95.62 40 THR B CA 1
ATOM 2743 C C . THR B 1 40 ? 10.922 15.484 17.188 1 95.62 40 THR B C 1
ATOM 2745 O O . THR B 1 40 ? 10.547 16.5 17.781 1 95.62 40 THR B O 1
ATOM 2748 N N . HIS B 1 41 ? 11.945 14.766 17.547 1 93.62 41 HIS B N 1
ATOM 2749 C CA . HIS B 1 41 ? 12.602 15.094 18.812 1 93.62 41 HIS B CA 1
ATOM 2750 C C . HIS B 1 41 ? 13.383 16.406 18.703 1 93.62 41 HIS B C 1
ATOM 2752 O O . HIS B 1 41 ? 13.695 17.031 19.703 1 93.62 41 HIS B O 1
ATOM 2758 N N . HIS B 1 42 ? 13.719 16.844 17.5 1 93.44 42 HIS B N 1
ATOM 2759 C CA . HIS B 1 42 ? 14.43 18.094 17.297 1 93.44 42 HIS B CA 1
ATOM 2760 C C . HIS B 1 42 ? 13.539 19.297 17.625 1 93.44 42 HIS B C 1
ATOM 2762 O O . HIS B 1 42 ? 14.039 20.406 17.828 1 93.44 42 HIS B O 1
ATOM 2768 N N . PHE B 1 43 ? 12.203 19.094 17.656 1 93.88 43 PHE B N 1
ATOM 2769 C CA . PHE B 1 43 ? 11.266 20.188 17.891 1 93.88 43 PHE B CA 1
ATOM 2770 C C . PHE B 1 43 ? 11.195 20.516 19.391 1 93.88 43 PHE B C 1
ATOM 2772 O O . PHE B 1 43 ? 10.68 21.562 19.766 1 93.88 43 PHE B O 1
ATOM 2779 N N . ASN B 1 44 ? 11.695 19.641 20.188 1 91 44 ASN B N 1
ATOM 2780 C CA . ASN B 1 44 ? 11.617 19.797 21.641 1 91 44 ASN B CA 1
ATOM 2781 C C . ASN B 1 44 ? 12.367 21.047 22.109 1 91 44 ASN B C 1
ATOM 2783 O O . ASN B 1 44 ? 11.969 21.688 23.078 1 91 44 ASN B O 1
ATOM 2787 N N . ASP B 1 45 ? 13.383 21.469 21.375 1 87.75 45 ASP B N 1
ATOM 2788 C CA . ASP B 1 45 ? 14.25 22.531 21.844 1 87.75 45 ASP B CA 1
ATOM 2789 C C . ASP B 1 45 ? 14.086 23.797 20.984 1 87.75 45 ASP B C 1
ATOM 2791 O O . ASP B 1 45 ? 14.914 24.703 21.031 1 87.75 45 ASP B O 1
ATOM 2795 N N . ILE B 1 46 ? 13.094 23.859 20.172 1 91.56 46 ILE B N 1
ATOM 2796 C CA . ILE B 1 46 ? 12.969 24.953 19.203 1 91.56 46 ILE B CA 1
ATOM 2797 C C . ILE B 1 46 ? 12.289 26.156 19.859 1 91.56 46 ILE B C 1
ATOM 2799 O O . ILE B 1 46 ? 12.57 27.297 19.5 1 91.56 46 ILE B O 1
ATOM 2803 N N . GLY B 1 47 ? 11.539 25.953 20.859 1 90.69 47 GLY B N 1
ATOM 2804 C CA . GLY B 1 47 ? 10.828 27.062 21.484 1 90.69 47 GLY B CA 1
ATOM 2805 C C . GLY B 1 47 ? 9.461 27.297 20.891 1 90.69 47 GLY B C 1
ATOM 2806 O O . GLY B 1 47 ? 8.75 26.359 20.547 1 90.69 47 GLY B O 1
ATOM 2807 N N . ASP B 1 48 ? 9.102 28.609 20.766 1 93.31 48 ASP B N 1
ATOM 2808 C CA . ASP B 1 48 ? 7.758 28.938 20.297 1 93.31 48 ASP B CA 1
ATOM 2809 C C . ASP B 1 48 ? 7.738 29.141 18.797 1 93.31 48 ASP B C 1
ATOM 2811 O O . ASP B 1 48 ? 8.75 28.922 18.109 1 93.31 48 ASP B O 1
ATOM 2815 N N . ALA B 1 49 ? 6.617 29.5 18.234 1 95.38 49 ALA B N 1
ATOM 2816 C CA . ALA B 1 49 ? 6.398 29.641 16.797 1 95.38 49 ALA B CA 1
ATOM 2817 C C . ALA B 1 49 ? 7.328 30.688 16.188 1 95.38 49 ALA B C 1
ATOM 2819 O O . ALA B 1 49 ? 7.852 30.5 15.094 1 95.38 49 ALA B O 1
ATOM 2820 N N . GLU B 1 50 ? 7.492 31.75 16.906 1 95.94 50 GLU B N 1
ATOM 2821 C CA . GLU B 1 50 ? 8.359 32.812 16.406 1 95.94 50 GLU B CA 1
ATOM 2822 C C . GLU B 1 50 ? 9.812 32.375 16.344 1 95.94 50 GLU B C 1
ATOM 2824 O O . GLU B 1 50 ? 10.516 32.656 15.375 1 95.94 50 GLU B O 1
ATOM 2829 N N . SER B 1 51 ? 10.211 31.75 17.422 1 96.75 51 SER B N 1
ATOM 2830 C CA . SER B 1 51 ? 11.555 31.188 17.438 1 96.75 51 SER B CA 1
ATOM 2831 C C . SER B 1 51 ? 11.75 30.188 16.297 1 96.75 51 SER B C 1
ATOM 2833 O O . SER B 1 51 ? 12.789 30.188 15.633 1 96.75 51 SER B O 1
ATOM 2835 N N . PHE B 1 52 ? 10.805 29.391 16.125 1 97.88 52 PHE B N 1
ATOM 2836 C CA . PHE B 1 52 ? 10.852 28.406 15.047 1 97.88 52 PHE B CA 1
ATOM 2837 C C . PHE B 1 52 ? 11 29.094 13.695 1 97.88 52 PHE B C 1
ATOM 2839 O O . PHE B 1 52 ? 11.805 28.672 12.859 1 97.88 52 PHE B O 1
ATOM 2846 N N . LYS B 1 53 ? 10.203 30.062 13.477 1 98.19 53 LYS B N 1
ATOM 2847 C CA . LYS B 1 53 ? 10.25 30.812 12.227 1 98.19 53 LYS B CA 1
ATOM 2848 C C . LYS B 1 53 ? 11.656 31.328 11.938 1 98.19 53 LYS B C 1
ATOM 2850 O O . LYS B 1 53 ? 12.18 31.141 10.844 1 98.19 53 LYS B O 1
ATOM 2855 N N . GLU B 1 54 ? 12.25 31.938 12.914 1 97.56 54 GLU B N 1
ATOM 2856 C CA . GLU B 1 54 ? 13.594 32.5 12.773 1 97.56 54 GLU B CA 1
ATOM 2857 C C . GLU B 1 54 ? 14.617 31.406 12.484 1 97.56 54 GLU B C 1
ATOM 2859 O O . GLU B 1 54 ? 15.445 31.547 11.586 1 97.56 54 GLU B O 1
ATOM 2864 N N . LYS B 1 55 ? 14.469 30.375 13.211 1 97.5 55 LYS B N 1
ATOM 2865 C CA . LYS B 1 55 ? 15.406 29.281 13.055 1 97.5 55 LYS B CA 1
ATOM 2866 C C . LYS B 1 55 ? 15.25 28.609 11.688 1 97.5 55 LYS B C 1
ATOM 2868 O O . LYS B 1 55 ? 16.234 28.203 11.07 1 97.5 55 LYS B O 1
ATOM 2873 N N . LEU B 1 56 ? 14.031 28.453 11.25 1 98.25 56 LEU B N 1
ATOM 2874 C CA . LEU B 1 56 ? 13.773 27.828 9.953 1 98.25 56 LEU B CA 1
ATOM 2875 C C . LEU B 1 56 ? 14.328 28.688 8.82 1 98.25 56 LEU B C 1
ATOM 2877 O O . LEU B 1 56 ? 14.945 28.156 7.891 1 98.25 56 LEU B O 1
ATOM 2881 N N . ILE B 1 57 ? 14.117 29.984 8.906 1 98.06 57 ILE B N 1
ATOM 2882 C CA . ILE B 1 57 ? 14.633 30.891 7.891 1 98.06 57 ILE B CA 1
ATOM 2883 C C . ILE B 1 57 ? 16.156 30.797 7.832 1 98.06 57 ILE B C 1
ATOM 2885 O O . ILE B 1 57 ? 16.734 30.688 6.75 1 98.06 57 ILE B O 1
ATOM 2889 N N . ALA B 1 58 ? 16.781 30.828 8.977 1 97.38 58 ALA B N 1
ATOM 2890 C CA . ALA B 1 58 ? 18.234 30.719 9.055 1 97.38 58 ALA B CA 1
ATOM 2891 C C . ALA B 1 58 ? 18.703 29.391 8.461 1 97.38 58 ALA B C 1
ATOM 2893 O O . ALA B 1 58 ? 19.688 29.359 7.715 1 97.38 58 ALA B O 1
ATOM 2894 N N . SER B 1 59 ? 18.047 28.344 8.781 1 97.81 59 SER B N 1
ATOM 2895 C CA . SER B 1 59 ? 18.422 27.016 8.312 1 97.81 59 SER B CA 1
ATOM 2896 C C . SER B 1 59 ? 18.281 26.906 6.797 1 97.81 59 SER B C 1
ATOM 2898 O O . SER B 1 59 ? 19.141 26.344 6.121 1 97.81 59 SER B O 1
ATOM 2900 N N . LEU B 1 60 ? 17.172 27.453 6.305 1 97.75 60 LEU B N 1
ATOM 2901 C CA . LEU B 1 60 ? 16.922 27.375 4.867 1 97.75 60 LEU B CA 1
ATOM 2902 C C . LEU B 1 60 ? 18.031 28.109 4.094 1 97.75 60 LEU B C 1
ATOM 2904 O O . LEU B 1 60 ? 18.484 27.625 3.053 1 97.75 60 LEU B O 1
ATOM 2908 N N . ARG B 1 61 ? 18.453 29.219 4.578 1 96.69 61 ARG B N 1
ATOM 2909 C CA . ARG B 1 61 ? 19.531 29.953 3.947 1 96.69 61 ARG B CA 1
ATOM 2910 C C . ARG B 1 61 ? 20.828 29.141 3.951 1 96.69 61 ARG B C 1
ATOM 2912 O O . ARG B 1 61 ? 21.484 29.016 2.92 1 96.69 61 ARG B O 1
ATOM 2919 N N . THR B 1 62 ? 21.109 28.578 5.059 1 97.12 62 THR B N 1
ATOM 2920 C CA . THR B 1 62 ? 22.328 27.781 5.215 1 97.12 62 THR B CA 1
ATOM 2921 C C . THR B 1 62 ? 22.266 26.531 4.344 1 97.12 62 THR B C 1
ATOM 2923 O O . THR B 1 62 ? 23.25 26.203 3.664 1 97.12 62 THR B O 1
ATOM 2926 N N . TRP B 1 63 ? 21.141 25.859 4.371 1 97.06 63 TRP B N 1
ATOM 2927 C CA . TRP B 1 63 ? 20.984 24.625 3.604 1 97.06 63 TRP B CA 1
ATOM 2928 C C . TRP B 1 63 ? 21.109 24.891 2.107 1 97.06 63 TRP B C 1
ATOM 2930 O O . TRP B 1 63 ? 21.688 24.094 1.369 1 97.06 63 TRP B O 1
ATOM 2940 N N . GLU B 1 64 ? 20.594 25.984 1.691 1 96 64 GLU B N 1
ATOM 2941 C CA . GLU B 1 64 ? 20.734 26.359 0.29 1 96 64 GLU B CA 1
ATOM 2942 C C . GLU B 1 64 ? 22.188 26.625 -0.078 1 96 64 GLU B C 1
ATOM 2944 O O . GLU B 1 64 ? 22.672 26.156 -1.112 1 96 64 GLU B O 1
ATOM 2949 N N . LEU B 1 65 ? 22.875 27.328 0.767 1 95.19 65 LEU B N 1
ATOM 2950 C CA . LEU B 1 65 ? 24.281 27.641 0.54 1 95.19 65 LEU B CA 1
ATOM 2951 C C . LEU B 1 65 ? 25.141 26.391 0.521 1 95.19 65 LEU B C 1
ATOM 2953 O O . LEU B 1 65 ? 26.109 26.297 -0.232 1 95.19 65 LEU B O 1
ATOM 2957 N N . GLU B 1 66 ? 24.766 25.438 1.34 1 95.56 66 GLU B N 1
ATOM 2958 C CA . GLU B 1 66 ? 25.516 24.203 1.465 1 95.56 66 GLU B CA 1
ATOM 2959 C C . GLU B 1 66 ? 25.141 23.219 0.358 1 95.56 66 GLU B C 1
ATOM 2961 O O . GLU B 1 66 ? 25.734 22.141 0.259 1 95.56 66 GLU B O 1
ATOM 2966 N N . GLY B 1 67 ? 24.125 23.578 -0.363 1 95.44 67 GLY B N 1
ATOM 2967 C CA . GLY B 1 67 ? 23.734 22.75 -1.485 1 95.44 67 GLY B CA 1
ATOM 2968 C C . GLY B 1 67 ? 22.875 21.562 -1.076 1 95.44 67 GLY B C 1
ATOM 2969 O O . GLY B 1 67 ? 22.891 20.516 -1.736 1 95.44 67 GLY B O 1
ATOM 2970 N N . ARG B 1 68 ? 22.219 21.75 0.048 1 95.94 68 ARG B N 1
ATOM 2971 C CA . ARG B 1 68 ? 21.297 20.688 0.469 1 95.94 68 ARG B CA 1
ATOM 2972 C C . ARG B 1 68 ? 20.141 20.547 -0.509 1 95.94 68 ARG B C 1
ATOM 2974 O O . ARG B 1 68 ? 19.781 21.516 -1.204 1 95.94 68 ARG B O 1
ATOM 2981 N N . ARG B 1 69 ? 19.531 19.344 -0.556 1 95.88 69 ARG B N 1
ATOM 2982 C CA . ARG B 1 69 ? 18.531 19.047 -1.567 1 95.88 69 ARG B CA 1
ATOM 2983 C C . ARG B 1 69 ? 17.141 18.969 -0.944 1 95.88 69 ARG B C 1
ATOM 2985 O O . ARG B 1 69 ? 16.516 19.984 -0.666 1 95.88 69 ARG B O 1
ATOM 2992 N N . GLY B 1 70 ? 16.75 17.75 -0.522 1 97.19 70 GLY B N 1
ATOM 2993 C CA . GLY B 1 70 ? 15.438 17.578 0.072 1 97.19 70 GLY B CA 1
ATOM 2994 C C . GLY B 1 70 ? 15.43 17.797 1.574 1 97.19 70 GLY B C 1
ATOM 2995 O O . GLY B 1 70 ? 16.203 17.172 2.299 1 97.19 70 GLY B O 1
ATOM 2996 N N . ILE B 1 71 ? 14.523 18.734 2.049 1 97.88 71 ILE B N 1
ATOM 2997 C CA . ILE B 1 71 ? 14.367 18.953 3.48 1 97.88 71 ILE B CA 1
ATOM 2998 C C . ILE B 1 71 ? 13.086 18.281 3.969 1 97.88 71 ILE B C 1
ATOM 3000 O O . ILE B 1 71 ? 12.016 18.469 3.391 1 97.88 71 ILE B O 1
ATOM 3004 N N . TRP B 1 72 ? 13.273 17.469 4.973 1 97.94 72 TRP B N 1
ATOM 3005 C CA . TRP B 1 72 ? 12.164 16.781 5.621 1 97.94 72 TRP B CA 1
ATOM 3006 C C . TRP B 1 72 ? 11.922 17.328 7.023 1 97.94 72 TRP B C 1
ATOM 3008 O O . TRP B 1 72 ? 12.875 17.562 7.773 1 97.94 72 TRP B O 1
ATOM 3018 N N . MET B 1 73 ? 10.641 17.547 7.328 1 98.25 73 MET B N 1
ATOM 3019 C CA . MET B 1 73 ? 10.289 17.984 8.68 1 98.25 73 MET B CA 1
ATOM 3020 C C . MET B 1 73 ? 9.148 17.141 9.242 1 98.25 73 MET B C 1
ATOM 3022 O O . MET B 1 73 ? 8.023 17.188 8.742 1 98.25 73 MET B O 1
ATOM 3026 N N . GLN B 1 74 ? 9.484 16.406 10.242 1 98.25 74 GLN B N 1
ATOM 3027 C CA . GLN B 1 74 ? 8.492 15.602 10.93 1 98.25 74 GLN B CA 1
ATOM 3028 C C . GLN B 1 74 ? 7.902 16.359 12.125 1 98.25 74 GLN B C 1
ATOM 3030 O O . GLN B 1 74 ? 8.398 16.25 13.242 1 98.25 74 GLN B O 1
ATOM 3035 N N . VAL B 1 75 ? 6.809 17.047 11.922 1 98.5 75 VAL B N 1
ATOM 3036 C CA . VAL B 1 75 ? 6.227 17.922 12.922 1 98.5 75 VAL B CA 1
ATOM 3037 C C . VAL B 1 75 ? 5.23 17.156 13.781 1 98.5 75 VAL B C 1
ATOM 3039 O O . VAL B 1 75 ? 4.23 16.641 13.273 1 98.5 75 VAL B O 1
ATOM 3042 N N . PRO B 1 76 ? 5.473 17.062 15.062 1 98.12 76 PRO B N 1
ATOM 3043 C CA . PRO B 1 76 ? 4.496 16.375 15.914 1 98.12 76 PRO B CA 1
ATOM 3044 C C . PRO B 1 76 ? 3.188 17.141 16.047 1 98.12 76 PRO B C 1
ATOM 3046 O O . PRO B 1 76 ? 3.184 18.375 15.984 1 98.12 76 PRO B O 1
ATOM 3049 N N . THR B 1 77 ? 2.168 16.375 16.266 1 98.31 77 THR B N 1
ATOM 3050 C CA . THR B 1 77 ? 0.844 16.969 16.391 1 98.31 77 THR B CA 1
ATOM 3051 C C . THR B 1 77 ? 0.841 18.062 17.453 1 98.31 77 THR B C 1
ATOM 3053 O O . THR B 1 77 ? 0.192 19.094 17.297 1 98.31 77 THR B O 1
ATOM 3056 N N . GLU B 1 78 ? 1.578 17.922 18.484 1 96.81 78 GLU B N 1
ATOM 3057 C CA . GLU B 1 78 ? 1.613 18.859 19.609 1 96.81 78 GLU B CA 1
ATOM 3058 C C . GLU B 1 78 ? 2.277 20.172 19.203 1 96.81 78 GLU B C 1
ATOM 3060 O O . GLU B 1 78 ? 2.162 21.172 19.922 1 96.81 78 GLU B O 1
ATOM 3065 N N . LYS B 1 79 ? 2.971 20.188 18.094 1 97.75 79 LYS B N 1
ATOM 3066 C CA . LYS B 1 79 ? 3.631 21.375 17.578 1 97.75 79 LYS B CA 1
ATOM 3067 C C . LYS B 1 79 ? 3.01 21.828 16.266 1 97.75 79 LYS B C 1
ATOM 3069 O O . LYS B 1 79 ? 3.699 22.375 15.406 1 97.75 79 LYS B O 1
ATOM 3074 N N . ALA B 1 80 ? 1.744 21.562 16.094 1 98.06 80 ALA B N 1
ATOM 3075 C CA . ALA B 1 80 ? 1.04 21.844 14.852 1 98.06 80 ALA B CA 1
ATOM 3076 C C . ALA B 1 80 ? 1.106 23.328 14.508 1 98.06 80 ALA B C 1
ATOM 3078 O O . ALA B 1 80 ? 0.922 23.719 13.352 1 98.06 80 ALA B O 1
ATOM 3079 N N . GLU B 1 81 ? 1.395 24.203 15.461 1 97.69 81 GLU B N 1
ATOM 3080 C CA . GLU B 1 81 ? 1.48 25.641 15.242 1 97.69 81 GLU B CA 1
ATOM 3081 C C . GLU B 1 81 ? 2.646 26 14.32 1 97.69 81 GLU B C 1
ATOM 3083 O O . GLU B 1 81 ? 2.695 27.094 13.758 1 97.69 81 GLU B O 1
ATOM 3088 N N . MET B 1 82 ? 3.545 25.078 14.141 1 98.25 82 MET B N 1
ATOM 3089 C CA . MET B 1 82 ? 4.715 25.312 13.305 1 98.25 82 MET B CA 1
ATOM 3090 C C . MET B 1 82 ? 4.395 25.047 11.836 1 98.25 82 MET B C 1
ATOM 3092 O O . MET B 1 82 ? 5.129 25.5 10.945 1 98.25 82 MET B O 1
ATOM 3096 N N . ILE B 1 83 ? 3.326 24.359 11.578 1 98.69 83 ILE B N 1
ATOM 3097 C CA . ILE B 1 83 ? 3.014 23.875 10.234 1 98.69 83 ILE B CA 1
ATOM 3098 C C . ILE B 1 83 ? 2.68 25.047 9.32 1 98.69 83 ILE B C 1
ATOM 3100 O O . ILE B 1 83 ? 3.223 25.156 8.219 1 98.69 83 ILE B O 1
ATOM 3104 N N . PRO B 1 84 ? 1.828 26.031 9.773 1 98.5 84 PRO B N 1
ATOM 3105 C CA . PRO B 1 84 ? 1.557 27.156 8.883 1 98.5 84 PRO B CA 1
ATOM 3106 C C . PRO B 1 84 ? 2.807 27.984 8.578 1 98.5 84 PRO B C 1
ATOM 3108 O O . PRO B 1 84 ? 2.926 28.547 7.492 1 98.5 84 PRO B O 1
ATOM 3111 N N . ILE B 1 85 ? 3.727 28.047 9.492 1 98.69 85 ILE B N 1
ATOM 3112 C CA . ILE B 1 85 ? 4.98 28.75 9.281 1 98.69 85 ILE B CA 1
ATOM 3113 C C . ILE B 1 85 ? 5.789 28.062 8.188 1 98.69 85 ILE B C 1
ATOM 3115 O O . ILE B 1 85 ? 6.254 28.719 7.246 1 98.69 85 ILE B O 1
ATOM 3119 N N . ALA B 1 86 ? 5.902 26.75 8.297 1 98.75 86 ALA B N 1
ATOM 3120 C CA . ALA B 1 86 ? 6.656 25.969 7.32 1 98.75 86 ALA B CA 1
ATOM 3121 C C . ALA B 1 86 ? 6.039 26.078 5.93 1 98.75 86 ALA B C 1
ATOM 3123 O O . ALA B 1 86 ? 6.75 26.25 4.941 1 98.75 86 ALA B O 1
ATOM 3124 N N . THR B 1 87 ? 4.727 25.953 5.871 1 98.69 87 THR B N 1
ATOM 3125 C CA . THR B 1 87 ? 4.066 25.984 4.566 1 98.69 87 THR B CA 1
ATOM 3126 C C . THR B 1 87 ? 4.219 27.359 3.918 1 98.69 87 THR B C 1
ATOM 3128 O O . THR B 1 87 ? 4.34 27.469 2.695 1 98.69 87 THR B O 1
ATOM 3131 N N . LYS B 1 88 ? 4.191 28.406 4.688 1 98.25 88 LYS B N 1
ATOM 3132 C CA . LYS B 1 88 ? 4.402 29.75 4.164 1 98.25 88 LYS B CA 1
ATOM 3133 C C . LYS B 1 88 ? 5.82 29.922 3.619 1 98.25 88 LYS B C 1
ATOM 3135 O O . LYS B 1 88 ? 6.066 30.766 2.762 1 98.25 88 LYS B O 1
ATOM 3140 N N . LEU B 1 89 ? 6.707 29.109 4.148 1 98.38 89 LEU B N 1
ATOM 3141 C CA . LEU B 1 89 ? 8.094 29.172 3.695 1 98.38 89 LEU B CA 1
ATOM 3142 C C . LEU B 1 89 ? 8.352 28.156 2.594 1 98.38 89 LEU B C 1
ATOM 3144 O O . LEU B 1 89 ? 9.508 27.844 2.289 1 98.38 89 LEU B O 1
ATOM 3148 N N . GLY B 1 90 ? 7.324 27.562 2.059 1 98 90 GLY B N 1
ATOM 3149 C CA . GLY B 1 90 ? 7.469 26.781 0.834 1 98 90 GLY B CA 1
ATOM 3150 C C . GLY B 1 90 ? 7.391 25.281 1.062 1 98 90 GLY B C 1
ATOM 3151 O O . GLY B 1 90 ? 7.539 24.5 0.122 1 98 90 GLY B O 1
ATOM 3152 N N . PHE B 1 91 ? 7.188 24.875 2.311 1 98.75 91 PHE B N 1
ATOM 3153 C CA . PHE B 1 91 ? 6.996 23.453 2.57 1 98.75 91 PHE B CA 1
ATOM 3154 C C . PHE B 1 91 ? 5.586 23.016 2.189 1 98.75 91 PHE B C 1
ATOM 3156 O O . PHE B 1 91 ? 4.652 23.828 2.225 1 98.75 91 PHE B O 1
ATOM 3163 N N . ASP B 1 92 ? 5.488 21.75 1.808 1 98.69 92 ASP B N 1
ATOM 3164 C CA . ASP B 1 92 ? 4.199 21.109 1.555 1 98.69 92 ASP B CA 1
ATOM 3165 C C . ASP B 1 92 ? 4.113 19.75 2.252 1 98.69 92 ASP B C 1
ATOM 3167 O O . ASP B 1 92 ? 5.129 19.219 2.703 1 98.69 92 ASP B O 1
ATOM 3171 N N . PHE B 1 93 ? 2.914 19.281 2.332 1 98.81 93 PHE B N 1
ATOM 3172 C CA . PHE B 1 93 ? 2.717 18 2.977 1 98.81 93 PHE B CA 1
ATOM 3173 C C . PHE B 1 93 ? 3.264 16.859 2.107 1 98.81 93 PHE B C 1
ATOM 3175 O O . PHE B 1 93 ? 3.121 16.891 0.882 1 98.81 93 PHE B O 1
ATOM 3182 N N . HIS B 1 94 ? 3.896 15.922 2.727 1 98.19 94 HIS B N 1
ATOM 3183 C CA . HIS B 1 94 ? 4.297 14.68 2.078 1 98.19 94 HIS B CA 1
ATOM 3184 C C . HIS B 1 94 ? 3.396 13.523 2.496 1 98.19 94 HIS B C 1
ATOM 3186 O O . HIS B 1 94 ? 2.789 12.867 1.649 1 98.19 94 HIS B O 1
ATOM 3192 N N . HIS B 1 95 ? 3.332 13.289 3.73 1 98.31 95 HIS B N 1
ATOM 3193 C CA . HIS B 1 95 ? 2.441 12.312 4.348 1 98.31 95 HIS B CA 1
ATOM 3194 C C . HIS B 1 95 ? 2.182 12.656 5.812 1 98.31 95 HIS B C 1
ATOM 3196 O O . HIS B 1 95 ? 2.771 13.594 6.348 1 98.31 95 HIS B O 1
ATOM 3202 N N . ALA B 1 96 ? 1.24 11.922 6.387 1 98.69 96 ALA B N 1
ATOM 3203 C CA . ALA B 1 96 ? 0.996 12.055 7.82 1 98.69 96 ALA B CA 1
ATOM 3204 C C . ALA B 1 96 ? 0.544 10.727 8.422 1 98.69 96 ALA B C 1
ATOM 3206 O O . ALA B 1 96 ? 0.087 9.836 7.703 1 98.69 96 ALA B O 1
ATOM 3207 N N . GLN B 1 97 ? 0.784 10.578 9.625 1 97.62 97 GLN B N 1
ATOM 3208 C CA . GLN B 1 97 ? 0.282 9.523 10.5 1 97.62 97 GLN B CA 1
ATOM 3209 C C . GLN B 1 97 ? -0.222 10.109 11.82 1 97.62 97 GLN B C 1
ATOM 3211 O O . GLN B 1 97 ? 0.066 11.258 12.148 1 97.62 97 GLN B O 1
ATOM 3216 N N . PRO B 1 98 ? -1.061 9.312 12.477 1 97.44 98 PRO B N 1
ATOM 3217 C CA . PRO B 1 98 ? -1.412 9.82 13.805 1 97.44 98 PRO B CA 1
ATOM 3218 C C . PRO B 1 98 ? -0.189 10.234 14.625 1 97.44 98 PRO B C 1
ATOM 3220 O O . PRO B 1 98 ? 0.755 9.453 14.766 1 97.44 98 PRO B O 1
ATOM 3223 N N . GLY B 1 99 ? -0.194 11.492 15.016 1 98.12 99 GLY B N 1
ATOM 3224 C CA . GLY B 1 99 ? 0.879 11.961 15.875 1 98.12 99 GLY B CA 1
ATOM 3225 C C . GLY B 1 99 ? 1.837 12.906 15.18 1 98.12 99 GLY B C 1
ATOM 3226 O O . GLY B 1 99 ? 2.604 13.617 15.836 1 98.12 99 GLY B O 1
ATOM 3227 N N . TYR B 1 100 ? 1.78 12.875 13.797 1 98.44 100 TYR B N 1
ATOM 3228 C CA . TYR B 1 100 ? 2.697 13.812 13.156 1 98.44 100 TYR B CA 1
ATOM 3229 C C . TYR B 1 100 ? 2.312 14.055 11.703 1 98.44 100 TYR B C 1
ATOM 3231 O O . TYR B 1 100 ? 1.551 13.273 11.125 1 98.44 100 TYR B O 1
ATOM 3239 N N . ALA B 1 101 ? 2.785 15.102 11.164 1 98.75 101 ALA B N 1
ATOM 3240 C CA . ALA B 1 101 ? 2.785 15.391 9.734 1 98.75 101 ALA B CA 1
ATOM 3241 C C . ALA B 1 101 ? 4.207 15.555 9.211 1 98.75 101 ALA B C 1
ATOM 3243 O O . ALA B 1 101 ? 5.051 16.172 9.867 1 98.75 101 ALA B O 1
ATOM 3244 N N . MET B 1 102 ? 4.469 14.953 8.086 1 98.75 102 MET B N 1
ATOM 3245 C CA . MET B 1 102 ? 5.746 15.125 7.395 1 98.75 102 MET B CA 1
ATOM 3246 C C . MET B 1 102 ? 5.633 16.172 6.293 1 98.75 102 MET B C 1
ATOM 3248 O O . MET B 1 102 ? 4.816 16.031 5.383 1 98.75 102 MET B O 1
ATOM 3252 N N . LEU B 1 103 ? 6.402 17.188 6.402 1 98.81 103 LEU B N 1
ATOM 3253 C CA . LEU B 1 103 ? 6.492 18.234 5.379 1 98.81 103 LEU B CA 1
ATOM 3254 C C . LEU B 1 103 ? 7.82 18.156 4.637 1 98.81 103 LEU B C 1
ATOM 3256 O O . LEU B 1 103 ? 8.828 17.719 5.203 1 98.81 103 LEU B O 1
ATOM 3260 N N . THR B 1 104 ? 7.793 18.609 3.346 1 98.69 104 THR B N 1
ATOM 3261 C CA . THR B 1 104 ? 9.031 18.578 2.582 1 98.69 104 THR B CA 1
ATOM 3262 C C . THR B 1 104 ? 9.18 19.844 1.748 1 98.69 104 THR B C 1
ATOM 3264 O O . THR B 1 104 ? 8.195 20.531 1.462 1 98.69 104 THR B O 1
ATOM 3267 N N . LYS B 1 105 ? 10.367 20.156 1.463 1 98.5 105 LYS B N 1
ATOM 3268 C CA . LYS B 1 105 ? 10.758 21.219 0.535 1 98.5 105 LYS B CA 1
ATOM 3269 C C . LYS B 1 105 ? 11.992 20.812 -0.273 1 98.5 105 LYS B C 1
ATOM 3271 O O . LYS B 1 105 ? 13 20.391 0.293 1 98.5 105 LYS B O 1
ATOM 3276 N N . TRP B 1 106 ? 11.883 20.812 -1.562 1 98.25 106 TRP B N 1
ATOM 3277 C CA . TRP B 1 106 ? 13.008 20.578 -2.463 1 98.25 106 TRP B CA 1
ATOM 3278 C C . TRP B 1 106 ? 13.727 21.891 -2.779 1 98.25 106 TRP B C 1
ATOM 3280 O O . TRP B 1 106 ? 13.117 22.828 -3.297 1 98.25 106 TRP B O 1
ATOM 3290 N N . LEU B 1 107 ? 14.953 22.016 -2.506 1 97.81 107 LEU B N 1
ATOM 3291 C CA . LEU B 1 107 ? 15.648 23.297 -2.525 1 97.81 107 LEU B CA 1
ATOM 3292 C C . LEU B 1 107 ? 16.203 23.594 -3.912 1 97.81 107 LEU B C 1
ATOM 3294 O O . LEU B 1 107 ? 16.125 24.719 -4.395 1 97.81 107 LEU B O 1
ATOM 3298 N N . PRO B 1 108 ? 16.781 22.578 -4.617 1 96.38 108 PRO B N 1
ATOM 3299 C CA . PRO B 1 108 ? 17.328 22.906 -5.938 1 96.38 108 PRO B CA 1
ATOM 3300 C C . PRO B 1 108 ? 16.281 23.391 -6.922 1 96.38 108 PRO B C 1
ATOM 3302 O O . PRO B 1 108 ? 15.164 22.844 -6.961 1 96.38 108 PRO B O 1
ATOM 3305 N N . LYS B 1 109 ? 16.594 24.312 -7.664 1 93.75 109 LYS B N 1
ATOM 3306 C CA . LYS B 1 109 ? 15.648 24.891 -8.625 1 93.75 109 LYS B CA 1
ATOM 3307 C C . LYS B 1 109 ? 15.898 24.359 -10.031 1 93.75 109 LYS B C 1
ATOM 3309 O O . LYS B 1 109 ? 15.023 24.422 -10.891 1 93.75 109 LYS B O 1
ATOM 3314 N N . ASP B 1 110 ? 17.047 23.797 -10.281 1 93.56 110 ASP B N 1
ATOM 3315 C CA . ASP B 1 110 ? 17.469 23.406 -11.625 1 93.56 110 ASP B CA 1
ATOM 3316 C C . ASP B 1 110 ? 17.25 21.922 -11.852 1 93.56 110 ASP B C 1
ATOM 3318 O O . ASP B 1 110 ? 17.641 21.375 -12.898 1 93.56 110 ASP B O 1
ATOM 3322 N N . GLU B 1 111 ? 16.812 21.266 -10.875 1 90.75 111 GLU B N 1
ATOM 3323 C CA . GLU B 1 111 ? 16.5 19.844 -11.023 1 90.75 111 GLU B CA 1
ATOM 3324 C C . GLU B 1 111 ? 15.125 19.531 -10.453 1 90.75 111 GLU B C 1
ATOM 3326 O O . GLU B 1 111 ? 14.672 20.172 -9.508 1 90.75 111 GLU B O 1
ATOM 3331 N N . PRO B 1 112 ? 14.539 18.609 -11.039 1 92.06 112 PRO B N 1
ATOM 3332 C CA . PRO B 1 112 ? 13.203 18.266 -10.547 1 92.06 112 PRO B CA 1
ATOM 3333 C C . PRO B 1 112 ? 13.234 17.609 -9.164 1 92.06 112 PRO B C 1
ATOM 3335 O O . PRO B 1 112 ? 14.25 17.031 -8.781 1 92.06 112 PRO B O 1
ATOM 3338 N N . ASN B 1 113 ? 12.133 17.781 -8.414 1 93.94 113 ASN B N 1
ATOM 3339 C CA . ASN B 1 113 ? 11.977 17.141 -7.113 1 93.94 113 ASN B CA 1
ATOM 3340 C C . ASN B 1 113 ? 12.039 15.617 -7.223 1 93.94 113 ASN B C 1
ATOM 3342 O O . ASN B 1 113 ? 11.219 15.008 -7.918 1 93.94 113 ASN B O 1
ATOM 3346 N N . LYS B 1 114 ? 12.922 14.992 -6.574 1 87.44 114 LYS B N 1
ATOM 3347 C CA . LYS B 1 114 ? 13.164 13.562 -6.695 1 87.44 114 LYS B CA 1
ATOM 3348 C C . LYS B 1 114 ? 12.805 12.828 -5.402 1 87.44 114 LYS B C 1
ATOM 3350 O O . LYS B 1 114 ? 13.18 11.672 -5.215 1 87.44 114 LYS B O 1
ATOM 3355 N N . LEU B 1 115 ? 12.125 13.555 -4.488 1 92.31 115 LEU B N 1
ATOM 3356 C CA . LEU B 1 115 ? 11.727 12.898 -3.248 1 92.31 115 LEU B CA 1
ATOM 3357 C C . LEU B 1 115 ? 10.766 11.742 -3.525 1 92.31 115 LEU B C 1
ATOM 3359 O O . LEU B 1 115 ? 9.875 11.867 -4.367 1 92.31 115 LEU B O 1
ATOM 3363 N N . PRO B 1 116 ? 10.969 10.664 -2.9 1 89.94 116 PRO B N 1
ATOM 3364 C CA . PRO B 1 116 ? 10.109 9.508 -3.152 1 89.94 116 PRO B CA 1
ATOM 3365 C C . PRO B 1 116 ? 8.68 9.711 -2.648 1 89.94 116 PRO B C 1
ATOM 3367 O O . PRO B 1 116 ? 8.461 10.453 -1.688 1 89.94 116 PRO B O 1
ATOM 3370 N N . HIS B 1 117 ? 7.805 9 -3.268 1 93 117 HIS B N 1
ATOM 3371 C CA . HIS B 1 117 ? 6.41 9.031 -2.844 1 93 117 HIS B CA 1
ATOM 3372 C C . HIS B 1 117 ? 6.203 8.219 -1.57 1 93 117 HIS B C 1
ATOM 3374 O O . HIS B 1 117 ? 7.055 7.41 -1.199 1 93 117 HIS B O 1
ATOM 3380 N N . TYR B 1 118 ? 5.125 8.492 -0.901 1 95.25 118 TYR B N 1
ATOM 3381 C CA . TYR B 1 118 ? 4.699 7.711 0.257 1 95.25 118 TYR B CA 1
ATOM 3382 C C . TYR B 1 118 ? 3.959 6.453 -0.176 1 95.25 118 TYR B C 1
ATOM 3384 O O . TYR B 1 118 ? 3.627 6.293 -1.353 1 95.25 118 TYR B O 1
ATOM 3392 N N . ALA B 1 119 ? 3.762 5.508 0.793 1 96.75 119 ALA B N 1
ATOM 3393 C CA . ALA B 1 119 ? 2.961 4.316 0.536 1 96.75 119 ALA B CA 1
ATOM 3394 C C . ALA B 1 119 ? 1.623 4.68 -0.102 1 96.75 119 ALA B C 1
ATOM 3396 O O . ALA B 1 119 ? 0.997 5.672 0.279 1 96.75 119 ALA B O 1
ATOM 3397 N N . ASN B 1 120 ? 1.201 3.889 -1.094 1 97.19 120 ASN B N 1
ATOM 3398 C CA . ASN B 1 120 ? 0.01 4.285 -1.836 1 97.19 120 ASN B CA 1
ATOM 3399 C C . ASN B 1 120 ? -0.837 3.076 -2.225 1 97.19 120 ASN B C 1
ATOM 3401 O O . ASN B 1 120 ? -1.564 3.115 -3.219 1 97.19 120 ASN B O 1
ATOM 3405 N N . HIS B 1 121 ? -0.694 1.981 -1.492 1 97.88 121 HIS B N 1
ATOM 3406 C CA . HIS B 1 121 ? -1.515 0.8 -1.734 1 97.88 121 HIS B CA 1
ATOM 3407 C C . HIS B 1 121 ? -2.178 0.317 -0.45 1 97.88 121 HIS B C 1
ATOM 3409 O O . HIS B 1 121 ? -1.532 0.243 0.598 1 97.88 121 HIS B O 1
ATOM 3415 N N . TYR B 1 122 ? -3.459 0.049 -0.587 1 96.94 122 TYR B N 1
ATOM 3416 C CA . TYR B 1 122 ? -4.18 -0.707 0.43 1 96.94 122 TYR B CA 1
ATOM 3417 C C . TYR B 1 122 ? -4.062 -2.205 0.182 1 96.94 122 TYR B C 1
ATOM 3419 O O . TYR B 1 122 ? -3.721 -2.633 -0.923 1 96.94 122 TYR B O 1
ATOM 3427 N N . VAL B 1 123 ? -4.309 -2.979 1.24 1 97.62 123 VAL B N 1
ATOM 3428 C CA . VAL B 1 123 ? -4.297 -4.43 1.102 1 97.62 123 VAL B CA 1
ATOM 3429 C C . VAL B 1 123 ? -5.547 -5.023 1.746 1 97.62 123 VAL B C 1
ATOM 3431 O O . VAL B 1 123 ? -5.75 -4.895 2.955 1 97.62 123 VAL B O 1
ATOM 3434 N N . GLY B 1 124 ? -6.387 -5.582 0.934 1 97.56 124 GLY B N 1
ATOM 3435 C CA . GLY B 1 124 ? -7.465 -6.453 1.383 1 97.56 124 GLY B CA 1
ATOM 3436 C C . GLY B 1 124 ? -7.176 -7.922 1.153 1 97.56 124 GLY B C 1
ATOM 3437 O O . GLY B 1 124 ? -6.406 -8.281 0.257 1 97.56 124 GLY B O 1
ATOM 3438 N N . VAL B 1 125 ? -7.781 -8.711 1.992 1 98.19 125 VAL B N 1
ATOM 3439 C CA . VAL B 1 125 ? -7.57 -10.156 1.883 1 98.19 125 VAL B CA 1
ATOM 3440 C C . VAL B 1 125 ? -8.906 -10.883 2.018 1 98.19 125 VAL B C 1
ATOM 3442 O O . VAL B 1 125 ? -9.727 -10.531 2.867 1 98.19 125 VAL B O 1
ATOM 3445 N N . GLY B 1 126 ? -9.125 -11.82 1.175 1 97.94 126 GLY B N 1
ATOM 3446 C CA . GLY B 1 126 ? -10.289 -12.688 1.246 1 97.94 126 GLY B CA 1
ATOM 3447 C C . GLY B 1 126 ? -9.938 -14.133 1.563 1 97.94 126 GLY B C 1
ATOM 3448 O O . GLY B 1 126 ? -8.875 -14.617 1.166 1 97.94 126 GLY B O 1
ATOM 3449 N N . GLY B 1 127 ? -10.828 -14.742 2.271 1 98.31 127 GLY B N 1
ATOM 3450 C CA . GLY B 1 127 ? -10.711 -16.156 2.551 1 98.31 127 GLY B CA 1
ATOM 3451 C C . GLY B 1 127 ? -11.617 -17.016 1.686 1 98.31 127 GLY B C 1
ATOM 3452 O O . GLY B 1 127 ? -12.836 -17 1.849 1 98.31 127 GLY B O 1
ATOM 3453 N N . PHE B 1 128 ? -11.031 -17.703 0.754 1 98.12 128 PHE B N 1
ATOM 3454 C CA . PHE B 1 128 ? -11.719 -18.719 -0.03 1 98.12 128 PHE B CA 1
ATOM 3455 C C . PHE B 1 128 ? -11.789 -20.047 0.738 1 98.12 128 PHE B C 1
ATOM 3457 O O . PHE B 1 128 ? -10.922 -20.906 0.583 1 98.12 128 PHE B O 1
ATOM 3464 N N . VAL B 1 129 ? -12.852 -20.188 1.504 1 97.69 129 VAL B N 1
ATOM 3465 C CA . VAL B 1 129 ? -12.984 -21.312 2.41 1 97.69 129 VAL B CA 1
ATOM 3466 C C . VAL B 1 129 ? -13.734 -22.453 1.717 1 97.69 129 VAL B C 1
ATOM 3468 O O . VAL B 1 129 ? -14.938 -22.328 1.442 1 97.69 129 VAL B O 1
ATOM 3471 N N . LEU B 1 130 ? -13.047 -23.484 1.484 1 95.94 130 LEU B N 1
ATOM 3472 C CA . LEU B 1 130 ? -13.625 -24.656 0.83 1 95.94 130 LEU B CA 1
ATOM 3473 C C . LEU B 1 130 ? -13.602 -25.859 1.764 1 95.94 130 LEU B C 1
ATOM 3475 O O . LEU B 1 130 ? -12.555 -26.219 2.305 1 95.94 130 LEU B O 1
ATOM 3479 N N . ASN B 1 131 ? -14.773 -26.453 1.956 1 93.81 131 ASN B N 1
ATOM 3480 C CA . ASN B 1 131 ? -14.812 -27.625 2.814 1 93.81 131 ASN B CA 1
ATOM 3481 C C . ASN B 1 131 ? -14.562 -28.906 2.021 1 93.81 131 ASN B C 1
ATOM 3483 O O . ASN B 1 131 ? -14.289 -28.859 0.821 1 93.81 131 ASN B O 1
ATOM 3487 N N . ASP B 1 132 ? -14.68 -30.031 2.682 1 90.06 132 ASP B N 1
ATOM 3488 C CA . ASP B 1 132 ? -14.32 -31.328 2.1 1 90.06 132 ASP B CA 1
ATOM 3489 C C . ASP B 1 132 ? -15.312 -31.734 1.009 1 90.06 132 ASP B C 1
ATOM 3491 O O . ASP B 1 132 ? -15.008 -32.594 0.176 1 90.06 132 ASP B O 1
ATOM 3495 N N . LYS B 1 133 ? -16.516 -31.141 1.029 1 91 133 LYS B N 1
ATOM 3496 C CA . LYS B 1 133 ? -17.531 -31.453 0.034 1 91 133 LYS B CA 1
ATOM 3497 C C . LYS B 1 133 ? -17.438 -30.5 -1.158 1 91 133 LYS B C 1
ATOM 3499 O O . LYS B 1 133 ? -18.312 -30.484 -2.025 1 91 133 LYS B O 1
ATOM 3504 N N . ASN B 1 134 ? -16.422 -29.609 -1.147 1 92.31 134 ASN B N 1
ATOM 3505 C CA . ASN B 1 134 ? -16.203 -28.609 -2.18 1 92.31 134 ASN B CA 1
ATOM 3506 C C . ASN B 1 134 ? -17.266 -27.516 -2.137 1 92.31 134 ASN B C 1
ATOM 3508 O O . ASN B 1 134 ? -17.641 -26.953 -3.172 1 92.31 134 ASN B O 1
ATOM 3512 N N . ASP B 1 135 ? -17.812 -27.375 -0.969 1 95.25 135 ASP B N 1
ATOM 3513 C CA . ASP B 1 135 ? -18.688 -26.234 -0.769 1 95.25 135 ASP B CA 1
ATOM 3514 C C . ASP B 1 135 ? -17.891 -24.984 -0.381 1 95.25 135 ASP B C 1
ATOM 3516 O O . ASP B 1 135 ? -16.953 -25.078 0.413 1 95.25 135 ASP B O 1
ATOM 3520 N N . LEU B 1 136 ? -18.281 -23.875 -0.965 1 97.12 136 LEU B N 1
ATOM 3521 C CA . LEU B 1 136 ? -17.641 -22.594 -0.71 1 97.12 136 LEU B CA 1
ATOM 3522 C C . LEU B 1 136 ? -18.438 -21.781 0.318 1 97.12 136 LEU B C 1
ATOM 3524 O O . LEU B 1 136 ? -19.656 -21.656 0.207 1 97.12 136 LEU B O 1
ATOM 3528 N N . LEU B 1 137 ? -17.75 -21.266 1.323 1 97.06 137 LEU B N 1
ATOM 3529 C CA . LEU B 1 137 ? -18.391 -20.375 2.299 1 97.06 137 LEU B CA 1
ATOM 3530 C C . LEU B 1 137 ? -18.547 -18.969 1.743 1 97.06 137 LEU B C 1
ATOM 3532 O O . LEU B 1 137 ? -17.547 -18.344 1.362 1 97.06 137 LEU B O 1
ATOM 3536 N N . VAL B 1 138 ? -19.734 -18.453 1.646 1 95.94 138 VAL B N 1
ATOM 3537 C CA . VAL B 1 138 ? -19.984 -17.094 1.178 1 95.94 138 VAL B CA 1
ATOM 3538 C C . VAL B 1 138 ? -20.891 -16.359 2.174 1 95.94 138 VAL B C 1
ATOM 3540 O O . VAL B 1 138 ? -21.594 -16.984 2.963 1 95.94 138 VAL B O 1
ATOM 3543 N N . ILE B 1 139 ? -20.766 -15.016 2.146 1 93.62 139 ILE B N 1
ATOM 3544 C CA . ILE B 1 139 ? -21.5 -14.195 3.104 1 93.62 139 ILE B CA 1
ATOM 3545 C C . ILE B 1 139 ? -22.188 -13.039 2.373 1 93.62 139 ILE B C 1
ATOM 3547 O O . ILE B 1 139 ? -21.875 -12.766 1.212 1 93.62 139 ILE B O 1
ATOM 3551 N N . GLN B 1 140 ? -23.141 -12.461 3.064 1 89.56 140 GLN B N 1
ATOM 3552 C CA . GLN B 1 140 ? -23.797 -11.219 2.654 1 89.56 140 GLN B CA 1
ATOM 3553 C C . GLN B 1 140 ? -23.609 -10.133 3.707 1 89.56 140 GLN B C 1
ATOM 3555 O O . GLN B 1 140 ? -23.859 -10.352 4.891 1 89.56 140 GLN B O 1
ATOM 3560 N N . GLU B 1 141 ? -23.172 -9.008 3.215 1 81.62 141 GLU B N 1
ATOM 3561 C CA . GLU B 1 141 ? -23 -7.891 4.141 1 81.62 141 GLU B CA 1
ATOM 3562 C C . GLU B 1 141 ? -24.312 -7.145 4.359 1 81.62 141 GLU B C 1
ATOM 3564 O O . GLU B 1 141 ? -25.125 -7.035 3.441 1 81.62 141 GLU B O 1
ATOM 3569 N N . LYS B 1 142 ? -24.531 -6.605 5.559 1 74.69 142 LYS B N 1
ATOM 3570 C CA . LYS B 1 142 ? -25.75 -5.93 5.945 1 74.69 142 LYS B CA 1
ATOM 3571 C C . LYS B 1 142 ? -25.984 -4.672 5.109 1 74.69 142 LYS B C 1
ATOM 3573 O O . LYS B 1 142 ? -27.094 -4.406 4.668 1 74.69 142 LYS B O 1
ATOM 3578 N N . TYR B 1 143 ? -24.984 -3.863 4.973 1 61.22 143 TYR B N 1
ATOM 3579 C CA . TYR B 1 143 ? -25.219 -2.545 4.395 1 61.22 143 TYR B CA 1
ATOM 3580 C C . TYR B 1 143 ? -25.266 -2.619 2.873 1 61.22 143 TYR B C 1
ATOM 3582 O O . TYR B 1 143 ? -25.656 -1.657 2.209 1 61.22 143 TYR B O 1
ATOM 3590 N N . LEU B 1 144 ? -24.938 -3.678 2.264 1 57 144 LEU B N 1
ATOM 3591 C CA . LEU B 1 144 ? -25.031 -3.85 0.818 1 57 144 LEU B CA 1
ATOM 3592 C C . LEU B 1 144 ? -26.359 -4.488 0.427 1 57 144 LEU B C 1
ATOM 3594 O O . LEU B 1 144 ? -26.609 -4.734 -0.754 1 57 144 LEU B O 1
ATOM 3598 N N . THR B 1 145 ? -27.172 -4.648 1.371 1 48.56 145 THR B N 1
ATOM 3599 C CA . THR B 1 145 ? -28.422 -5.371 1.179 1 48.56 145 THR B CA 1
ATOM 3600 C C . THR B 1 145 ? -29.469 -4.484 0.501 1 48.56 145 THR B C 1
ATOM 3602 O O . THR B 1 145 ? -30.516 -4.969 0.068 1 48.56 145 THR B O 1
ATOM 3605 N N . SER B 1 146 ? -29.094 -3.258 0.488 1 49.91 146 SER B N 1
ATOM 3606 C CA . SER B 1 146 ? -30.109 -2.414 -0.112 1 49.91 146 SER B CA 1
ATOM 3607 C C . SER B 1 146 ? -30.172 -2.611 -1.623 1 49.91 146 SER B C 1
ATOM 3609 O O . SER B 1 146 ? -31.062 -2.074 -2.287 1 49.91 146 SER B O 1
ATOM 3611 N N . LEU B 1 147 ? -29.266 -3.41 -2.014 1 52.94 147 LEU B N 1
ATOM 3612 C CA . LEU B 1 147 ? -29.297 -3.682 -3.445 1 52.94 147 LEU B CA 1
ATOM 3613 C C . LEU B 1 147 ? -30.391 -4.684 -3.783 1 52.94 147 LEU B C 1
ATOM 3615 O O . LEU B 1 147 ? -30.766 -5.5 -2.941 1 52.94 147 LEU B O 1
ATOM 3619 N N . LYS B 1 148 ? -31.078 -4.512 -4.816 1 56.16 148 LYS B N 1
ATOM 3620 C CA . LYS B 1 148 ? -32.219 -5.316 -5.273 1 56.16 148 LYS B CA 1
ATOM 3621 C C . LYS B 1 148 ? -31.875 -6.805 -5.246 1 56.16 148 LYS B C 1
ATOM 3623 O O . LYS B 1 148 ? -32.75 -7.645 -5.074 1 56.16 148 LYS B O 1
ATOM 3628 N N . ARG B 1 149 ? -30.594 -7.141 -5.367 1 64.38 149 ARG B N 1
ATOM 3629 C CA . ARG B 1 149 ? -30.234 -8.555 -5.301 1 64.38 149 ARG B CA 1
ATOM 3630 C C . ARG B 1 149 ? -29.094 -8.773 -4.316 1 64.38 149 ARG B C 1
ATOM 3632 O O . ARG B 1 149 ? -28.172 -7.953 -4.219 1 64.38 149 ARG B O 1
ATOM 3639 N N . PRO B 1 150 ? -29.281 -9.914 -3.633 1 74.94 150 PRO B N 1
ATOM 3640 C CA . PRO B 1 150 ? -28.234 -10.203 -2.656 1 74.94 150 PRO B CA 1
ATOM 3641 C C . PRO B 1 150 ? -26.875 -10.508 -3.312 1 74.94 150 PRO B C 1
ATOM 3643 O O . PRO B 1 150 ? -26.828 -11.234 -4.305 1 74.94 150 PRO B O 1
ATOM 3646 N N . ILE B 1 151 ? -25.875 -9.898 -2.848 1 82.94 151 ILE B N 1
ATOM 3647 C CA . ILE B 1 151 ? -24.531 -10.18 -3.357 1 82.94 151 ILE B CA 1
ATOM 3648 C C . ILE B 1 151 ? -23.781 -11.078 -2.375 1 82.94 151 ILE B C 1
ATOM 3650 O O . ILE B 1 151 ? -23.547 -10.695 -1.227 1 82.94 151 ILE B O 1
ATOM 3654 N N . TRP B 1 152 ? -23.531 -12.312 -2.865 1 90 152 TRP B N 1
ATOM 3655 C CA . TRP B 1 152 ? -22.75 -13.25 -2.072 1 90 152 TRP B CA 1
ATOM 3656 C C . TRP B 1 152 ? -21.266 -13.102 -2.383 1 90 152 TRP B C 1
ATOM 3658 O O . TRP B 1 152 ? -20.859 -13.156 -3.547 1 90 152 TRP B O 1
ATOM 3668 N N . LYS B 1 153 ? -20.5 -12.898 -1.418 1 91.62 153 LYS B N 1
ATOM 3669 C CA . LYS B 1 153 ? -19.062 -12.758 -1.586 1 91.62 153 LYS B CA 1
ATOM 3670 C C . LYS B 1 153 ? -18.297 -13.602 -0.562 1 91.62 153 LYS B C 1
ATOM 3672 O O . LYS B 1 153 ? -18.891 -14.086 0.406 1 91.62 153 LYS B O 1
ATOM 3677 N N . ILE B 1 154 ? -17.047 -13.797 -0.772 1 95.88 154 ILE B N 1
ATOM 3678 C CA . ILE B 1 154 ? -16.234 -14.516 0.2 1 95.88 154 ILE B CA 1
ATOM 3679 C C . ILE B 1 154 ? -15.938 -13.609 1.395 1 95.88 154 ILE B C 1
ATOM 3681 O O . ILE B 1 154 ? -15.891 -12.383 1.257 1 95.88 154 ILE B O 1
ATOM 3685 N N . PRO B 1 155 ? -15.797 -14.219 2.57 1 96.12 155 PRO B N 1
ATOM 3686 C CA . PRO B 1 155 ? -15.398 -13.398 3.719 1 96.12 155 PRO B CA 1
ATOM 3687 C C . PRO B 1 155 ? -14.023 -12.766 3.547 1 96.12 155 PRO B C 1
ATOM 3689 O O . PRO B 1 155 ? -13.156 -13.328 2.875 1 96.12 155 PRO B O 1
ATOM 3692 N N . GLY B 1 156 ? -13.758 -11.664 4.102 1 95.94 156 GLY B N 1
ATOM 3693 C CA . GLY B 1 156 ? -12.484 -10.961 4.008 1 95.94 156 GLY B CA 1
ATOM 3694 C C . GLY B 1 156 ? -12.539 -9.555 4.57 1 95.94 156 GLY B C 1
ATOM 3695 O O . GLY B 1 156 ? -13.547 -9.141 5.137 1 95.94 156 GLY B O 1
ATOM 3696 N N . GLY B 1 157 ? -11.438 -8.852 4.441 1 94.5 157 GLY B N 1
ATOM 3697 C CA . GLY B 1 157 ? -11.32 -7.492 4.945 1 94.5 157 GLY B CA 1
ATOM 3698 C C . GLY B 1 157 ? -9.938 -6.898 4.73 1 94.5 157 GLY B C 1
ATOM 3699 O O . GLY B 1 157 ? -9.141 -7.43 3.957 1 94.5 157 GLY B O 1
ATOM 3700 N N . MET B 1 158 ? -9.742 -5.797 5.363 1 94.88 158 MET B N 1
ATOM 3701 C CA . MET B 1 158 ? -8.477 -5.082 5.219 1 94.88 158 MET B CA 1
ATOM 3702 C C . MET B 1 158 ? -7.402 -5.691 6.113 1 94.88 158 MET B C 1
ATOM 3704 O O . MET B 1 158 ? -7.684 -6.094 7.246 1 94.88 158 MET B O 1
ATOM 3708 N N . ALA B 1 159 ? -6.215 -5.719 5.594 1 96.38 159 ALA B N 1
ATOM 3709 C CA . ALA B 1 159 ? -5.086 -6.168 6.406 1 96.38 159 ALA B CA 1
ATOM 3710 C C . ALA B 1 159 ? -4.672 -5.094 7.41 1 96.38 159 ALA B C 1
ATOM 3712 O O . ALA B 1 159 ? -4.559 -3.918 7.059 1 96.38 159 ALA B O 1
ATOM 3713 N N . ASP B 1 160 ? -4.453 -5.473 8.648 1 93.56 160 ASP B N 1
ATOM 3714 C CA . ASP B 1 160 ? -3.861 -4.562 9.633 1 93.56 160 ASP B CA 1
ATOM 3715 C C . ASP B 1 160 ? -2.373 -4.355 9.359 1 93.56 160 ASP B C 1
ATOM 3717 O O . ASP B 1 160 ? -1.696 -5.258 8.859 1 93.56 160 ASP B O 1
ATOM 3721 N N . PRO B 1 161 ? -1.902 -3.168 9.695 1 92.5 161 PRO B N 1
ATOM 3722 C CA . PRO B 1 161 ? -0.464 -2.957 9.516 1 92.5 161 PRO B CA 1
ATOM 3723 C C . PRO B 1 161 ? 0.377 -4.055 10.164 1 92.5 161 PRO B C 1
ATOM 3725 O O . PRO B 1 161 ? 0.154 -4.406 11.328 1 92.5 161 PRO B O 1
ATOM 3728 N N . GLY B 1 162 ? 1.297 -4.613 9.344 1 93.88 162 GLY B N 1
ATOM 3729 C CA . GLY B 1 162 ? 2.215 -5.605 9.875 1 93.88 162 GLY B CA 1
ATOM 3730 C C . GLY B 1 162 ? 1.702 -7.027 9.742 1 93.88 162 GLY B C 1
ATOM 3731 O O . GLY B 1 162 ? 2.416 -7.98 10.055 1 93.88 162 GLY B O 1
ATOM 3732 N N . GLU B 1 163 ? 0.521 -7.277 9.266 1 96 163 GLU B N 1
ATOM 3733 C CA . GLU B 1 163 ? -0.045 -8.617 9.125 1 96 163 GLU B CA 1
ATOM 3734 C C . GLU B 1 163 ? 0.375 -9.258 7.801 1 96 163 GLU B C 1
ATOM 3736 O O . GLU B 1 163 ? 0.351 -8.602 6.758 1 96 163 GLU B O 1
ATOM 3741 N N . ASN B 1 164 ? 0.757 -10.523 7.945 1 97.69 164 ASN B N 1
ATOM 3742 C CA . ASN B 1 164 ? 0.915 -11.289 6.715 1 97.69 164 ASN B CA 1
ATOM 3743 C C . ASN B 1 164 ? -0.432 -11.578 6.055 1 97.69 164 ASN B C 1
ATOM 3745 O O . ASN B 1 164 ? -1.461 -11.625 6.73 1 97.69 164 ASN B O 1
ATOM 3749 N N . ILE B 1 165 ? -0.394 -11.805 4.781 1 98.38 165 ILE B N 1
ATOM 3750 C CA . ILE B 1 165 ? -1.591 -12.047 3.982 1 98.38 165 ILE B CA 1
ATOM 3751 C C . ILE B 1 165 ? -2.4 -13.188 4.586 1 98.38 165 ILE B C 1
ATOM 3753 O O . ILE B 1 165 ? -3.604 -13.055 4.816 1 98.38 165 ILE B O 1
ATOM 3757 N N . ALA B 1 166 ? -1.76 -14.273 4.902 1 98.12 166 ALA B N 1
ATOM 3758 C CA . ALA B 1 166 ? -2.438 -15.445 5.441 1 98.12 166 ALA B CA 1
ATOM 3759 C C . ALA B 1 166 ? -3.061 -15.148 6.801 1 98.12 166 ALA B C 1
ATOM 3761 O O . ALA B 1 166 ? -4.176 -15.586 7.094 1 98.12 166 ALA B O 1
ATOM 3762 N N . GLU B 1 167 ? -2.344 -14.414 7.633 1 98 167 GLU B N 1
ATOM 3763 C CA . GLU B 1 167 ? -2.844 -14.031 8.953 1 98 167 GLU B CA 1
ATOM 3764 C C . GLU B 1 167 ? -4.133 -13.219 8.844 1 98 167 GLU B C 1
ATOM 3766 O O . GLU B 1 167 ? -5.074 -13.438 9.609 1 98 167 GLU B O 1
ATOM 3771 N N . THR B 1 168 ? -4.125 -12.336 7.934 1 98 168 THR B N 1
ATOM 3772 C CA . THR B 1 168 ? -5.297 -11.5 7.727 1 98 168 THR B CA 1
ATOM 3773 C C . THR B 1 168 ? -6.5 -12.344 7.301 1 98 168 THR B C 1
ATOM 3775 O O . THR B 1 168 ? -7.594 -12.188 7.848 1 98 168 THR B O 1
ATOM 3778 N N . ALA B 1 169 ? -6.297 -13.242 6.355 1 98.31 169 ALA B N 1
ATOM 3779 C CA . ALA B 1 169 ? -7.391 -14.078 5.859 1 98.31 169 ALA B CA 1
ATOM 3780 C C . ALA B 1 169 ? -8.008 -14.898 6.984 1 98.31 169 ALA B C 1
ATOM 3782 O O . ALA B 1 169 ? -9.227 -14.914 7.156 1 98.31 169 ALA B O 1
ATOM 3783 N N . ILE B 1 170 ? -7.168 -15.516 7.73 1 98.38 170 ILE B N 1
ATOM 3784 C CA . ILE B 1 170 ? -7.613 -16.375 8.82 1 98.38 170 ILE B CA 1
ATOM 3785 C C . ILE B 1 170 ? -8.367 -15.555 9.859 1 98.38 170 ILE B C 1
ATOM 3787 O O . ILE B 1 170 ? -9.445 -15.945 10.305 1 98.38 170 ILE B O 1
ATOM 3791 N N . ARG B 1 171 ? -7.836 -14.422 10.203 1 97.94 171 ARG B N 1
ATOM 3792 C CA . ARG B 1 171 ? -8.461 -13.562 11.203 1 97.94 171 ARG B CA 1
ATOM 3793 C C . ARG B 1 171 ? -9.828 -13.07 10.727 1 97.94 171 ARG B C 1
ATOM 3795 O O . ARG B 1 171 ? -10.812 -13.141 11.469 1 97.94 171 ARG B O 1
ATOM 3802 N N . GLU B 1 172 ? -9.906 -12.57 9.492 1 96.5 172 GLU B N 1
ATOM 3803 C CA . GLU B 1 172 ? -11.148 -12.016 8.953 1 96.5 172 GLU B CA 1
ATOM 3804 C C . GLU B 1 172 ? -12.242 -13.078 8.875 1 96.5 172 GLU B C 1
ATOM 3806 O O . GLU B 1 172 ? -13.406 -12.805 9.18 1 96.5 172 GLU B O 1
ATOM 3811 N N . VAL B 1 173 ? -11.914 -14.305 8.453 1 97.25 173 VAL B N 1
ATOM 3812 C CA . VAL B 1 173 ? -12.891 -15.383 8.383 1 97.25 173 VAL B CA 1
ATOM 3813 C C . VAL B 1 173 ? -13.406 -15.711 9.781 1 97.25 173 VAL B C 1
ATOM 3815 O O . VAL B 1 173 ? -14.609 -15.867 9.984 1 97.25 173 VAL B O 1
ATOM 3818 N N . LYS B 1 174 ? -12.5 -15.758 10.719 1 97.5 174 LYS B N 1
ATOM 3819 C CA . LYS B 1 174 ? -12.898 -16.031 12.094 1 97.5 174 LYS B CA 1
ATOM 3820 C C . LYS B 1 174 ? -13.797 -14.93 12.641 1 97.5 174 LYS B C 1
ATOM 3822 O O . LYS B 1 174 ? -14.828 -15.203 13.25 1 97.5 174 LYS B O 1
ATOM 3827 N N . GLU B 1 175 ? -13.406 -13.703 12.438 1 95.06 175 GLU B N 1
ATOM 3828 C CA . GLU B 1 175 ? -14.172 -12.562 12.938 1 95.06 175 GLU B CA 1
ATOM 3829 C C . GLU B 1 175 ? -15.57 -12.523 12.328 1 95.06 175 GLU B C 1
ATOM 3831 O O . GLU B 1 175 ? -16.547 -12.266 13.031 1 95.06 175 GLU B O 1
ATOM 3836 N N . GLU B 1 176 ? -15.656 -12.812 11.031 1 94.31 176 GLU B N 1
ATOM 3837 C CA . GLU B 1 176 ? -16.906 -12.609 10.312 1 94.31 176 GLU B CA 1
ATOM 3838 C C . GLU B 1 176 ? -17.812 -13.836 10.414 1 94.31 176 GLU B C 1
ATOM 3840 O O . GLU B 1 176 ? -19.031 -13.727 10.344 1 94.31 176 GLU B O 1
ATOM 3845 N N . THR B 1 177 ? -17.25 -15.047 10.578 1 95.75 177 THR B N 1
ATOM 3846 C CA . THR B 1 177 ? -18.062 -16.25 10.453 1 95.75 177 THR B CA 1
ATOM 3847 C C . THR B 1 177 ? -17.859 -17.156 11.664 1 95.75 177 THR B C 1
ATOM 3849 O O . THR B 1 177 ? -18.594 -18.141 11.836 1 95.75 177 THR B O 1
ATOM 3852 N N . GLY B 1 178 ? -16.844 -16.906 12.477 1 95.62 178 GLY B N 1
ATOM 3853 C CA . GLY B 1 178 ? -16.547 -17.719 13.641 1 95.62 178 GLY B CA 1
ATOM 3854 C C . GLY B 1 178 ? -15.773 -18.984 13.305 1 95.62 178 GLY B C 1
ATOM 3855 O O . GLY B 1 178 ? -15.328 -19.703 14.203 1 95.62 178 GLY B O 1
ATOM 3856 N N . ILE B 1 179 ? -15.539 -19.281 12.102 1 95.19 179 ILE B N 1
ATOM 3857 C CA . ILE B 1 179 ? -14.906 -20.516 11.664 1 95.19 179 ILE B CA 1
ATOM 3858 C C . ILE B 1 179 ? -13.391 -20.391 11.789 1 95.19 179 ILE B C 1
ATOM 3860 O O . ILE B 1 179 ? -12.812 -19.375 11.398 1 95.19 179 ILE B O 1
ATOM 3864 N N . GLU B 1 180 ? -12.797 -21.406 12.398 1 96.88 180 GLU B N 1
ATOM 3865 C CA . GLU B 1 180 ? -11.344 -21.516 12.391 1 96.88 180 GLU B CA 1
ATOM 3866 C C . GLU B 1 180 ? -10.852 -22.156 11.094 1 96.88 180 GLU B C 1
ATOM 3868 O O . GLU B 1 180 ? -11.469 -23.109 10.594 1 96.88 180 GLU B O 1
ATOM 3873 N N . THR B 1 181 ? -9.766 -21.594 10.539 1 97.62 181 THR B N 1
ATOM 3874 C CA . THR B 1 181 ? -9.281 -22.094 9.266 1 97.62 181 THR B CA 1
ATOM 3875 C C . THR B 1 181 ? -7.766 -22.266 9.289 1 97.62 181 THR B C 1
ATOM 3877 O O . THR B 1 181 ? -7.098 -21.766 10.195 1 97.62 181 THR B O 1
ATOM 3880 N N . GLU B 1 182 ? -7.312 -23.031 8.375 1 97.25 182 GLU B N 1
ATOM 3881 C CA . GLU B 1 182 ? -5.883 -23.156 8.094 1 97.25 182 GLU B CA 1
ATOM 3882 C C . GLU B 1 182 ? -5.555 -22.688 6.68 1 97.25 182 GLU B C 1
ATOM 3884 O O . GLU B 1 182 ? -6.309 -22.953 5.738 1 97.25 182 GLU B O 1
ATOM 3889 N N . PHE B 1 183 ? -4.453 -22 6.594 1 97.44 183 PHE B N 1
ATOM 3890 C CA . PHE B 1 183 ? -4.004 -21.484 5.301 1 97.44 183 PHE B CA 1
ATOM 3891 C C . PHE B 1 183 ? -3.465 -22.625 4.434 1 97.44 183 PHE B C 1
ATOM 3893 O O . PHE B 1 183 ? -2.674 -23.453 4.898 1 97.44 183 PHE B O 1
ATOM 3900 N N . VAL B 1 184 ? -3.879 -22.688 3.154 1 96.38 184 VAL B N 1
ATOM 3901 C CA . VAL B 1 184 ? -3.4 -23.688 2.211 1 96.38 184 VAL B CA 1
ATOM 3902 C C . VAL B 1 184 ? -2.473 -23.031 1.188 1 96.38 184 VAL B C 1
ATOM 3904 O O . VAL B 1 184 ? -1.3 -23.406 1.084 1 96.38 184 VAL B O 1
ATOM 3907 N N . SER B 1 185 ? -2.947 -22.047 0.494 1 97.06 185 SER B N 1
ATOM 3908 C CA . SER B 1 185 ? -2.174 -21.359 -0.533 1 97.06 185 SER B CA 1
ATOM 3909 C C . SER B 1 185 ? -2.822 -20.031 -0.917 1 97.06 185 SER B C 1
ATOM 3911 O O . SER B 1 185 ? -3.924 -19.719 -0.461 1 97.06 185 SER B O 1
ATOM 3913 N N . LEU B 1 186 ? -2.102 -19.219 -1.659 1 97.69 186 LEU B N 1
ATOM 3914 C CA . LEU B 1 186 ? -2.645 -18.016 -2.295 1 97.69 186 LEU B CA 1
ATOM 3915 C C . LEU B 1 186 ? -3.162 -18.344 -3.695 1 97.69 186 LEU B C 1
ATOM 3917 O O . LEU B 1 186 ? -2.408 -18.812 -4.547 1 97.69 186 LEU B O 1
ATOM 3921 N N . LEU B 1 187 ? -4.422 -18.078 -3.963 1 96.88 187 LEU B N 1
ATOM 3922 C CA . LEU B 1 187 ? -5.051 -18.469 -5.219 1 96.88 187 LEU B CA 1
ATOM 3923 C C . LEU B 1 187 ? -4.793 -17.422 -6.305 1 96.88 187 LEU B C 1
ATOM 3925 O O . LEU B 1 187 ? -4.461 -17.781 -7.438 1 96.88 187 LEU B O 1
ATOM 3929 N N . CYS B 1 188 ? -5.023 -16.25 -5.984 1 98.06 188 CYS B N 1
ATOM 3930 C CA . CYS B 1 188 ? -4.918 -15.133 -6.914 1 98.06 188 CYS B CA 1
ATOM 3931 C C . CYS B 1 188 ? -4.918 -13.805 -6.164 1 98.06 188 CYS B C 1
ATOM 3933 O O . CYS B 1 188 ? -5.051 -13.773 -4.941 1 98.06 188 CYS B O 1
ATOM 3935 N N . PHE B 1 189 ? -4.672 -12.734 -6.824 1 98.31 189 PHE B N 1
ATOM 3936 C CA . PHE B 1 189 ? -4.852 -11.406 -6.254 1 98.31 189 PHE B CA 1
ATOM 3937 C C . PHE B 1 189 ? -5.219 -10.391 -7.336 1 98.31 189 PHE B C 1
ATOM 3939 O O . PHE B 1 189 ? -4.836 -10.555 -8.5 1 98.31 189 PHE B O 1
ATOM 3946 N N . ARG B 1 190 ? -5.965 -9.398 -6.961 1 97.5 190 ARG B N 1
ATOM 3947 C CA . ARG B 1 190 ? -6.426 -8.344 -7.852 1 97.5 190 ARG B CA 1
ATOM 3948 C C . ARG B 1 190 ? -5.695 -7.031 -7.57 1 97.5 190 ARG B C 1
ATOM 3950 O O . ARG B 1 190 ? -5.496 -6.66 -6.414 1 97.5 190 ARG B O 1
ATOM 3957 N N . HIS B 1 191 ? -5.207 -6.406 -8.555 1 97.62 191 HIS B N 1
ATOM 3958 C CA . HIS B 1 191 ? -4.645 -5.062 -8.508 1 97.62 191 HIS B CA 1
ATOM 3959 C C . HIS B 1 191 ? -5.621 -4.039 -9.086 1 97.62 191 HIS B C 1
ATOM 3961 O O . HIS B 1 191 ? -6.023 -4.141 -10.242 1 97.62 191 HIS B O 1
ATOM 3967 N N . MET B 1 192 ? -6.027 -3.086 -8.258 1 96.12 192 MET B N 1
ATOM 3968 C CA . MET B 1 192 ? -6.969 -2.041 -8.656 1 96.12 192 MET B CA 1
ATOM 3969 C C . MET B 1 192 ? -6.402 -0.658 -8.344 1 96.12 192 MET B C 1
ATOM 3971 O O . MET B 1 192 ? -5.844 -0.435 -7.273 1 96.12 192 MET B O 1
ATOM 3975 N N . HIS B 1 193 ? -6.559 0.244 -9.328 1 95.19 193 HIS B N 1
ATOM 3976 C CA . HIS B 1 193 ? -6.102 1.612 -9.102 1 95.19 193 HIS B CA 1
ATOM 3977 C C . HIS B 1 193 ? -7.273 2.535 -8.773 1 95.19 193 HIS B C 1
ATOM 3979 O O . HIS B 1 193 ? -8.438 2.152 -8.938 1 95.19 193 HIS B O 1
ATOM 3985 N N . GLN B 1 194 ? -7 3.805 -8.195 1 90.75 194 GLN B N 1
ATOM 3986 C CA . GLN B 1 194 ? -7.984 4.816 -7.82 1 90.75 194 GLN B CA 1
ATOM 3987 C C . GLN B 1 194 ? -9.016 4.246 -6.852 1 90.75 194 GLN B C 1
ATOM 3989 O O . GLN B 1 194 ? -10.219 4.441 -7.027 1 90.75 194 GLN B O 1
ATOM 3994 N N . PHE B 1 195 ? -8.586 3.504 -5.875 1 90.19 195 PHE B N 1
ATOM 3995 C CA . PHE B 1 195 ? -9.43 2.865 -4.875 1 90.19 195 PHE B CA 1
ATOM 3996 C C . PHE B 1 195 ? -9.93 3.883 -3.855 1 90.19 195 PHE B C 1
ATOM 3998 O O . PHE B 1 195 ? -11.133 4.148 -3.773 1 90.19 195 PHE B O 1
ATOM 4005 N N . ARG B 1 196 ? -9.016 4.449 -3.172 1 89.69 196 ARG B N 1
ATOM 4006 C CA . ARG B 1 196 ? -9.352 5.453 -2.168 1 89.69 196 ARG B CA 1
ATOM 4007 C C . ARG B 1 196 ? -8.289 6.539 -2.096 1 89.69 196 ARG B C 1
ATOM 4009 O O . ARG B 1 196 ? -7.094 6.238 -2.008 1 89.69 196 ARG B O 1
ATOM 4016 N N . 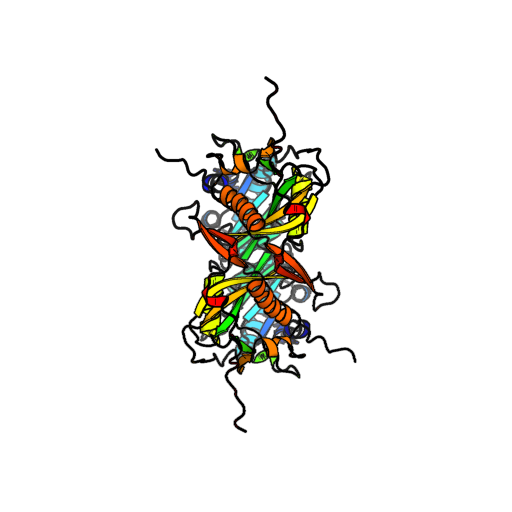TRP B 1 197 ? -8.727 7.832 -2.109 1 91.81 197 TRP B N 1
ATOM 4017 C CA . TRP B 1 197 ? -7.848 8.992 -2.021 1 91.81 197 TRP B CA 1
ATOM 4018 C C . TRP B 1 197 ? -6.754 8.93 -3.084 1 91.81 197 TRP B C 1
ATOM 4020 O O . TRP B 1 197 ? -5.594 9.242 -2.807 1 91.81 197 TRP B O 1
ATOM 4030 N N . GLY B 1 198 ? -7.098 8.344 -4.184 1 91.31 198 GLY B N 1
ATOM 4031 C CA . GLY B 1 198 ? -6.18 8.297 -5.309 1 91.31 198 GLY B CA 1
ATOM 4032 C C . GLY B 1 198 ? -5.184 7.152 -5.215 1 91.31 198 GLY B C 1
ATOM 4033 O O . GLY B 1 198 ? -4.324 7 -6.082 1 91.31 198 GLY B O 1
ATOM 4034 N N . ASN B 1 199 ? -5.309 6.324 -4.18 1 95.69 199 ASN B N 1
ATOM 4035 C CA . ASN B 1 199 ? -4.383 5.215 -3.969 1 95.69 199 ASN B CA 1
ATOM 4036 C C . ASN B 1 199 ? -4.898 3.928 -4.605 1 95.69 199 ASN B C 1
ATOM 4038 O O . ASN B 1 199 ? -6.047 3.863 -5.043 1 95.69 199 ASN B O 1
ATOM 4042 N N . SER B 1 200 ? -4.055 2.949 -4.691 1 96.69 200 SER B N 1
ATOM 4043 C CA . SER B 1 200 ? -4.363 1.652 -5.285 1 96.69 200 SER B CA 1
ATOM 4044 C C . SER B 1 200 ? -4.668 0.613 -4.211 1 96.69 200 SER B C 1
ATOM 4046 O O . SER B 1 200 ? -4.539 0.889 -3.016 1 96.69 200 SER B O 1
ATOM 4048 N N . ASP B 1 201 ? -5.191 -0.55 -4.707 1 96.56 201 ASP B N 1
ATOM 4049 C CA . ASP B 1 201 ? -5.609 -1.604 -3.789 1 96.56 201 ASP B CA 1
ATOM 4050 C C . ASP B 1 201 ? -5.238 -2.984 -4.332 1 96.56 201 ASP B C 1
ATOM 4052 O O . ASP B 1 201 ? -5.383 -3.244 -5.527 1 96.56 201 ASP B O 1
ATOM 4056 N N . PHE B 1 202 ? -4.625 -3.75 -3.434 1 98 202 PHE B N 1
ATOM 4057 C CA . PHE B 1 202 ? -4.5 -5.18 -3.697 1 98 202 PHE B CA 1
ATOM 4058 C C . PHE B 1 202 ? -5.523 -5.969 -2.895 1 98 202 PHE B C 1
ATOM 4060 O O . PHE B 1 202 ? -5.77 -5.668 -1.725 1 98 202 PHE B O 1
ATOM 4067 N N . PHE B 1 203 ? -6.191 -6.863 -3.545 1 98 203 PHE B N 1
ATOM 4068 C CA . PHE B 1 203 ? -7.074 -7.828 -2.896 1 98 203 PHE B CA 1
ATOM 4069 C C . PHE B 1 203 ? -6.551 -9.242 -3.082 1 98 203 PHE B C 1
ATOM 4071 O O . PHE B 1 203 ? -6.66 -9.82 -4.168 1 98 203 PHE B O 1
ATOM 4078 N N . PHE B 1 204 ? -5.957 -9.852 -2.047 1 98.62 204 PHE B N 1
ATOM 4079 C CA . PHE B 1 204 ? -5.379 -11.195 -2.084 1 98.62 204 PHE B CA 1
ATOM 4080 C C . PHE B 1 204 ? -6.402 -12.234 -1.653 1 98.62 204 PHE B C 1
ATOM 4082 O O . PHE B 1 204 ? -7.152 -12.016 -0.697 1 98.62 204 PHE B O 1
ATOM 4089 N N . ILE B 1 205 ? -6.445 -13.352 -2.357 1 98.56 205 ILE B N 1
ATOM 4090 C CA . ILE B 1 205 ? -7.395 -14.414 -2.055 1 98.56 205 ILE B CA 1
ATOM 4091 C C . ILE B 1 205 ? -6.641 -15.648 -1.557 1 98.56 205 ILE B C 1
ATOM 4093 O O . ILE B 1 205 ? -5.898 -16.281 -2.314 1 98.56 205 ILE B O 1
ATOM 4097 N N . CYS B 1 206 ? -6.883 -16.031 -0.354 1 98.5 206 CYS B N 1
ATOM 4098 C CA . CYS B 1 206 ? -6.246 -17.203 0.248 1 98.5 206 CYS B CA 1
ATOM 4099 C C . CYS B 1 206 ? -7.18 -18.406 0.216 1 98.5 206 CYS B C 1
ATOM 4101 O O . CYS B 1 206 ? -8.336 -18.312 0.635 1 98.5 206 CYS B O 1
ATOM 4103 N N . LEU B 1 207 ? -6.672 -19.5 -0.262 1 97.75 207 LEU B N 1
ATOM 4104 C CA . LEU B 1 207 ? -7.363 -20.766 -0.073 1 97.75 207 LEU B CA 1
ATOM 4105 C C . LEU B 1 207 ? -7.219 -21.25 1.364 1 97.75 207 LEU B C 1
ATOM 4107 O O . LEU B 1 207 ? -6.102 -21.422 1.859 1 97.75 207 LEU B O 1
ATOM 4111 N N . LEU B 1 208 ? -8.375 -21.438 1.994 1 97.81 208 LEU B N 1
ATOM 4112 C CA . LEU B 1 208 ? -8.391 -21.859 3.389 1 97.81 208 LEU B CA 1
ATOM 4113 C C . LEU B 1 208 ? -9.18 -23.156 3.553 1 97.81 208 LEU B C 1
ATOM 4115 O O . LEU B 1 208 ? -10.203 -23.344 2.895 1 97.81 208 LEU B O 1
ATOM 4119 N N . LYS B 1 209 ? -8.711 -23.953 4.461 1 96.38 209 LYS B N 1
ATOM 4120 C CA . LYS B 1 209 ? -9.438 -25.141 4.895 1 96.38 209 LYS B CA 1
ATOM 4121 C C . LYS B 1 209 ? -10.094 -24.922 6.254 1 96.38 209 LYS B C 1
ATOM 4123 O O . LYS B 1 209 ? -9.43 -24.516 7.215 1 96.38 209 LYS B O 1
ATOM 4128 N N . PRO B 1 210 ? -11.398 -25.156 6.328 1 96.94 210 PRO B N 1
ATOM 4129 C CA . PRO B 1 210 ? -12.047 -25 7.629 1 96.94 210 PRO B CA 1
ATOM 4130 C C . PRO B 1 210 ? -11.656 -26.109 8.617 1 96.94 210 PRO B C 1
ATOM 4132 O O . PRO B 1 210 ? -11.555 -27.266 8.227 1 96.94 210 PRO B O 1
ATOM 4135 N N . LEU B 1 211 ? -11.414 -25.703 9.812 1 95.44 211 LEU B N 1
ATOM 4136 C CA . LEU B 1 211 ? -11.125 -26.641 10.891 1 95.44 211 LEU B CA 1
ATOM 4137 C C . LEU B 1 211 ? -12.359 -26.875 11.75 1 95.44 211 LEU B C 1
ATOM 4139 O O . LEU B 1 211 ? -12.438 -27.875 12.469 1 95.44 211 LEU B O 1
ATOM 4143 N N . THR B 1 212 ? -13.281 -25.922 11.703 1 91.25 212 THR B N 1
ATOM 4144 C CA . THR B 1 212 ? -14.586 -26.031 12.344 1 91.25 212 THR B CA 1
ATOM 4145 C C . THR B 1 212 ? -15.703 -25.781 11.336 1 91.25 212 THR B C 1
ATOM 4147 O O . THR B 1 212 ? -15.469 -25.234 10.258 1 91.25 212 THR B O 1
ATOM 4150 N N . ILE B 1 213 ? -16.859 -26.281 11.672 1 82.56 213 ILE B N 1
ATOM 4151 C CA . ILE B 1 213 ? -17.922 -26.188 10.672 1 82.56 213 ILE B CA 1
ATOM 4152 C C . ILE B 1 213 ? -19.047 -25.297 11.188 1 82.56 213 ILE B C 1
ATOM 4154 O O . ILE B 1 213 ? -19.891 -24.828 10.414 1 82.56 213 ILE B O 1
ATOM 4158 N N . ASP B 1 214 ? -19.062 -25.031 12.414 1 86.94 214 ASP B N 1
ATOM 4159 C CA . ASP B 1 214 ? -20.141 -24.234 12.984 1 86.94 214 ASP B CA 1
ATOM 4160 C C . ASP B 1 214 ? -19.906 -22.75 12.75 1 86.94 214 ASP B C 1
ATOM 4162 O O . ASP B 1 214 ? -18.984 -22.156 13.312 1 86.94 214 ASP B O 1
ATOM 4166 N N . VAL B 1 215 ? -20.781 -22.203 12.023 1 88.5 215 VAL B N 1
ATOM 4167 C CA . VAL B 1 215 ? -20.641 -20.797 11.656 1 88.5 215 VAL B CA 1
ATOM 4168 C C . VAL B 1 215 ? -21.375 -19.922 12.672 1 88.5 215 VAL B C 1
ATOM 4170 O O . VAL B 1 215 ? -22.531 -20.203 13.031 1 88.5 215 VAL B O 1
ATOM 4173 N N . VAL B 1 216 ? -20.766 -18.984 13.172 1 88.81 216 VAL B N 1
ATOM 4174 C CA . VAL B 1 216 ? -21.344 -17.922 13.992 1 88.81 216 VAL B CA 1
ATOM 4175 C C . VAL B 1 216 ? -21.047 -16.562 13.359 1 88.81 216 VAL B C 1
ATOM 4177 O O . VAL B 1 216 ? -19.922 -16.078 13.453 1 88.81 216 VAL B O 1
ATOM 4180 N N . ILE B 1 217 ? -22.016 -15.93 12.812 1 88.44 217 ILE B N 1
ATOM 4181 C CA . ILE B 1 217 ? -21.781 -14.711 12.047 1 88.44 217 ILE B CA 1
ATOM 4182 C C . ILE B 1 217 ? -21.719 -13.508 12.984 1 88.44 217 ILE B C 1
ATOM 4184 O O . ILE B 1 217 ? -22.406 -13.477 14.008 1 88.44 217 ILE B O 1
ATOM 4188 N N . ASP B 1 218 ? -20.938 -12.617 12.68 1 87.38 218 ASP B N 1
ATOM 4189 C CA . ASP B 1 218 ? -20.969 -11.297 13.305 1 87.38 218 ASP B CA 1
ATOM 4190 C C . ASP B 1 218 ? -22.156 -10.484 12.797 1 87.38 218 ASP B C 1
ATOM 4192 O O . ASP B 1 218 ? -22.078 -9.867 11.727 1 87.38 218 ASP B O 1
ATOM 4196 N N . ARG B 1 219 ? -23.141 -10.328 13.477 1 84.31 219 ARG B N 1
ATOM 4197 C CA . ARG B 1 219 ? -24.406 -9.758 13.039 1 84.31 219 ARG B CA 1
ATOM 4198 C C . ARG B 1 219 ? -24.297 -8.25 12.859 1 84.31 219 ARG B C 1
ATOM 4200 O O . ARG B 1 219 ? -25.172 -7.625 12.25 1 84.31 219 ARG B O 1
ATOM 4207 N N . SER B 1 220 ? -23.266 -7.691 13.336 1 79.88 220 SER B N 1
ATOM 4208 C CA . SER B 1 220 ? -23.078 -6.258 13.133 1 79.88 220 SER B CA 1
ATOM 4209 C C . SER B 1 220 ? -22.625 -5.965 11.703 1 79.88 220 SER B C 1
ATOM 4211 O O . SER B 1 220 ? -22.859 -4.863 11.188 1 79.88 220 SER B O 1
ATOM 4213 N N . GLU B 1 221 ? -22.125 -6.98 10.969 1 80.44 221 GLU B N 1
ATOM 4214 C CA . GLU B 1 221 ? -21.531 -6.746 9.648 1 80.44 221 GLU B CA 1
ATOM 4215 C C . GLU B 1 221 ? -22.172 -7.633 8.594 1 80.44 221 GLU B C 1
ATOM 4217 O O . GLU B 1 221 ? -22.281 -7.242 7.426 1 80.44 221 GLU B O 1
ATOM 4222 N N . ILE B 1 222 ? -22.562 -8.828 9.078 1 86.06 222 ILE B N 1
ATOM 4223 C CA . ILE B 1 222 ? -22.984 -9.859 8.148 1 86.06 222 ILE B CA 1
ATOM 4224 C C . ILE B 1 222 ? -24.469 -10.188 8.367 1 86.06 222 ILE B C 1
ATOM 4226 O O . ILE B 1 222 ? -24.906 -10.352 9.508 1 86.06 222 ILE B O 1
ATOM 4230 N N . SER B 1 223 ? -25.188 -10.242 7.305 1 87.75 223 SER B N 1
ATOM 4231 C CA . SER B 1 223 ? -26.625 -10.523 7.398 1 87.75 223 SER B CA 1
ATOM 4232 C C . SER B 1 223 ? -26.906 -12.008 7.23 1 87.75 223 SER B C 1
ATOM 4234 O O . SER B 1 223 ? -27.797 -12.555 7.883 1 87.75 223 SER B O 1
ATOM 4236 N N . GLU B 1 224 ? -26.125 -12.602 6.336 1 91.62 224 GLU B N 1
ATOM 4237 C CA . GLU B 1 224 ? -26.375 -14.008 6.016 1 91.62 224 GLU B CA 1
ATOM 4238 C C . GLU B 1 224 ? -25.094 -14.711 5.586 1 91.62 224 GLU B C 1
ATOM 4240 O O . GLU B 1 224 ? -24.094 -14.062 5.246 1 91.62 224 GLU B O 1
ATOM 4245 N N . TYR B 1 225 ? -25.141 -16.047 5.758 1 93.44 225 TYR B N 1
ATOM 4246 C CA . TYR B 1 225 ? -24.078 -16.891 5.242 1 93.44 225 TYR B CA 1
ATOM 4247 C C . TYR B 1 225 ? -24.641 -18.141 4.574 1 93.44 225 TYR B C 1
ATOM 4249 O O . TYR B 1 225 ? -25.797 -18.5 4.797 1 93.44 225 TYR B O 1
ATOM 4257 N N . LYS B 1 226 ? -23.828 -18.781 3.744 1 93.88 226 LYS B N 1
ATOM 4258 C CA . LYS B 1 226 ? -24.188 -20.109 3.264 1 93.88 226 LYS B CA 1
ATOM 4259 C C . LYS B 1 226 ? -22.969 -20.844 2.721 1 93.88 226 LYS B C 1
ATOM 4261 O O . LYS B 1 226 ? -21.953 -20.219 2.373 1 93.88 226 LYS B O 1
ATOM 4266 N N . TRP B 1 227 ? -23.125 -22.141 2.814 1 95.38 227 TRP B N 1
ATOM 4267 C CA . TRP B 1 227 ? -22.266 -23.031 2.055 1 95.38 227 TRP B CA 1
ATOM 4268 C C . TRP B 1 227 ? -22.875 -23.359 0.698 1 95.38 227 TRP B C 1
ATOM 4270 O O . TRP B 1 227 ? -24.016 -23.844 0.623 1 95.38 227 TRP B O 1
ATOM 4280 N N . ILE B 1 228 ? -22.141 -23.047 -0.345 1 96.06 228 ILE B N 1
ATOM 4281 C CA . ILE B 1 228 ? -22.688 -23.25 -1.687 1 96.06 228 ILE B CA 1
ATOM 4282 C C . ILE B 1 228 ? -21.719 -24.109 -2.504 1 96.06 228 ILE B C 1
ATOM 4284 O O . ILE B 1 228 ? -20.5 -23.938 -2.404 1 96.06 228 ILE B O 1
ATOM 4288 N N . LYS B 1 229 ? -22.297 -24.984 -3.297 1 96.44 229 LYS B N 1
ATOM 4289 C CA . LYS B 1 229 ? -21.438 -25.734 -4.203 1 96.44 229 LYS B CA 1
ATOM 4290 C C . LYS B 1 229 ? -20.656 -24.812 -5.129 1 96.44 229 LYS B C 1
ATOM 4292 O O . LYS B 1 229 ? -21.234 -23.875 -5.691 1 96.44 229 LYS B O 1
ATOM 4297 N N . LEU B 1 230 ? -19.406 -25.109 -5.277 1 95.94 230 LEU B N 1
ATOM 4298 C CA . LEU B 1 230 ? -18.516 -24.25 -6.051 1 95.94 230 LEU B CA 1
ATOM 4299 C C . LEU B 1 230 ? -19.047 -24.062 -7.469 1 95.94 230 LEU B C 1
ATOM 4301 O O . LEU B 1 230 ? -19.094 -22.938 -7.977 1 95.94 230 LEU B O 1
ATOM 4305 N N . GLU B 1 231 ? -19.484 -25.109 -8.07 1 94.88 231 GLU B N 1
ATOM 4306 C CA . GLU B 1 231 ? -19.984 -25.062 -9.438 1 94.88 231 GLU B CA 1
ATOM 4307 C C . GLU B 1 231 ? -21.25 -24.203 -9.539 1 94.88 231 GLU B C 1
ATOM 4309 O O . GLU B 1 231 ? -21.453 -23.5 -10.523 1 94.88 231 GLU B O 1
ATOM 4314 N N . GLU B 1 232 ? -22.062 -24.312 -8.57 1 95.69 232 GLU B N 1
ATOM 4315 C CA . GLU B 1 232 ? -23.266 -23.5 -8.531 1 95.69 232 GLU B CA 1
ATOM 4316 C C . GLU B 1 232 ? -22.922 -22.016 -8.391 1 95.69 232 GLU B C 1
ATOM 4318 O O . GLU B 1 232 ? -23.547 -21.156 -9.016 1 95.69 232 GLU B O 1
ATOM 4323 N N . TYR B 1 233 ? -21.969 -21.75 -7.551 1 95.5 233 TYR B N 1
ATOM 4324 C CA . TYR B 1 233 ? -21.531 -20.359 -7.355 1 95.5 233 TYR B CA 1
ATOM 4325 C C . TYR B 1 233 ? -21.016 -19.766 -8.664 1 95.5 233 TYR B C 1
ATOM 4327 O O . TYR B 1 233 ? -21.344 -18.625 -9 1 95.5 233 TYR B O 1
ATOM 4335 N N . ILE B 1 234 ? -20.266 -20.484 -9.422 1 95.5 234 ILE B N 1
ATOM 4336 C CA . ILE B 1 234 ? -19.672 -20.031 -10.672 1 95.5 234 ILE B CA 1
ATOM 4337 C C . ILE B 1 234 ? -20.75 -19.828 -11.719 1 95.5 234 ILE B C 1
ATOM 4339 O O . ILE B 1 234 ? -20.703 -18.875 -12.5 1 95.5 234 ILE B O 1
ATOM 4343 N N . ALA B 1 235 ? -21.75 -20.641 -11.656 1 94.69 235 ALA B N 1
ATOM 4344 C CA . ALA B 1 235 ? -22.797 -20.625 -12.672 1 94.69 235 ALA B CA 1
ATOM 4345 C C . ALA B 1 235 ? -23.859 -19.578 -12.352 1 94.69 235 ALA B C 1
ATOM 4347 O O . ALA B 1 235 ? -24.672 -19.219 -13.211 1 94.69 235 ALA B O 1
ATOM 4348 N N . ASP B 1 236 ? -23.875 -19.141 -11.125 1 92.44 236 ASP B N 1
ATOM 4349 C CA . ASP B 1 236 ? -24.891 -18.188 -10.695 1 92.44 236 ASP B CA 1
ATOM 4350 C C . ASP B 1 236 ? -24.75 -16.859 -11.422 1 92.44 236 ASP B C 1
ATOM 4352 O O . ASP B 1 236 ? -23.703 -16.188 -11.328 1 92.44 236 ASP B O 1
ATOM 4356 N N . PRO B 1 237 ? -25.75 -16.422 -12.102 1 89 237 PRO B N 1
ATOM 4357 C CA . PRO B 1 237 ? -25.672 -15.172 -12.852 1 89 237 PRO B CA 1
ATOM 4358 C C . PRO B 1 237 ? -25.547 -13.945 -11.945 1 89 237 PRO B C 1
ATOM 4360 O O . PRO B 1 237 ? -25.109 -12.883 -12.398 1 89 237 PRO B O 1
ATOM 4363 N N . ASP B 1 238 ? -25.906 -14.148 -10.719 1 85.88 238 ASP B N 1
ATOM 4364 C CA . ASP B 1 238 ? -25.875 -13.016 -9.789 1 85.88 238 ASP B CA 1
ATOM 4365 C C . ASP B 1 238 ? -24.5 -12.859 -9.156 1 85.88 238 ASP B C 1
ATOM 4367 O O . ASP B 1 238 ? -24.234 -11.859 -8.484 1 85.88 238 ASP B O 1
ATOM 4371 N N . THR B 1 239 ? -23.656 -13.844 -9.367 1 88.56 239 THR B N 1
ATOM 4372 C CA . THR B 1 239 ? -22.281 -13.727 -8.883 1 88.56 239 THR B CA 1
ATOM 4373 C C . THR B 1 239 ? -21.531 -12.648 -9.656 1 88.56 239 THR B C 1
ATOM 4375 O O . THR B 1 239 ? -21.531 -12.648 -10.891 1 88.56 239 THR B O 1
ATOM 4378 N N . LEU B 1 240 ? -20.938 -11.742 -8.953 1 84.94 240 LEU B N 1
ATOM 4379 C CA . LEU B 1 240 ? -20.156 -10.688 -9.594 1 84.94 240 LEU B CA 1
ATOM 4380 C C . LEU B 1 240 ? -19.016 -11.289 -10.406 1 84.94 240 LEU B C 1
ATOM 4382 O O . LEU B 1 240 ? -18.438 -12.305 -10.023 1 84.94 240 LEU B O 1
ATOM 4386 N N . GLU B 1 241 ? -18.656 -10.617 -11.469 1 86.88 241 GLU B N 1
ATOM 4387 C CA . GLU B 1 241 ? -17.656 -11.125 -12.398 1 86.88 241 GLU B CA 1
ATOM 4388 C C . GLU B 1 241 ? -16.328 -11.398 -11.695 1 86.88 241 GLU B C 1
ATOM 4390 O O . GLU B 1 241 ? -15.727 -12.453 -11.891 1 86.88 241 GLU B O 1
ATOM 4395 N N . ILE B 1 242 ? -15.906 -10.539 -10.898 1 88 242 ILE B N 1
ATOM 4396 C CA . ILE B 1 242 ? -14.625 -10.695 -10.219 1 88 242 ILE B CA 1
ATOM 4397 C C . ILE B 1 242 ? -14.672 -11.914 -9.305 1 88 242 ILE B C 1
ATOM 4399 O O . ILE B 1 242 ? -13.695 -12.656 -9.18 1 88 242 ILE B O 1
ATOM 4403 N N . ASN B 1 243 ? -15.781 -12.133 -8.672 1 91.56 243 ASN B N 1
ATOM 4404 C CA . ASN B 1 243 ? -15.93 -13.289 -7.793 1 91.56 243 ASN B CA 1
ATOM 4405 C C . ASN B 1 243 ? -15.922 -14.602 -8.586 1 91.56 243 ASN B C 1
ATOM 4407 O O . ASN B 1 243 ? -15.383 -15.602 -8.125 1 91.56 243 ASN B O 1
ATOM 4411 N N . ARG B 1 244 ? -16.547 -14.5 -9.68 1 93.88 244 ARG B N 1
ATOM 4412 C CA . ARG B 1 244 ? -16.531 -15.656 -10.57 1 93.88 244 ARG B CA 1
ATOM 4413 C C . ARG B 1 244 ? -15.117 -15.992 -11.016 1 93.88 244 ARG B C 1
ATOM 4415 O O . ARG B 1 244 ? -14.727 -17.156 -11.031 1 93.88 244 ARG B O 1
ATOM 4422 N N . LEU B 1 245 ? -14.398 -15.016 -11.367 1 93.88 245 LEU B N 1
ATOM 4423 C CA . LEU B 1 245 ? -13.016 -15.203 -11.805 1 93.88 245 LEU B CA 1
ATOM 4424 C C . LEU B 1 245 ? -12.164 -15.781 -10.68 1 93.88 245 LEU B C 1
ATOM 4426 O O . LEU B 1 245 ? -11.297 -16.625 -10.93 1 93.88 245 LEU B O 1
ATOM 4430 N N . ILE B 1 246 ? -12.43 -15.367 -9.523 1 95.5 246 ILE B N 1
ATOM 4431 C CA . ILE B 1 246 ? -11.727 -15.891 -8.359 1 95.5 246 ILE B CA 1
ATOM 4432 C C . ILE B 1 246 ? -12.008 -17.391 -8.211 1 95.5 246 ILE B C 1
ATOM 4434 O O . ILE B 1 246 ? -11.086 -18.188 -8.039 1 95.5 246 ILE B O 1
ATOM 4438 N N . ALA B 1 247 ? -13.258 -17.734 -8.289 1 96.25 247 ALA B N 1
ATOM 4439 C CA . ALA B 1 247 ? -13.641 -19.141 -8.188 1 96.25 247 ALA B CA 1
ATOM 4440 C C . ALA B 1 247 ? -13.023 -19.953 -9.312 1 96.25 247 ALA B C 1
ATOM 4442 O O . ALA B 1 247 ? -12.555 -21.078 -9.094 1 96.25 247 ALA B O 1
ATOM 4443 N N . GLN B 1 248 ? -12.984 -19.391 -10.422 1 95.06 248 GLN B N 1
ATOM 4444 C CA . GLN B 1 248 ? -12.398 -20.062 -11.578 1 95.06 248 GLN B CA 1
ATOM 4445 C C . GLN B 1 248 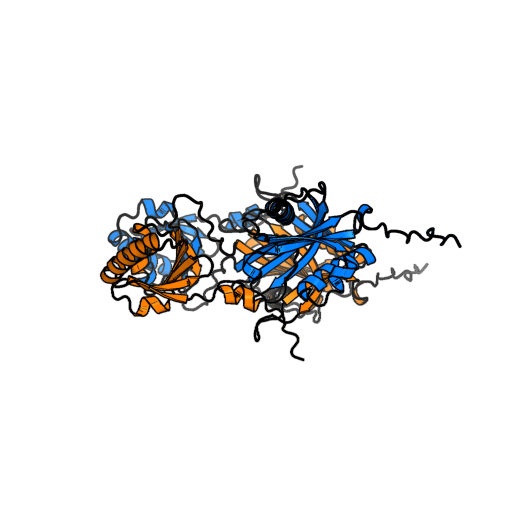? -10.891 -20.234 -11.406 1 95.06 248 GLN B C 1
ATOM 4447 O O . GLN B 1 248 ? -10.312 -21.203 -11.914 1 95.06 248 GLN B O 1
ATOM 4452 N N . SER B 1 249 ? -10.273 -19.312 -10.766 1 95.19 249 SER B N 1
ATOM 4453 C CA . SER B 1 249 ? -8.844 -19.406 -10.492 1 95.19 249 SER B CA 1
ATOM 4454 C C . SER B 1 249 ? -8.523 -20.641 -9.648 1 95.19 249 SER B C 1
ATOM 4456 O O . SER B 1 249 ? -7.488 -21.281 -9.828 1 95.19 249 SER B O 1
ATOM 4458 N N . PHE B 1 250 ? -9.414 -20.953 -8.727 1 95.38 250 PHE B N 1
ATOM 4459 C CA . PHE B 1 250 ? -9.227 -22.156 -7.934 1 95.38 250 PHE B CA 1
ATOM 4460 C C . PHE B 1 250 ? -9.281 -23.406 -8.82 1 95.38 250 PHE B C 1
ATOM 4462 O O . PHE B 1 250 ? -8.43 -24.281 -8.719 1 95.38 250 PHE B O 1
ATOM 4469 N N . LEU B 1 251 ? -10.281 -23.406 -9.68 1 93.44 251 LEU B N 1
ATOM 4470 C CA . LEU B 1 251 ? -10.43 -24.547 -10.578 1 93.44 251 LEU B CA 1
ATOM 4471 C C . LEU B 1 251 ? -9.203 -24.703 -11.461 1 93.44 251 LEU B C 1
ATOM 4473 O O . LEU B 1 251 ? -8.734 -25.828 -11.695 1 93.44 251 LEU B O 1
ATOM 4477 N N . SER B 1 252 ? -8.734 -23.609 -11.922 1 90.81 252 SER B N 1
ATOM 4478 C CA . SER B 1 252 ? -7.535 -23.641 -12.75 1 90.81 252 SER B CA 1
ATOM 4479 C C . SER B 1 252 ? -6.336 -24.188 -11.977 1 90.81 252 SER B C 1
ATOM 4481 O O . SER B 1 252 ? -5.594 -25.031 -12.484 1 90.81 252 SER B O 1
ATOM 4483 N N . SER B 1 253 ? -6.145 -23.719 -10.836 1 92.31 253 SER B N 1
ATOM 4484 C CA . SER B 1 253 ? -5.059 -24.188 -9.984 1 92.31 253 SER B CA 1
ATOM 4485 C C . SER B 1 253 ? -5.172 -25.672 -9.703 1 92.31 253 SER B C 1
ATOM 4487 O O . SER B 1 253 ? -4.176 -26.406 -9.75 1 92.31 253 SER B O 1
ATOM 4489 N N . ARG B 1 254 ? -6.348 -26.047 -9.406 1 91.44 254 ARG B N 1
ATOM 4490 C CA . ARG B 1 254 ? -6.598 -27.469 -9.141 1 91.44 254 ARG B CA 1
ATOM 4491 C C . ARG B 1 254 ? -6.281 -28.312 -10.375 1 91.44 254 ARG B C 1
ATOM 4493 O O . ARG B 1 254 ? -5.637 -29.359 -10.266 1 91.4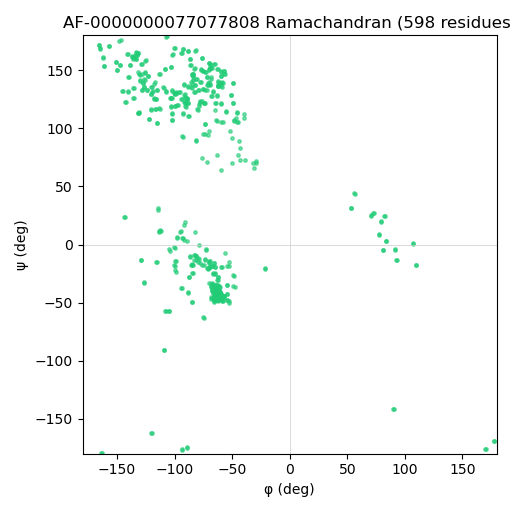4 254 ARG B O 1
ATOM 4500 N N . ASP B 1 255 ? -6.73 -27.875 -11.508 1 91 255 ASP B N 1
ATOM 4501 C CA . ASP B 1 255 ? -6.551 -28.625 -12.75 1 91 255 ASP B CA 1
ATOM 4502 C C . ASP B 1 255 ? -5.074 -28.75 -13.109 1 91 255 ASP B C 1
ATOM 4504 O O . ASP B 1 255 ? -4.637 -29.781 -13.609 1 91 255 ASP B O 1
ATOM 4508 N N . HIS B 1 256 ? -4.289 -27.75 -12.828 1 90.62 256 HIS B N 1
ATOM 4509 C CA . HIS B 1 256 ? -2.889 -27.734 -13.242 1 90.62 256 HIS B CA 1
ATOM 4510 C C . HIS B 1 256 ? -1.972 -28.156 -12.102 1 90.62 256 HIS B C 1
ATOM 4512 O O . HIS B 1 256 ? -0.773 -28.359 -12.297 1 90.62 256 HIS B O 1
ATOM 4518 N N . GLY B 1 257 ? -2.504 -28.172 -10.93 1 91.81 257 GLY B N 1
ATOM 4519 C CA . GLY B 1 257 ? -1.776 -28.703 -9.789 1 91.81 257 GLY B CA 1
ATOM 4520 C C . GLY B 1 257 ? -0.759 -27.734 -9.219 1 91.81 257 GLY B C 1
ATOM 4521 O O . GLY B 1 257 ? 0.257 -28.141 -8.656 1 91.81 257 GLY B O 1
ATOM 4522 N N . CYS B 1 258 ? -0.889 -26.422 -9.516 1 94.69 258 CYS B N 1
ATOM 4523 C CA . CYS B 1 258 ? 0.037 -25.406 -9.008 1 94.69 258 CYS B CA 1
ATOM 4524 C C . CYS B 1 258 ? -0.715 -24.266 -8.344 1 94.69 258 CYS B C 1
ATOM 4526 O O . CYS B 1 258 ? -1.845 -23.953 -8.727 1 94.69 258 CYS B O 1
ATOM 4528 N N . SER B 1 259 ? -0.169 -23.688 -7.348 1 94.81 259 SER B N 1
ATOM 4529 C CA . SER B 1 259 ? -0.667 -22.5 -6.648 1 94.81 259 SER B CA 1
ATOM 4530 C C . SER B 1 259 ? 0.481 -21.656 -6.105 1 94.81 259 SER B C 1
ATOM 4532 O O . SER B 1 259 ? 1.65 -22.016 -6.266 1 94.81 259 SER B O 1
ATOM 4534 N N . MET B 1 260 ? 0.161 -20.516 -5.543 1 96.5 260 MET B N 1
ATOM 4535 C CA . MET B 1 260 ? 1.196 -19.672 -4.949 1 96.5 260 MET B CA 1
ATOM 4536 C C . MET B 1 260 ? 1.408 -20.031 -3.48 1 96.5 260 MET B C 1
ATOM 4538 O O . MET B 1 260 ? 0.455 -20.062 -2.699 1 96.5 260 MET B O 1
ATOM 4542 N N . SER B 1 261 ? 2.598 -20.297 -3.146 1 95.62 261 SER B N 1
ATOM 4543 C CA . SER B 1 261 ? 2.912 -20.688 -1.774 1 95.62 261 SER B CA 1
ATOM 4544 C C . SER B 1 261 ? 4 -19.797 -1.187 1 95.62 261 SER B C 1
ATOM 4546 O O . SER B 1 261 ? 4.895 -19.344 -1.904 1 95.62 261 SER B O 1
ATOM 4548 N N . PRO B 1 262 ? 3.922 -19.578 0.131 1 96.38 262 PRO B N 1
ATOM 4549 C CA . PRO B 1 262 ? 4.914 -18.719 0.781 1 96.38 262 PRO B CA 1
ATOM 4550 C C . PRO B 1 262 ? 6.188 -19.469 1.156 1 96.38 262 PRO B C 1
ATOM 4552 O O . PRO B 1 262 ? 6.133 -20.656 1.507 1 96.38 262 PRO B O 1
ATOM 4555 N N . THR B 1 263 ? 7.305 -18.859 1.008 1 94.81 263 THR B N 1
ATOM 4556 C CA . THR B 1 263 ? 8.594 -19.219 1.588 1 94.81 263 THR B CA 1
ATOM 4557 C C . THR B 1 263 ? 9.102 -18.125 2.518 1 94.81 263 THR B C 1
ATOM 4559 O O . THR B 1 263 ? 9.188 -16.969 2.117 1 94.81 263 THR B O 1
ATOM 4562 N N . PHE B 1 264 ? 9.398 -18.484 3.721 1 93.56 264 PHE B N 1
ATOM 4563 C CA . PHE B 1 264 ? 9.82 -17.5 4.715 1 93.56 264 PHE B CA 1
ATOM 4564 C C . PHE B 1 264 ? 11.336 -17.422 4.793 1 93.56 264 PHE B C 1
ATOM 4566 O O . PHE B 1 264 ? 12.023 -18.453 4.742 1 93.56 264 PHE B O 1
ATOM 4573 N N . THR B 1 265 ? 11.852 -16.234 4.758 1 90.31 265 THR B N 1
ATOM 4574 C CA . THR B 1 265 ? 13.273 -15.977 4.957 1 90.31 265 THR B CA 1
ATOM 4575 C C . THR B 1 265 ? 13.477 -14.922 6.039 1 90.31 265 THR B C 1
ATOM 4577 O O . THR B 1 265 ? 12.719 -13.945 6.117 1 90.31 265 THR B O 1
ATOM 4580 N N . PRO B 1 266 ? 14.422 -15.125 6.848 1 86.19 266 PRO B N 1
ATOM 4581 C CA . PRO B 1 266 ? 14.648 -14.148 7.91 1 86.19 266 PRO B CA 1
ATOM 4582 C C . PRO B 1 266 ? 14.875 -12.734 7.371 1 86.19 266 PRO B C 1
ATOM 4584 O O . PRO B 1 266 ? 15.5 -12.57 6.32 1 86.19 266 PRO B O 1
ATOM 4587 N N . HIS B 1 267 ? 14.422 -11.844 8.148 1 84.38 267 HIS B N 1
ATOM 4588 C CA . HIS B 1 267 ? 14.68 -10.445 7.852 1 84.38 267 HIS B CA 1
ATOM 4589 C C . HIS B 1 267 ? 16.156 -10.102 8.07 1 84.38 267 HIS B C 1
ATOM 4591 O O . HIS B 1 267 ? 16.828 -10.711 8.906 1 84.38 267 HIS B O 1
ATOM 4597 N N . TYR B 1 268 ? 16.578 -9.133 7.293 1 77.12 268 TYR B N 1
ATOM 4598 C CA . TYR B 1 268 ? 17.969 -8.727 7.441 1 77.12 268 TYR B CA 1
ATOM 4599 C C . TYR B 1 268 ? 18.203 -8.078 8.805 1 77.12 268 TYR B C 1
ATOM 4601 O O . TYR B 1 268 ? 19.328 -8.094 9.32 1 77.12 268 TYR B O 1
ATOM 4609 N N . ARG B 1 269 ? 17.109 -7.531 9.391 1 77.5 269 ARG B N 1
ATOM 4610 C CA . ARG B 1 269 ? 17.172 -6.926 10.719 1 77.5 269 ARG B CA 1
ATOM 4611 C C . ARG B 1 269 ? 16.625 -7.875 11.781 1 77.5 269 ARG B C 1
ATOM 4613 O O . ARG B 1 269 ? 15.508 -8.391 11.648 1 77.5 269 ARG B O 1
ATOM 4620 N N . LYS B 1 270 ? 17.438 -7.977 12.781 1 79 270 LYS B N 1
ATOM 4621 C CA . LYS B 1 270 ? 17.031 -8.828 13.891 1 79 270 LYS B CA 1
ATOM 4622 C C . LYS B 1 270 ? 15.75 -8.297 14.547 1 79 270 LYS B C 1
ATOM 4624 O O . LYS B 1 270 ? 15.617 -7.094 14.758 1 79 270 LYS B O 1
ATOM 4629 N N . GLY B 1 271 ? 14.828 -9.203 14.836 1 80.06 271 GLY B N 1
ATOM 4630 C CA . GLY B 1 271 ? 13.617 -8.82 15.539 1 80.06 271 GLY B CA 1
ATOM 4631 C C . GLY B 1 271 ? 12.469 -8.484 14.609 1 80.06 271 GLY B C 1
ATOM 4632 O O . GLY B 1 271 ? 11.336 -8.305 15.055 1 80.06 271 GLY B O 1
ATOM 4633 N N . PHE B 1 272 ? 12.812 -8.336 13.406 1 85.44 272 PHE B N 1
ATOM 4634 C CA . PHE B 1 272 ? 11.766 -8.023 12.445 1 85.44 272 PHE B CA 1
ATOM 4635 C C . PHE B 1 272 ? 11.117 -9.305 11.93 1 85.44 272 PHE B C 1
ATOM 4637 O O . PHE B 1 272 ? 11.711 -10.383 11.984 1 85.44 272 PHE B O 1
ATOM 4644 N N . LYS B 1 273 ? 9.875 -9.141 11.5 1 88.38 273 LYS B N 1
ATOM 4645 C CA . LYS B 1 273 ? 9.164 -10.258 10.891 1 88.38 273 LYS B CA 1
ATOM 4646 C C . LYS B 1 273 ? 9.891 -10.766 9.648 1 88.38 273 LYS B C 1
ATOM 4648 O O . LYS B 1 273 ? 10.453 -9.977 8.891 1 88.38 273 LYS B O 1
ATOM 4653 N N . ASP B 1 274 ? 9.797 -12.078 9.484 1 87.06 274 ASP B N 1
ATOM 4654 C CA . ASP B 1 274 ? 10.406 -12.719 8.32 1 87.06 274 ASP B CA 1
ATOM 4655 C C . ASP B 1 274 ? 9.859 -12.125 7.02 1 87.06 274 ASP B C 1
ATOM 4657 O O . ASP B 1 274 ? 8.711 -11.68 6.973 1 87.06 274 ASP B O 1
ATOM 4661 N N . LEU B 1 275 ? 10.711 -12.141 6.031 1 92.56 275 LEU B N 1
ATOM 4662 C CA . LEU B 1 275 ? 10.25 -11.891 4.672 1 92.56 275 LEU B CA 1
ATOM 4663 C C . LEU B 1 275 ? 9.438 -13.062 4.145 1 92.56 275 LEU B C 1
ATOM 4665 O O . LEU B 1 275 ? 9.727 -14.219 4.465 1 92.56 275 LEU B O 1
ATOM 4669 N N . VAL B 1 276 ? 8.445 -12.766 3.371 1 95.62 276 VAL B N 1
ATOM 4670 C CA . VAL B 1 276 ? 7.648 -13.828 2.768 1 95.62 276 VAL B CA 1
ATOM 4671 C C . VAL B 1 276 ? 7.703 -13.719 1.245 1 95.62 276 VAL B C 1
ATOM 4673 O O . VAL B 1 276 ? 7.297 -12.703 0.676 1 95.62 276 VAL B O 1
ATOM 4676 N N . LEU B 1 277 ? 8.273 -14.742 0.642 1 96.81 277 LEU B N 1
ATOM 4677 C CA . LEU B 1 277 ? 8.266 -14.812 -0.815 1 96.81 277 LEU B CA 1
ATOM 4678 C C . LEU B 1 277 ? 7.168 -15.742 -1.309 1 96.81 277 LEU B C 1
ATOM 4680 O O . LEU B 1 277 ? 7.133 -16.922 -0.943 1 96.81 277 LEU B O 1
ATOM 4684 N N . TYR B 1 278 ? 6.234 -15.234 -2.072 1 97.88 278 TYR B N 1
ATOM 4685 C CA . TYR B 1 278 ? 5.211 -16.047 -2.717 1 97.88 278 TYR B CA 1
ATOM 4686 C C . TYR B 1 278 ? 5.633 -16.438 -4.129 1 97.88 278 TYR B C 1
ATOM 4688 O O . TYR B 1 278 ? 5.996 -15.57 -4.93 1 97.88 278 TYR B O 1
ATOM 4696 N N . SER B 1 279 ? 5.645 -17.672 -4.434 1 97.12 279 SER B N 1
ATOM 4697 C CA . SER B 1 279 ? 5.984 -18.188 -5.754 1 97.12 279 SER B CA 1
ATOM 4698 C C . SER B 1 279 ? 5.086 -19.375 -6.129 1 97.12 279 SER B C 1
ATOM 4700 O O . SER B 1 279 ? 4.359 -19.891 -5.281 1 97.12 279 SER B O 1
ATOM 4702 N N . VAL B 1 280 ? 5.07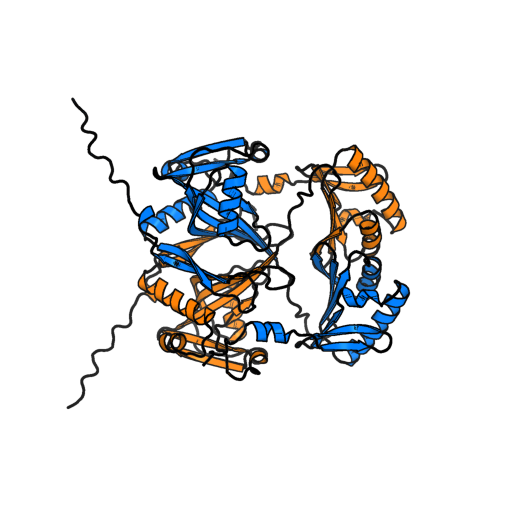4 -19.719 -7.402 1 96.25 280 VAL B N 1
ATOM 4703 C CA . VAL B 1 280 ? 4.25 -20.812 -7.883 1 96.25 280 VAL B CA 1
ATOM 4704 C C . VAL B 1 280 ? 4.922 -22.156 -7.547 1 96.25 280 VAL B C 1
ATOM 4706 O O . VAL B 1 280 ? 6.09 -22.359 -7.879 1 96.25 280 VAL B O 1
ATOM 4709 N N . LYS B 1 281 ? 4.211 -22.969 -6.844 1 93.12 281 LYS B N 1
ATOM 4710 C CA . LYS B 1 281 ? 4.652 -24.312 -6.457 1 93.12 281 LYS B CA 1
ATOM 4711 C C . LYS B 1 281 ? 3.539 -25.328 -6.656 1 93.12 281 LYS B C 1
ATOM 4713 O O . LYS B 1 281 ? 2.363 -24.969 -6.746 1 93.12 281 LYS B O 1
ATOM 4718 N N . PRO B 1 282 ? 3.982 -26.609 -6.73 1 91.56 282 PRO B N 1
ATOM 4719 C CA . PRO B 1 282 ? 2.947 -27.641 -6.781 1 91.56 282 PRO B CA 1
ATOM 4720 C C . PRO B 1 282 ? 2.047 -27.641 -5.547 1 91.56 282 PRO B C 1
ATOM 4722 O O . PRO B 1 282 ? 2.523 -27.406 -4.434 1 91.56 282 PRO B O 1
ATOM 4725 N N . MET B 1 283 ? 0.803 -27.828 -5.84 1 86.56 283 MET B N 1
ATOM 4726 C CA . MET B 1 283 ? -0.162 -27.891 -4.746 1 86.56 283 MET B CA 1
ATOM 4727 C C . MET B 1 283 ? 0.027 -29.156 -3.928 1 86.56 283 MET B C 1
ATOM 4729 O O . MET B 1 283 ? 0.378 -30.203 -4.473 1 86.56 283 MET B O 1
ATOM 4733 N N . THR B 1 284 ? -0.072 -28.984 -2.641 1 72.94 284 THR B N 1
ATOM 4734 C CA . THR B 1 284 ? 0.022 -30.156 -1.784 1 72.94 284 THR B CA 1
ATOM 4735 C C . THR B 1 284 ? -1.196 -31.062 -1.967 1 72.94 284 THR B C 1
ATOM 4737 O O . THR B 1 284 ? -2.277 -30.594 -2.32 1 72.94 284 THR B O 1
ATOM 4740 N N . ALA B 1 285 ? -1.158 -32.438 -1.925 1 58.31 285 ALA B N 1
ATOM 4741 C CA . ALA B 1 285 ? -2.021 -33.562 -2.252 1 58.31 285 ALA B CA 1
ATOM 4742 C C . ALA B 1 285 ? -3.414 -33.375 -1.655 1 58.31 285 ALA B C 1
ATOM 4744 O O . ALA B 1 285 ? -4.41 -33.812 -2.236 1 58.31 285 ALA B O 1
ATOM 4745 N N . ASP B 1 286 ? -3.637 -32.844 -0.557 1 55.84 286 ASP B N 1
ATOM 4746 C CA . ASP B 1 286 ? -4.953 -32.938 0.065 1 55.84 286 ASP B CA 1
ATOM 4747 C C . ASP B 1 286 ? -6.004 -32.219 -0.769 1 55.84 286 ASP B C 1
ATOM 4749 O O . ASP B 1 286 ? -7.188 -32.562 -0.719 1 55.84 286 ASP B O 1
ATOM 4753 N N . PHE B 1 287 ? -5.785 -31.375 -1.606 1 52.88 287 PHE B N 1
ATOM 4754 C CA . PHE B 1 287 ? -6.809 -30.656 -2.354 1 52.88 287 PHE B CA 1
ATOM 4755 C C . PHE B 1 287 ? -6.898 -31.172 -3.785 1 52.88 287 PHE B C 1
ATOM 4757 O O . PHE B 1 287 ? -7.758 -30.734 -4.555 1 52.88 287 PHE B O 1
ATOM 4764 N N . ASN B 1 288 ? -6.07 -32.094 -4.242 1 44.12 288 ASN B N 1
ATOM 4765 C CA . ASN B 1 288 ? -6.129 -32.656 -5.586 1 44.12 288 ASN B CA 1
ATOM 4766 C C . ASN B 1 288 ? -7.164 -33.781 -5.676 1 44.12 288 ASN B C 1
ATOM 4768 O O . ASN B 1 288 ? -7.328 -34.375 -6.73 1 44.12 288 ASN B O 1
ATOM 4772 N N . LYS B 1 289 ? -7.703 -34.344 -4.656 1 45.66 289 LYS B N 1
ATOM 4773 C CA . LYS B 1 289 ? -8.5 -35.562 -4.844 1 45.66 289 LYS B CA 1
ATOM 4774 C C . LYS B 1 289 ? -9.867 -35.25 -5.445 1 45.66 289 LYS B C 1
ATOM 4776 O O . LYS B 1 289 ? -10.641 -34.469 -4.863 1 45.66 289 LYS B O 1
ATOM 4781 N N . ARG B 1 290 ? -10.047 -35.344 -6.75 1 42.53 290 ARG B N 1
ATOM 4782 C CA . ARG B 1 290 ? -11.32 -35.375 -7.457 1 42.53 290 ARG B CA 1
ATOM 4783 C C . ARG B 1 290 ? -12.281 -36.375 -6.828 1 42.53 290 ARG B C 1
ATOM 4785 O O . ARG B 1 290 ? -11.891 -37.5 -6.484 1 42.53 290 ARG B O 1
ATOM 4792 N N . GLU B 1 291 ? -13.242 -35.906 -6.184 1 39.22 291 GLU B N 1
ATOM 4793 C CA . GLU B 1 291 ? -14.227 -36.938 -5.824 1 39.22 291 GLU B CA 1
ATOM 4794 C C . GLU B 1 291 ? -14.555 -37.844 -7.012 1 39.22 291 GLU B C 1
ATOM 4796 O O . GLU B 1 291 ? -14.828 -37.344 -8.109 1 39.22 291 GLU B O 1
ATOM 4801 N N . GLU B 1 292 ? -14.102 -39.031 -7.09 1 36.06 292 GLU B N 1
ATOM 4802 C CA . GLU B 1 292 ? -14.688 -40.031 -7.996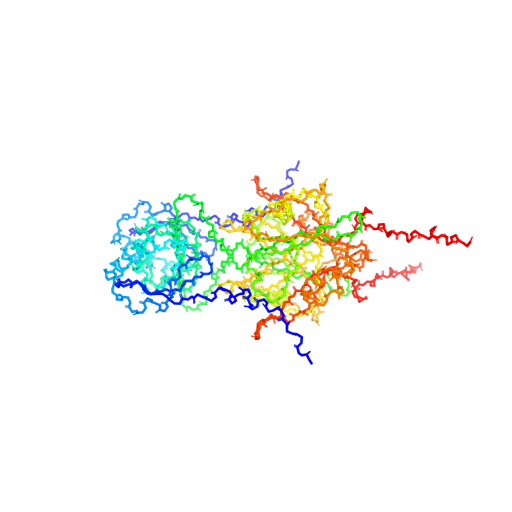 1 36.06 292 GLU B CA 1
ATOM 4803 C C . GLU B 1 292 ? -16.203 -40.031 -7.898 1 36.06 292 GLU B C 1
ATOM 4805 O O . GLU B 1 292 ? -16.766 -39.938 -6.805 1 36.06 292 GLU B O 1
ATOM 4810 N N . PRO B 1 293 ? -16.953 -39.656 -8.93 1 36.88 293 PRO B N 1
ATOM 4811 C CA . PRO B 1 293 ? -18.406 -39.844 -8.898 1 36.88 293 PRO B CA 1
ATOM 4812 C C . PRO B 1 293 ? -18.812 -41.188 -8.258 1 36.88 293 PRO B C 1
ATOM 4814 O O . PRO B 1 293 ? -18.109 -42.188 -8.406 1 36.88 293 PRO B O 1
ATOM 4817 N N . ASP B 1 294 ? -19.422 -41.188 -7.141 1 35.62 294 ASP B N 1
ATOM 4818 C CA . ASP B 1 294 ? -20.047 -42.406 -6.617 1 35.62 294 ASP B CA 1
ATOM 4819 C C . ASP B 1 294 ? -20.828 -43.125 -7.707 1 35.62 294 ASP B C 1
ATOM 4821 O O . ASP B 1 294 ? -21.828 -42.625 -8.211 1 35.62 294 ASP B O 1
ATOM 4825 N N . THR B 1 295 ? -20.297 -43.844 -8.633 1 36.66 295 THR B N 1
ATOM 4826 C CA . THR B 1 295 ? -20.906 -44.719 -9.625 1 36.66 295 THR B CA 1
ATOM 4827 C C . THR B 1 295 ? -21.781 -45.781 -8.953 1 36.66 295 THR B C 1
ATOM 4829 O O . THR B 1 295 ? -22.312 -46.656 -9.617 1 36.66 295 THR B O 1
ATOM 4832 N N . THR B 1 296 ? -21.812 -45.938 -7.629 1 37.34 296 THR B N 1
ATOM 4833 C CA . THR B 1 296 ? -22.5 -47.125 -7.141 1 37.34 296 THR B CA 1
ATOM 4834 C C . THR B 1 296 ? -24.016 -46.875 -7.09 1 37.34 296 THR B C 1
ATOM 4836 O O . THR B 1 296 ? -24.75 -47.656 -6.453 1 37.34 296 THR B O 1
ATOM 4839 N N . PHE B 1 297 ? -24.656 -45.781 -7.645 1 33.59 297 PHE B N 1
ATOM 4840 C CA . PHE B 1 297 ? -26.109 -45.75 -7.621 1 33.59 297 PHE B CA 1
ATOM 4841 C C . PHE B 1 297 ? -26.672 -46.688 -8.688 1 33.59 297 PHE B C 1
ATOM 4843 O O . PHE B 1 297 ? -26.578 -46.406 -9.883 1 33.59 297 PHE B O 1
ATOM 4850 N N . GLN B 1 298 ? -26.609 -48.062 -8.461 1 32.78 298 GLN B N 1
ATOM 4851 C CA . GLN B 1 298 ? -27.391 -49.031 -9.219 1 32.78 298 GLN B CA 1
ATOM 4852 C C . GLN B 1 298 ? -28.891 -48.844 -8.961 1 32.78 298 GLN B C 1
ATOM 4854 O O . GLN B 1 298 ? -29.312 -48.812 -7.805 1 32.78 298 GLN B O 1
ATOM 4859 N N . PRO B 1 299 ? -29.672 -48.469 -9.969 1 25.45 299 PRO B N 1
ATOM 4860 C CA . PRO B 1 299 ? -31.125 -48.438 -9.852 1 25.45 299 PRO B CA 1
ATOM 4861 C C . PRO B 1 299 ? -31.734 -49.781 -9.523 1 25.45 299 PRO B C 1
ATOM 4863 O O . PRO B 1 299 ? -31.281 -50.812 -10.039 1 25.45 299 PRO B O 1
ATOM 4866 N N . LYS B 1 300 ? -32.156 -49.969 -8.32 1 32.59 300 LYS B N 1
ATOM 4867 C CA . LYS B 1 300 ? -33 -51.125 -8.047 1 32.59 300 LYS B CA 1
ATOM 4868 C C . LYS B 1 300 ? -34.156 -51.219 -9.039 1 32.59 300 LYS B C 1
ATOM 4870 O O . LYS B 1 300 ? -34.969 -50.312 -9.141 1 32.59 300 LYS B O 1
ATOM 4875 N N . LEU B 1 301 ? -33.938 -52 -10.227 1 23.64 301 LEU B N 1
ATOM 4876 C CA . LEU B 1 301 ? -35.062 -52.562 -10.953 1 23.64 301 LEU B CA 1
ATOM 4877 C C . LEU B 1 301 ? -35.781 -53.594 -10.117 1 23.64 301 LEU B C 1
ATOM 4879 O O . LEU B 1 301 ? -35.125 -54.406 -9.453 1 23.64 301 LEU B O 1
#

Foldseek 3Di:
DPPPLPFPCVVVCQQQFCWDDQDLAFIFGAHPQQETERDAVSVVPQDAQVSNLRRHVRVLVVSVVVPGFKYKYKHFPVRCSNVVSVVVVPWDFQDDDHGTTIIMDTRDDVDDDPDDHDDFEWEKEFEFEAEPVQWTKWFFWDVVVVDPDTETATFITTDDPQDDRQRRHQVRCCQAWVWGKDFFAWQDKDWAAPPPPRGIYIYTYTYIYTPDDHTDGDVVTTPDMDTHHLVCQLVDPSHDPVRNVSSVSVVVCLVVQKGWHWDWADHSDPPGGTDIDIDIDGGDPPSNDDPDPPPPPPPDD/DPPPLPFPCVVVCQQQFCWDDQDLAFIFGAHPQQETERDAVSVVPQDAQVSNLRRHVRVLVVSVVVPGFKYKYKHFPVRCSNVVSVVVVPWDFQDDDHGTTIIMDTRDDVDDDPDDHDDFEWEKEFEFEAEPVRWTKWFFWDVVVVDPDTETATFITTDDPQDDRQRRHQVRCCQAWVWGKDFFAWQDKDWAAPPPPRGIYIYTYTYIYTPDDHTDGDVVTTPDMDTHHLVCQLVDPSHDPVRNVSSVSVVVCLVVQKGWHWDWADHSDPPGGTDIDIDIDGGDPPSNDDPDPPVPPDPDD

Radius of gyration: 27.29 Å; Cα contacts (8 Å, |Δi|>4): 1250; chains: 2; bounding box: 75×86×58 Å

Solvent-accessible surface area (backbone atoms only — not comparable to full-atom values): 32138 Å² total; per-residue (Å²): 134,83,72,78,70,85,37,64,46,55,64,59,47,50,54,57,47,45,79,44,70,41,88,75,28,49,49,30,24,34,32,80,78,42,20,38,36,27,47,53,76,50,57,74,77,45,71,53,59,67,49,38,49,54,14,48,54,45,29,51,55,49,37,56,74,72,60,34,34,45,36,36,37,39,42,34,51,92,49,32,67,45,49,33,55,43,39,74,72,61,31,40,37,51,36,32,36,73,56,27,39,31,31,34,36,64,60,56,83,90,50,80,81,77,76,78,80,68,50,42,23,36,50,30,25,26,25,49,33,38,45,97,85,46,27,32,46,32,30,26,49,49,86,59,50,80,42,96,54,80,56,66,39,59,38,44,43,70,50,56,91,81,55,52,68,65,58,36,16,43,49,32,30,26,61,47,28,48,27,46,56,42,83,73,35,39,44,35,35,34,46,36,58,67,63,57,96,72,18,26,32,36,42,37,33,30,35,25,37,60,77,48,82,68,72,46,63,33,71,91,52,34,70,46,72,47,77,36,49,48,69,56,52,59,66,36,84,70,44,48,67,70,57,34,50,52,55,47,35,47,52,44,18,54,73,69,40,33,33,28,39,78,46,79,40,78,37,68,48,86,93,50,69,53,30,35,37,36,26,49,38,72,54,70,70,87,74,60,70,68,78,70,76,76,74,75,78,65,78,81,129,133,86,74,75,70,84,32,66,45,56,64,58,48,51,52,59,43,46,79,44,70,40,86,77,28,48,48,32,24,33,33,80,77,41,21,38,36,28,46,53,76,49,57,75,78,46,71,54,61,67,49,39,49,52,14,48,55,45,27,51,54,50,36,55,75,72,62,36,35,45,36,37,36,37,41,35,51,93,48,32,65,45,49,34,56,43,38,75,71,61,31,41,38,51,34,32,37,75,57,27,40,31,32,34,36,65,59,56,84,89,51,78,82,75,76,77,81,68,50,42,23,37,49,32,23,27,25,49,34,39,47,97,85,48,28,32,45,32,32,26,48,48,86,58,50,81,42,96,55,80,55,68,39,59,38,45,44,72,51,57,93,81,55,52,69,64,57,35,15,43,50,30,30,26,61,48,29,48,30,47,55,41,82,72,35,40,45,36,35,35,44,36,59,66,64,57,97,74,18,28,33,37,41,37,32,30,35,25,36,57,76,47,82,66,72,46,63,33,71,91,53,34,69,47,72,48,78,38,49,48,68,57,53,58,66,35,84,71,43,50,66,69,57,35,51,53,56,47,34,47,53,44,18,53,76,70,41,35,34,29,38,78,44,78,40,80,38,68,47,87,92,49,69,53,30,34,36,35,27,50,38,71,52,69,69,87,75,60,70,68,77,71,76,81,74,76,79,68,77,86,126

Organism: Amphimedon queenslandica (NCBI:txid400682)

Sequence (602 aa):
MATERFDQKEIQRLVVGVPTKTEGGLQGDIDVFNGVTVKTHHFNDIGDAESFKEKLIASLRTWELEGRRGIWMQVPTEKAEMIPIATKLGFDFHHAQPGYAMLTKWLPKDEPNKLPHYANHYVGVGGFVLNDKNDLLVIQEKYLTSLKRPIWKIPGGMADPGENIAETAIREVKEETGIETEFVSLLCFRHMHQFRWGNSDFFFICLLKPLTIDVVIDRSEISEYKWIKLEEYIADPDTLEINRLIAQSFLSSRDHGCSMSPTFTPHYRKGFKDLVLYSVKPMTADFNKREEPDTTFQPKLMATERFDQKEIQRLVVGVPTKTEGGLQGDIDVFNGVTVKTHHFNDIGDAESFKEKLIASLRTWELEGRRGIWMQVPTEKAEMIPIATKLGFDFHHAQPGYAMLTKWLPKDEPNKLPHYANHYVGVGGFVLNDKNDLLVIQEKYLTSLKRPIWKIPGGMADPGENIAETAIREVKEETGIETEFVSLLCFRHMHQFRWGNSDFFFICLLKPLTIDVVIDRSEISEYKWIKLEEYIADPDTLEINRLIAQSFLSSRDHGCSMSPTFTPHYRKGFKDLVLYSVKPMTADFNKREEPDTTFQPKL

pLDDT: mean 86.75, std 19.07, range [16.84, 98.81]

Nearest PDB structures (foldseek):
  4zb3-assembly1_A-2  TM=5.588E-01  e=6.566E-25  Arabidopsis thaliana
  3grn-assembly1_A  TM=8.093E-01  e=7.218E-10  Methanosarcina mazei
  7b65-assembly1_B  TM=7.271E-01  e=3.086E-08  Homo sapiens
  5lpg-assembly1_B  TM=7.127E-01  e=3.086E-08  Homo sapiens
  7b66-assembly1_A  TM=6.972E-01  e=3.917E-08  Homo sapiens